Protein AF-A0A8S0UK92-F1 (afdb_monomer_lite)

Sequence (381 aa):
MSSSWDDFYDSKAQSSKLKRHNESKESNDDDVEDRKHVTGCDWGQGRPDEVDADPGSQDGGGKESSDFIPVYEQYLQDKRSIAQKSTANHKTYQNDPQKVLLDWFESCGNSEEFSPEYEKSIDANQWICNLDLIIDDTDFTLTSEPHARRNEALNEVCLDACRLLDLSGLLVRHRRSKTNEEEEDSRRRKRVSEAMKEDDLVFDRTSEQTKKRHCASPDESIGDSDTIRSSGASRSLSSQVNTYESLTARWQELNMSILKEKARLVKLDLSVAKPRQQSCDKRKREMVSDNSPETRGDEAEHNESESNANGPKEGEENSDEEEEEADPLDKFMSTLETKTKLSMDDKIEKSRIKSQIASLEREQCECARLIAIAKPSASSK

Organism: NCBI:txid158383

Structure (mmCIF, N/CA/C/O backbone):
data_AF-A0A8S0UK92-F1
#
_entry.id   AF-A0A8S0UK92-F1
#
loop_
_atom_site.group_PDB
_atom_site.id
_atom_site.type_symbol
_atom_site.label_atom_id
_atom_site.label_alt_id
_atom_site.label_comp_id
_atom_site.label_asym_id
_atom_site.label_entity_id
_atom_site.label_seq_id
_atom_site.pdbx_PDB_ins_code
_atom_site.Cartn_x
_atom_site.Cartn_y
_atom_site.Cartn_z
_atom_site.occupancy
_atom_site.B_iso_or_equiv
_atom_site.auth_seq_id
_atom_site.auth_comp_id
_atom_site.auth_asym_id
_atom_site.auth_atom_id
_atom_site.pdbx_PDB_model_num
ATOM 1 N N . MET A 1 1 ? 45.139 -1.635 -27.004 1.00 41.16 1 MET A N 1
ATOM 2 C CA . MET A 1 1 ? 44.192 -0.982 -27.929 1.00 41.16 1 MET A CA 1
ATOM 3 C C . MET A 1 1 ? 43.081 -0.438 -27.063 1.00 41.16 1 MET A C 1
ATOM 5 O O . MET A 1 1 ? 42.337 -1.235 -26.511 1.00 41.16 1 MET A O 1
ATOM 9 N N . SER A 1 2 ? 43.065 0.874 -26.854 1.00 40.69 2 SER A N 1
ATOM 10 C CA . SER A 1 2 ? 42.173 1.528 -25.897 1.00 40.69 2 SER A CA 1
ATOM 11 C C . SER A 1 2 ? 41.492 2.685 -26.612 1.00 40.69 2 SER A C 1
ATOM 13 O O . SER A 1 2 ? 42.168 3.620 -27.035 1.00 40.69 2 SER A O 1
ATOM 15 N N . SER A 1 3 ? 40.177 2.589 -26.771 1.00 52.81 3 SER A N 1
ATOM 16 C CA . SER A 1 3 ? 39.312 3.611 -27.365 1.00 52.81 3 SER A CA 1
ATOM 17 C C . SER A 1 3 ? 38.303 3.979 -26.274 1.00 52.81 3 SER A C 1
ATOM 19 O O . SER A 1 3 ? 37.595 3.100 -25.794 1.00 52.81 3 SER A O 1
ATOM 21 N N . SER A 1 4 ? 38.415 5.154 -25.650 1.00 50.19 4 SER A N 1
ATOM 22 C CA . SER A 1 4 ? 37.988 6.454 -26.197 1.00 50.19 4 SER A CA 1
ATOM 23 C C . SER A 1 4 ? 36.466 6.474 -26.371 1.00 50.19 4 SER A C 1
ATOM 25 O O . SER A 1 4 ? 35.943 5.942 -27.346 1.00 50.19 4 SER A O 1
ATOM 27 N N . TRP A 1 5 ? 35.793 7.035 -25.360 1.00 54.62 5 TRP A N 1
ATOM 28 C CA . TRP A 1 5 ? 34.333 7.157 -25.219 1.00 54.62 5 TRP A CA 1
ATOM 29 C C . TRP A 1 5 ? 33.918 8.572 -24.738 1.00 54.62 5 TRP A C 1
ATOM 31 O O . TRP A 1 5 ? 32.795 8.774 -24.287 1.00 54.62 5 TRP A O 1
ATOM 41 N N . ASP A 1 6 ? 34.816 9.558 -24.842 1.00 50.06 6 ASP A N 1
ATOM 42 C CA . ASP A 1 6 ? 34.668 10.924 -24.305 1.00 50.06 6 ASP A CA 1
ATOM 43 C C . ASP A 1 6 ? 34.266 11.949 -25.386 1.00 50.06 6 ASP A C 1
ATOM 45 O O . ASP A 1 6 ? 34.999 12.898 -25.641 1.00 50.06 6 ASP A O 1
ATOM 49 N N . ASP A 1 7 ? 33.124 11.757 -26.060 1.00 49.47 7 ASP A N 1
ATOM 50 C CA . ASP A 1 7 ? 32.697 12.661 -27.152 1.00 49.47 7 ASP A CA 1
ATOM 51 C C . ASP A 1 7 ? 31.159 12.743 -27.344 1.00 49.47 7 ASP A C 1
ATOM 53 O O . ASP A 1 7 ? 30.648 12.670 -28.462 1.00 49.47 7 ASP A O 1
ATOM 57 N N . PHE A 1 8 ? 30.367 12.872 -26.262 1.00 49.88 8 PHE A N 1
ATOM 58 C CA . PHE A 1 8 ? 28.899 13.027 -26.400 1.00 49.88 8 PHE A CA 1
ATOM 59 C C . PHE A 1 8 ? 28.179 13.939 -25.381 1.00 49.88 8 PHE A C 1
ATOM 61 O O . PHE A 1 8 ? 27.011 13.714 -25.065 1.00 49.88 8 PHE A O 1
ATOM 68 N N . TYR A 1 9 ? 28.829 15.003 -24.890 1.00 49.84 9 TYR A N 1
ATOM 69 C CA . TYR A 1 9 ? 28.173 16.012 -24.036 1.00 49.84 9 TYR A CA 1
ATOM 70 C C . TYR A 1 9 ? 28.580 17.468 -24.347 1.00 49.84 9 TYR A C 1
ATOM 72 O O . TYR A 1 9 ? 29.051 18.192 -23.476 1.00 49.84 9 TYR A O 1
ATOM 80 N N . ASP A 1 10 ? 28.311 17.944 -25.569 1.00 54.06 10 ASP A N 1
ATOM 81 C CA . ASP A 1 10 ? 28.063 19.381 -25.791 1.00 54.06 10 ASP A CA 1
ATOM 82 C C . ASP A 1 10 ? 27.122 19.642 -26.981 1.00 54.06 10 ASP A C 1
ATOM 84 O O . ASP A 1 10 ? 27.513 19.525 -28.142 1.00 54.06 10 ASP A O 1
ATOM 88 N N . SER A 1 11 ? 25.858 19.983 -26.691 1.00 49.28 11 SER A N 1
ATOM 89 C CA . SER A 1 11 ? 24.942 20.676 -27.617 1.00 49.28 11 SER A CA 1
ATOM 90 C C . SER A 1 11 ? 23.596 21.014 -26.962 1.00 49.28 11 SER A C 1
ATOM 92 O O . SER A 1 11 ? 22.628 20.265 -27.107 1.00 49.28 11 SER A O 1
ATOM 94 N N . LYS A 1 12 ? 23.522 22.178 -26.294 1.00 45.34 12 LYS A N 1
ATOM 95 C CA . LYS A 1 12 ? 22.439 23.195 -26.420 1.00 45.34 12 LYS A CA 1
ATOM 96 C C . LYS A 1 12 ? 22.469 24.231 -25.290 1.00 45.34 12 LYS A C 1
ATOM 98 O O . LYS A 1 12 ? 21.557 24.334 -24.474 1.00 45.34 12 LYS A O 1
ATOM 103 N N . ALA A 1 13 ? 23.469 25.104 -25.335 1.00 49.34 13 ALA A N 1
ATOM 104 C CA . ALA A 1 13 ? 23.287 26.479 -24.886 1.00 49.34 13 ALA A CA 1
ATOM 105 C C . ALA A 1 13 ? 22.973 27.356 -26.110 1.00 49.34 13 ALA A C 1
ATOM 107 O O . ALA A 1 13 ? 23.762 27.353 -27.049 1.00 49.34 13 ALA A O 1
ATOM 108 N N . GLN A 1 14 ? 21.844 28.084 -26.081 1.00 45.56 14 GLN A N 1
ATOM 109 C CA . GLN A 1 14 ? 21.531 29.370 -26.754 1.00 45.56 14 GLN A CA 1
ATOM 110 C C . GLN A 1 14 ? 20.047 29.481 -27.159 1.00 45.56 14 GLN A C 1
ATOM 112 O O . GLN A 1 14 ? 19.447 28.526 -27.641 1.00 45.56 14 GLN A O 1
ATOM 117 N N . SER A 1 15 ? 19.525 30.713 -27.045 1.00 43.41 15 SER A N 1
ATOM 118 C CA . SER A 1 15 ? 18.144 31.188 -27.285 1.00 43.41 15 SER A CA 1
ATOM 119 C C . SER A 1 15 ? 17.256 31.212 -26.025 1.00 43.41 15 SER A C 1
ATOM 121 O O . SER A 1 15 ? 17.054 30.186 -25.393 1.00 43.41 15 SER A O 1
ATOM 123 N N . SER A 1 16 ? 16.701 32.345 -25.578 1.00 48.81 16 SER A N 1
ATOM 124 C CA . SER A 1 16 ? 16.814 33.731 -26.071 1.00 48.81 16 SER A CA 1
ATOM 125 C C . SER A 1 16 ? 16.495 34.737 -24.958 1.00 48.81 16 SER A C 1
ATOM 127 O O . SER A 1 16 ? 15.634 34.486 -24.119 1.00 48.81 16 SER A O 1
ATOM 129 N N . LYS A 1 17 ? 17.138 35.913 -24.986 1.00 49.12 17 LYS A N 1
ATOM 130 C CA . LYS A 1 17 ? 16.822 37.047 -24.099 1.00 49.12 17 LYS A CA 1
ATOM 131 C C . LYS A 1 17 ? 15.361 37.484 -24.283 1.00 49.12 17 LYS A C 1
ATOM 133 O O . LYS A 1 17 ? 15.036 37.996 -25.352 1.00 49.12 17 LYS A O 1
ATOM 138 N N . LEU A 1 18 ? 14.530 37.405 -23.238 1.00 40.69 18 LEU A N 1
ATOM 139 C CA . LEU A 1 18 ? 13.299 38.200 -23.160 1.00 40.69 18 LEU A CA 1
ATOM 140 C C . LEU A 1 18 ? 13.472 39.376 -22.194 1.00 40.69 18 LEU A C 1
ATOM 142 O O . LEU A 1 18 ? 13.929 39.238 -21.062 1.00 40.69 18 LEU A O 1
ATOM 146 N N . LYS A 1 19 ? 13.121 40.554 -22.700 1.00 42.56 19 LYS A N 1
ATOM 147 C CA . LYS A 1 19 ? 13.309 41.868 -22.087 1.00 42.56 19 LYS A CA 1
ATOM 148 C C . LYS A 1 19 ? 12.094 42.160 -21.196 1.00 42.56 19 LYS A C 1
ATOM 150 O O . LYS A 1 19 ? 10.992 42.266 -21.722 1.00 42.56 19 LYS A O 1
ATOM 155 N N . ARG A 1 20 ? 12.266 42.284 -19.873 1.00 37.16 20 ARG A N 1
ATOM 156 C CA . ARG A 1 20 ? 11.190 42.746 -18.973 1.00 37.16 20 ARG A CA 1
ATOM 157 C C . ARG A 1 20 ? 11.179 44.279 -18.915 1.00 37.16 20 ARG A C 1
ATOM 159 O O . ARG A 1 20 ? 12.173 44.882 -18.530 1.00 37.16 20 ARG A O 1
ATOM 166 N N . HIS A 1 21 ? 10.053 44.867 -19.309 1.00 42.44 21 HIS A N 1
ATOM 167 C CA . HIS A 1 21 ? 9.633 46.259 -19.102 1.00 42.44 21 HIS A CA 1
ATOM 168 C C . HIS A 1 21 ? 8.121 46.245 -18.796 1.00 42.44 21 HIS A C 1
ATOM 170 O O . HIS A 1 21 ? 7.461 45.268 -19.154 1.00 42.44 21 HIS A O 1
ATOM 176 N N . ASN A 1 22 ? 7.613 47.330 -18.195 1.00 43.06 22 ASN A N 1
ATOM 177 C CA . ASN A 1 22 ? 6.324 47.516 -17.493 1.00 43.06 22 ASN A CA 1
ATOM 178 C C . ASN A 1 22 ? 6.473 47.217 -15.991 1.00 43.06 22 ASN A C 1
ATOM 180 O O . ASN A 1 22 ? 6.665 46.066 -15.612 1.00 43.06 22 ASN A O 1
ATOM 184 N N . GLU A 1 23 ? 6.537 48.195 -15.078 1.00 38.09 23 GLU A N 1
ATOM 185 C CA . GLU A 1 23 ? 5.794 49.473 -14.962 1.00 38.09 23 GLU A CA 1
ATOM 186 C C . GLU A 1 23 ? 4.267 49.295 -14.848 1.00 38.09 23 GLU A C 1
ATOM 188 O O . GLU A 1 23 ? 3.562 49.094 -15.830 1.00 38.09 23 GLU A O 1
ATOM 193 N N . SER A 1 24 ? 3.813 49.396 -13.594 1.00 44.47 24 SER A N 1
ATOM 194 C CA . SER A 1 24 ? 2.745 50.287 -13.118 1.00 44.47 24 SER A CA 1
ATOM 195 C C . SER A 1 24 ? 1.362 50.264 -13.790 1.00 44.47 24 SER A C 1
ATOM 197 O O . SER A 1 24 ? 1.142 50.894 -14.821 1.00 44.47 24 SER A O 1
ATOM 199 N N . LYS A 1 25 ? 0.394 49.678 -13.072 1.00 45.12 25 LYS A N 1
ATOM 200 C CA . LYS A 1 25 ? -1.005 50.139 -12.930 1.00 45.12 25 LYS A CA 1
ATOM 201 C C . LYS A 1 25 ? -1.582 49.465 -11.680 1.00 45.12 25 LYS A C 1
ATOM 203 O O . LYS A 1 25 ? -1.504 48.248 -11.568 1.00 45.12 25 LYS A O 1
ATOM 208 N N . GLU A 1 26 ? -1.805 50.200 -10.594 1.00 37.62 26 GLU A N 1
ATOM 209 C CA . GLU A 1 26 ? -2.999 51.021 -10.311 1.00 37.62 26 GLU A CA 1
ATOM 210 C C . GLU A 1 26 ? -4.299 50.208 -10.238 1.00 37.62 26 GLU A C 1
ATOM 212 O O . GLU A 1 26 ? -4.698 49.555 -11.198 1.00 37.62 26 GLU A O 1
ATOM 217 N N . SER A 1 27 ? -4.895 50.297 -9.046 1.00 48.09 27 SER A N 1
ATOM 218 C CA . SER A 1 27 ? -6.298 50.110 -8.657 1.00 48.09 27 SER A CA 1
ATOM 219 C C . SER A 1 27 ? -7.321 49.741 -9.735 1.00 48.09 27 SER A C 1
ATOM 221 O O . SER A 1 27 ? -7.484 50.461 -10.717 1.00 48.09 27 SER A O 1
ATOM 223 N N . ASN A 1 28 ? -8.163 48.764 -9.398 1.00 40.53 28 ASN A N 1
ATOM 224 C CA . ASN A 1 28 ? -9.588 49.046 -9.211 1.00 40.53 28 ASN A CA 1
ATOM 225 C C . ASN A 1 28 ? -10.110 48.217 -8.033 1.00 40.53 28 ASN A C 1
ATOM 227 O O . ASN A 1 28 ? -10.013 46.989 -8.045 1.00 40.53 28 ASN A O 1
ATOM 231 N N . ASP A 1 29 ? -10.648 48.909 -7.034 1.00 43.56 29 ASP A N 1
ATOM 232 C CA . ASP A 1 29 ? -11.709 48.369 -6.194 1.00 43.56 29 ASP A CA 1
ATOM 233 C C . ASP A 1 29 ? -12.961 48.222 -7.069 1.00 43.56 29 ASP A C 1
ATOM 235 O O . ASP A 1 29 ? -13.307 49.154 -7.791 1.00 43.56 29 ASP A O 1
ATOM 239 N N . ASP A 1 30 ? -13.640 47.080 -7.000 1.00 49.91 30 ASP A N 1
ATOM 240 C CA . ASP A 1 30 ? -15.024 46.946 -7.463 1.00 49.91 30 ASP A CA 1
ATOM 241 C C . ASP A 1 30 ? -15.725 45.899 -6.588 1.00 49.91 30 ASP A C 1
ATOM 243 O O . ASP A 1 30 ? -15.571 44.685 -6.759 1.00 49.91 30 ASP A O 1
ATOM 247 N N . ASP A 1 31 ? -16.484 46.399 -5.613 1.00 48.66 31 ASP A N 1
ATOM 248 C CA . ASP A 1 31 ? -17.441 45.623 -4.834 1.00 48.66 31 ASP A CA 1
ATOM 249 C C . ASP A 1 31 ? -18.505 45.015 -5.757 1.00 48.66 31 ASP A C 1
ATOM 251 O O . ASP A 1 31 ? -19.311 45.727 -6.360 1.00 48.66 31 ASP A O 1
ATOM 255 N N . VAL A 1 32 ? -18.590 43.684 -5.794 1.00 53.28 32 VAL A N 1
ATOM 256 C CA . VAL A 1 32 ? -19.795 42.988 -6.258 1.00 53.28 32 VAL A CA 1
ATOM 257 C C . VAL A 1 32 ? -20.199 41.958 -5.213 1.00 53.28 32 VAL A C 1
ATOM 259 O O . VAL A 1 32 ? -19.637 40.865 -5.131 1.00 53.28 32 VAL A O 1
ATOM 262 N N . GLU A 1 33 ? -21.217 42.305 -4.423 1.00 50.16 33 GLU A N 1
ATOM 263 C CA . GLU A 1 33 ? -21.992 41.306 -3.695 1.00 50.16 33 GLU A CA 1
ATOM 264 C C . GLU A 1 33 ? -22.607 40.313 -4.695 1.00 50.16 33 GLU A C 1
ATOM 266 O O . GLU A 1 33 ? -23.384 40.710 -5.562 1.00 50.16 33 GLU A O 1
ATOM 271 N N . ASP A 1 34 ? -22.369 39.012 -4.519 1.00 49.66 34 ASP A N 1
ATOM 272 C CA . ASP A 1 34 ? -23.326 38.004 -4.986 1.00 49.66 34 ASP A CA 1
ATOM 273 C C . ASP A 1 34 ? -23.563 36.957 -3.893 1.00 49.66 34 ASP A C 1
ATOM 275 O O . ASP A 1 34 ? -22.872 35.942 -3.757 1.00 49.66 34 ASP A O 1
ATOM 279 N N . ARG A 1 35 ? -24.567 37.248 -3.060 1.00 50.03 35 ARG A N 1
ATOM 280 C CA . ARG A 1 35 ? -25.105 36.328 -2.057 1.00 50.03 35 ARG A CA 1
ATOM 281 C C . ARG A 1 35 ? -25.677 35.092 -2.743 1.00 50.03 35 ARG A C 1
ATOM 283 O O . ARG A 1 35 ? -26.827 35.099 -3.182 1.00 50.03 35 ARG A O 1
ATOM 290 N N . LYS A 1 36 ? -24.952 33.976 -2.696 1.00 46.84 36 LYS A N 1
ATOM 291 C CA . LYS A 1 36 ? -25.542 32.655 -2.942 1.00 46.84 36 LYS A CA 1
ATOM 292 C C . LYS A 1 36 ? -25.524 31.819 -1.674 1.00 46.84 36 LYS A C 1
ATOM 294 O O . LYS A 1 36 ? -24.498 31.291 -1.258 1.00 46.84 36 LYS A O 1
ATOM 299 N N . HIS A 1 37 ? -26.712 31.724 -1.074 1.00 48.09 37 HIS A N 1
ATOM 300 C CA . HIS A 1 37 ? -27.066 30.708 -0.091 1.00 48.09 37 HIS A CA 1
ATOM 301 C C . HIS A 1 37 ? -26.606 29.333 -0.595 1.00 48.09 37 HIS A C 1
ATOM 303 O O . HIS A 1 37 ? -27.220 28.779 -1.505 1.00 48.09 37 HIS A O 1
ATOM 309 N N . VAL A 1 38 ? -25.582 28.756 0.033 1.00 41.50 38 VAL A N 1
ATOM 310 C CA . VAL A 1 38 ? -25.398 27.304 0.007 1.00 41.50 38 VAL A CA 1
ATOM 311 C C . VAL A 1 38 ? -26.146 26.760 1.210 1.00 41.50 38 VAL A C 1
ATOM 313 O O . VAL A 1 38 ? -25.688 26.793 2.350 1.00 41.50 38 VAL A O 1
ATOM 316 N N . THR A 1 39 ? -27.371 26.338 0.930 1.00 44.72 39 THR A N 1
ATOM 317 C CA . THR A 1 39 ? -28.217 25.581 1.839 1.00 44.72 39 THR A CA 1
ATOM 318 C C . THR A 1 39 ? -27.508 24.327 2.335 1.00 44.72 39 THR A C 1
ATOM 320 O O . THR A 1 39 ? -27.004 23.551 1.530 1.00 44.72 39 THR A O 1
ATOM 323 N N . GLY A 1 40 ? -27.596 24.112 3.647 1.00 38.69 40 GLY A N 1
ATOM 324 C CA . GLY A 1 40 ? -28.084 22.853 4.209 1.00 38.69 40 GLY A CA 1
ATOM 325 C C . GLY A 1 40 ? -27.184 21.632 4.052 1.00 38.69 40 GLY A C 1
ATOM 326 O O . GLY A 1 40 ? -27.138 21.006 2.999 1.00 38.69 40 GLY A O 1
ATOM 327 N N . CYS A 1 41 ? -26.572 21.215 5.161 1.00 48.56 41 CYS A N 1
ATOM 328 C CA . CYS A 1 41 ? -26.005 19.877 5.294 1.00 48.56 41 CYS A CA 1
ATOM 329 C C . CYS A 1 41 ? -27.116 18.819 5.195 1.00 48.56 41 CYS A C 1
ATOM 331 O O . CYS A 1 41 ? -27.748 18.503 6.201 1.00 48.56 41 CYS A O 1
ATOM 333 N N . ASP A 1 42 ? -27.329 18.255 4.007 1.00 45.59 42 ASP A N 1
ATOM 334 C CA . ASP A 1 42 ? -28.213 17.107 3.814 1.00 45.59 42 ASP A CA 1
ATOM 335 C C . ASP A 1 42 ? -27.410 15.797 3.796 1.00 45.59 42 ASP A C 1
ATOM 337 O O . ASP A 1 42 ? -26.987 15.295 2.757 1.00 45.59 42 ASP A O 1
ATOM 341 N N . TRP A 1 43 ? -27.185 15.263 4.996 1.00 52.62 43 TRP A N 1
ATOM 342 C CA . TRP A 1 43 ? -26.764 13.876 5.227 1.00 52.62 43 TRP A CA 1
ATOM 343 C C . TRP A 1 43 ? -27.910 13.081 5.880 1.00 52.62 43 TRP A C 1
ATOM 345 O O . TRP A 1 43 ? -27.672 12.216 6.721 1.00 52.62 43 TRP A O 1
ATOM 355 N N . GLY A 1 44 ? -29.162 13.435 5.553 1.00 50.66 44 GLY A N 1
ATOM 356 C CA . GLY A 1 44 ? -30.349 13.064 6.327 1.00 50.66 44 GLY A CA 1
ATOM 357 C C . GLY A 1 44 ? -31.531 12.531 5.518 1.00 50.66 44 GLY A C 1
ATOM 358 O O . GLY A 1 44 ? -32.627 12.441 6.067 1.00 50.66 44 GLY A O 1
ATOM 359 N N . GLN A 1 45 ? -31.348 12.154 4.249 1.00 40.72 45 GLN A N 1
ATOM 360 C CA . GLN A 1 45 ? -32.404 11.482 3.486 1.00 40.72 45 GLN A CA 1
ATOM 361 C C . GLN A 1 45 ? -32.477 9.994 3.839 1.00 40.72 45 GLN A C 1
ATOM 363 O O . GLN A 1 45 ? -31.803 9.145 3.250 1.00 40.72 45 GLN A O 1
ATOM 368 N N . GLY A 1 46 ? -33.342 9.684 4.807 1.00 43.66 46 GLY A N 1
ATOM 369 C CA . GLY A 1 46 ? -33.902 8.344 4.940 1.00 43.66 46 GLY A CA 1
ATOM 370 C C . GLY A 1 46 ? -34.612 7.947 3.644 1.00 43.66 46 GLY A C 1
ATOM 371 O O . GLY A 1 46 ? -35.252 8.778 2.996 1.00 43.66 46 GLY A O 1
ATOM 372 N N . ARG A 1 47 ? -34.489 6.677 3.253 1.00 42.94 47 ARG A N 1
ATOM 373 C CA . ARG A 1 47 ? -35.293 6.139 2.152 1.00 42.94 47 ARG A CA 1
ATOM 374 C C . ARG A 1 47 ? -36.762 6.125 2.590 1.00 42.94 47 ARG A C 1
ATOM 376 O O . ARG A 1 47 ? -37.012 5.676 3.708 1.00 42.94 47 ARG A O 1
ATOM 383 N N . PRO A 1 48 ? -37.713 6.583 1.761 1.00 49.72 48 PRO A N 1
ATOM 384 C CA . PRO A 1 48 ? -39.118 6.316 2.021 1.00 49.72 48 PRO A CA 1
ATOM 385 C C . PRO A 1 48 ? -39.372 4.808 1.925 1.00 49.72 48 PRO A C 1
ATOM 387 O O . PRO A 1 48 ? -38.831 4.143 1.038 1.00 49.72 48 PRO A O 1
ATOM 390 N N . ASP A 1 49 ? -40.196 4.291 2.833 1.00 54.00 49 ASP A N 1
ATOM 391 C CA . ASP A 1 49 ? -40.784 2.962 2.705 1.00 54.00 49 ASP A CA 1
ATOM 392 C C . ASP A 1 49 ? -41.626 2.913 1.426 1.00 54.00 49 ASP A C 1
ATOM 394 O O . ASP A 1 49 ? -42.594 3.664 1.286 1.00 54.00 49 ASP A O 1
ATOM 398 N N . GLU A 1 50 ? -41.276 2.024 0.497 1.00 47.19 50 GLU A N 1
ATOM 399 C CA . GLU A 1 50 ? -42.118 1.719 -0.656 1.00 47.19 50 GLU A CA 1
ATOM 400 C C . GLU A 1 50 ? -42.367 0.212 -0.787 1.00 47.19 50 GLU A C 1
ATOM 402 O O . GLU A 1 50 ? -41.493 -0.566 -1.163 1.00 47.19 50 GLU A O 1
ATOM 407 N N . VAL A 1 51 ? -43.639 -0.104 -0.530 1.00 51.09 51 VAL A N 1
ATOM 408 C CA . VAL A 1 51 ? -44.484 -1.194 -1.035 1.00 51.09 51 VAL A CA 1
ATOM 409 C C . VAL A 1 51 ? -44.176 -2.651 -0.671 1.00 51.09 51 VAL A C 1
ATOM 411 O O . VAL A 1 51 ? -43.225 -3.281 -1.128 1.00 51.09 51 VAL A O 1
ATOM 414 N N . ASP A 1 52 ? -45.150 -3.223 0.041 1.00 51.78 52 ASP A N 1
ATOM 415 C CA . ASP A 1 52 ? -45.414 -4.652 0.159 1.00 51.78 52 ASP A CA 1
ATOM 416 C C . ASP A 1 52 ? -45.458 -5.344 -1.215 1.00 51.78 52 ASP A C 1
ATOM 418 O O . ASP A 1 52 ? -46.351 -5.099 -2.032 1.00 51.78 52 ASP A O 1
ATOM 422 N N . ALA A 1 53 ? -44.521 -6.263 -1.447 1.00 50.09 53 ALA A N 1
ATOM 423 C CA . ALA A 1 53 ? -44.504 -7.147 -2.607 1.00 50.09 53 ALA A CA 1
ATOM 424 C C . ALA A 1 53 ? -44.568 -8.616 -2.158 1.00 50.09 53 ALA A C 1
ATOM 426 O O . ALA A 1 53 ? -43.552 -9.238 -1.863 1.00 50.09 53 ALA A O 1
ATOM 427 N N . ASP A 1 54 ? -45.805 -9.113 -2.088 1.00 53.94 54 ASP A N 1
ATOM 428 C CA . ASP A 1 54 ? -46.257 -10.498 -2.302 1.00 53.94 54 ASP A CA 1
ATOM 429 C C . ASP A 1 54 ? -45.197 -11.630 -2.173 1.00 53.94 54 ASP A C 1
ATOM 431 O O . ASP A 1 54 ? -44.376 -11.808 -3.080 1.00 53.94 54 ASP A O 1
ATOM 435 N N . PRO A 1 55 ? -45.220 -12.460 -1.104 1.00 54.06 55 PRO A N 1
ATOM 436 C CA . PRO A 1 55 ? -44.305 -13.594 -0.920 1.00 54.06 55 PRO A CA 1
ATOM 437 C C . PRO A 1 55 ? -44.680 -14.807 -1.803 1.00 54.06 55 PRO A C 1
ATOM 439 O O . PRO A 1 55 ? -44.894 -15.928 -1.333 1.00 54.06 55 PRO A O 1
ATOM 442 N N . GLY A 1 56 ? -44.741 -14.582 -3.116 1.00 54.03 56 GLY A N 1
ATOM 443 C CA . GLY A 1 56 ? -45.101 -15.553 -4.144 1.00 54.03 56 GLY A CA 1
ATOM 444 C C . GLY A 1 56 ? -43.937 -16.431 -4.609 1.00 54.03 56 GLY A C 1
ATOM 445 O O . GLY A 1 56 ? -43.391 -16.211 -5.681 1.00 54.03 56 GLY A O 1
ATOM 446 N N . SER A 1 57 ? -43.609 -17.456 -3.817 1.00 53.91 57 SER A N 1
ATOM 447 C CA . SER A 1 57 ? -43.059 -18.756 -4.254 1.00 53.91 57 SER A CA 1
ATOM 448 C C . SER A 1 57 ? -42.148 -18.786 -5.504 1.00 53.91 57 SER A C 1
ATOM 450 O O . SER A 1 57 ? -42.621 -18.963 -6.628 1.00 53.91 57 SER A O 1
ATOM 452 N N . GLN A 1 58 ? -40.824 -18.819 -5.302 1.00 45.41 58 GLN A N 1
ATOM 453 C CA . GLN A 1 58 ? -39.963 -19.566 -6.226 1.00 45.41 58 GLN A CA 1
ATOM 454 C C . GLN A 1 58 ? -38.798 -20.261 -5.512 1.00 45.41 58 GLN A C 1
ATOM 456 O O . GLN A 1 58 ? -37.777 -19.670 -5.168 1.00 45.41 58 GLN A O 1
ATOM 461 N N . ASP A 1 59 ? -39.008 -21.553 -5.284 1.00 48.72 59 ASP A N 1
ATOM 462 C CA . ASP A 1 59 ? -38.027 -22.506 -4.777 1.00 48.72 59 ASP A CA 1
ATOM 463 C C . ASP A 1 59 ? -37.007 -22.877 -5.878 1.00 48.72 59 ASP A C 1
ATOM 465 O O . ASP A 1 59 ? -37.320 -22.808 -7.069 1.00 48.72 59 ASP A O 1
ATOM 469 N N . GLY A 1 60 ? -35.809 -23.331 -5.497 1.00 47.12 60 GLY A N 1
ATOM 470 C CA . GLY A 1 60 ? -34.894 -24.009 -6.433 1.00 47.12 60 GLY A CA 1
ATOM 471 C C . GLY A 1 60 ? -33.971 -23.141 -7.308 1.00 47.12 60 GLY A C 1
ATOM 472 O O . GLY A 1 60 ? -33.862 -23.376 -8.509 1.00 47.12 60 GLY A O 1
ATOM 473 N N . GLY A 1 61 ? -33.229 -22.204 -6.711 1.00 39.09 61 GLY A N 1
ATOM 474 C CA . GLY A 1 61 ? -32.068 -21.558 -7.340 1.00 39.09 61 GLY A CA 1
ATOM 475 C C . GLY A 1 61 ? -30.811 -21.777 -6.502 1.00 39.09 61 GLY A C 1
ATOM 476 O O . GLY A 1 61 ? -30.593 -21.058 -5.527 1.00 39.09 61 GLY A O 1
ATOM 477 N N . GLY A 1 62 ? -30.001 -22.781 -6.848 1.00 45.44 62 GLY A N 1
ATOM 478 C CA . GLY A 1 62 ? -28.763 -23.077 -6.129 1.00 45.44 62 GLY A CA 1
ATOM 479 C C . GLY A 1 62 ? -27.832 -21.868 -6.138 1.00 45.44 62 GLY A C 1
ATOM 480 O O . GLY A 1 62 ? -27.320 -21.493 -7.189 1.00 45.44 62 GLY A O 1
ATOM 481 N N . LYS A 1 63 ? -27.599 -21.270 -4.964 1.00 47.28 63 LYS A N 1
ATOM 482 C CA . LYS A 1 63 ? -26.491 -20.333 -4.761 1.00 47.28 63 LYS A CA 1
ATOM 483 C C . LYS A 1 63 ? -25.204 -21.145 -4.792 1.00 47.28 63 LYS A C 1
ATOM 485 O O . LYS A 1 63 ? -24.682 -21.517 -3.743 1.00 47.28 63 LYS A O 1
ATOM 490 N N . GLU A 1 64 ? -24.745 -21.451 -6.003 1.00 48.34 64 GLU A N 1
ATOM 491 C CA . GLU A 1 64 ? -23.356 -21.816 -6.241 1.00 48.34 64 GLU A CA 1
ATOM 492 C C . GLU A 1 64 ? -22.509 -20.794 -5.487 1.00 48.34 64 GLU A C 1
ATOM 494 O O . GLU A 1 64 ? -22.738 -19.583 -5.593 1.00 48.34 64 GLU A O 1
ATOM 499 N N . SER A 1 65 ? -21.604 -21.283 -4.641 1.00 52.53 65 SER A N 1
ATOM 500 C CA . SER A 1 65 ? -20.612 -20.425 -4.019 1.00 52.53 65 SER A CA 1
ATOM 501 C C . SER A 1 65 ? -19.893 -19.730 -5.159 1.00 52.53 65 SER A C 1
ATOM 503 O O . SER A 1 65 ? -19.194 -20.386 -5.925 1.00 52.53 65 SER A O 1
ATOM 505 N N . SER A 1 66 ? -20.109 -18.420 -5.310 1.00 56.97 66 SER A N 1
ATOM 506 C CA . SER A 1 66 ? -19.289 -17.623 -6.206 1.00 56.97 66 SER A CA 1
ATOM 507 C C . SER A 1 66 ? -17.898 -17.665 -5.603 1.00 56.97 66 SER A C 1
ATOM 509 O O . SER A 1 66 ? -17.609 -16.913 -4.664 1.00 56.97 66 SER A O 1
ATOM 511 N N . ASP A 1 67 ? -17.097 -18.622 -6.069 1.00 65.00 67 ASP A N 1
ATOM 512 C CA . ASP A 1 67 ? -15.724 -18.782 -5.639 1.00 65.00 67 ASP A CA 1
ATOM 513 C C . ASP A 1 67 ? -15.078 -17.408 -5.747 1.00 65.00 67 ASP A C 1
ATOM 515 O O . ASP A 1 67 ? -15.297 -16.676 -6.718 1.00 65.00 67 ASP A O 1
ATOM 519 N N . PHE A 1 68 ? -14.387 -17.003 -4.685 1.00 62.75 68 PHE A N 1
ATOM 520 C CA . PHE A 1 68 ? -13.772 -15.688 -4.617 1.00 62.75 68 PHE A CA 1
ATOM 521 C C . PHE A 1 68 ? -12.595 -15.681 -5.595 1.00 62.75 68 PHE A C 1
ATOM 523 O O . PHE A 1 68 ? -11.458 -15.932 -5.206 1.00 62.75 68 PHE A O 1
ATOM 530 N N . ILE A 1 69 ? -12.896 -15.456 -6.879 1.00 71.56 69 ILE A N 1
ATOM 531 C CA . ILE A 1 69 ? -11.911 -15.298 -7.943 1.00 71.56 69 ILE A CA 1
ATOM 532 C C . ILE A 1 69 ? -11.060 -14.098 -7.525 1.00 71.56 69 ILE A C 1
ATOM 534 O O . ILE A 1 69 ? -11.601 -12.990 -7.417 1.00 71.56 69 ILE A O 1
ATOM 538 N N . PRO A 1 70 ? -9.756 -14.283 -7.250 1.00 73.94 70 PRO A N 1
ATOM 539 C CA . PRO A 1 70 ? -8.893 -13.175 -6.883 1.00 73.94 70 PRO A CA 1
ATOM 540 C C . PRO A 1 70 ? -8.948 -12.110 -7.980 1.00 73.94 70 PRO A C 1
ATOM 542 O O . PRO A 1 70 ? -8.941 -12.439 -9.166 1.00 73.94 70 PRO A O 1
ATOM 545 N N . VAL A 1 71 ? -8.976 -10.829 -7.599 1.00 71.31 71 VAL A N 1
ATOM 546 C CA . VAL A 1 71 ? -9.131 -9.694 -8.539 1.00 71.31 71 VAL A CA 1
ATOM 547 C C . VAL A 1 71 ? -8.117 -9.758 -9.698 1.00 71.31 71 VAL A C 1
ATOM 549 O O . VAL A 1 71 ? -8.425 -9.378 -10.826 1.00 71.31 71 VAL A O 1
ATOM 552 N N . TYR A 1 72 ? -6.933 -10.319 -9.437 1.00 73.94 72 TYR A N 1
ATOM 553 C CA . TYR A 1 72 ? -5.903 -10.647 -10.423 1.00 73.94 72 TYR A CA 1
ATOM 554 C C . TYR A 1 72 ? -6.335 -11.646 -11.515 1.00 73.94 72 TYR A C 1
ATOM 556 O O . TYR A 1 72 ? -6.073 -11.419 -12.695 1.00 73.94 72 TYR A O 1
ATOM 564 N N . GLU A 1 73 ? -6.984 -12.753 -11.162 1.00 78.75 73 GLU A N 1
ATOM 565 C CA . GLU A 1 73 ? -7.345 -13.790 -12.134 1.00 78.75 73 GLU A CA 1
ATOM 566 C C . GLU A 1 73 ? -8.441 -13.276 -13.081 1.00 78.75 73 GLU A C 1
ATOM 568 O O . GLU A 1 73 ? -8.391 -13.501 -14.293 1.00 78.75 73 GLU A O 1
ATOM 573 N N . GLN A 1 74 ? -9.342 -12.442 -12.550 1.00 79.31 74 GLN A N 1
ATOM 574 C CA . GLN A 1 74 ? -10.262 -11.648 -13.358 1.00 79.31 74 GLN A CA 1
ATOM 575 C C . GLN A 1 74 ? -9.530 -10.606 -14.229 1.00 79.31 74 GLN A C 1
ATOM 577 O O . GLN A 1 74 ? -9.978 -10.334 -15.340 1.00 79.31 74 GLN A O 1
ATOM 582 N N . TYR A 1 75 ? -8.388 -10.055 -13.797 1.00 79.94 75 TYR A N 1
ATOM 583 C CA . TYR A 1 75 ? -7.575 -9.160 -14.631 1.00 79.94 75 TYR A CA 1
ATOM 584 C C . TYR A 1 75 ? -6.900 -9.876 -15.808 1.00 79.94 75 TYR A C 1
ATOM 586 O O . TYR A 1 75 ? -6.940 -9.364 -16.928 1.00 79.94 75 TYR A O 1
ATOM 594 N N . LEU A 1 76 ? -6.341 -11.074 -15.604 1.00 79.06 76 LEU A N 1
ATOM 595 C CA . LEU A 1 76 ? -5.742 -11.857 -16.692 1.00 79.06 76 LEU A CA 1
ATOM 596 C C . LEU A 1 76 ? -6.753 -12.236 -17.776 1.00 79.06 76 LEU A C 1
ATOM 598 O O . LEU A 1 76 ? -6.457 -12.108 -18.965 1.00 79.06 76 LEU A O 1
ATOM 602 N N . GLN A 1 77 ? -7.939 -12.695 -17.372 1.00 82.38 77 GLN A N 1
ATOM 603 C CA . GLN A 1 77 ? -8.994 -13.102 -18.303 1.00 82.38 77 GLN A CA 1
ATOM 604 C C . GLN A 1 77 ? -9.571 -11.910 -19.086 1.00 82.38 77 GLN A C 1
ATOM 606 O O . GLN A 1 77 ? -10.034 -12.075 -20.213 1.00 82.38 77 GLN A O 1
ATOM 611 N N . ASP A 1 78 ? -9.530 -10.710 -18.497 1.00 81.31 78 ASP A N 1
ATOM 612 C CA . ASP A 1 78 ? -10.398 -9.592 -18.870 1.00 81.31 78 ASP A CA 1
ATOM 613 C C . ASP A 1 78 ? -9.619 -8.270 -19.088 1.00 81.31 78 ASP A C 1
ATOM 615 O O . ASP A 1 78 ? -10.204 -7.187 -18.994 1.00 81.31 78 ASP A O 1
ATOM 619 N N . LYS A 1 79 ? -8.310 -8.329 -19.422 1.00 80.19 79 LYS A N 1
ATOM 620 C CA . LYS A 1 79 ? -7.430 -7.153 -19.670 1.00 80.19 79 LYS A CA 1
ATOM 621 C C . LYS A 1 79 ? -8.112 -6.056 -20.504 1.00 80.19 79 LYS A C 1
ATOM 623 O O . LYS A 1 79 ? -8.134 -4.889 -20.114 1.00 80.19 79 LYS A O 1
ATOM 628 N N . ARG A 1 80 ? -8.737 -6.434 -21.628 1.00 78.62 80 ARG A N 1
ATOM 629 C CA . ARG A 1 80 ? -9.458 -5.504 -22.524 1.00 78.62 80 ARG A CA 1
ATOM 630 C C . ARG A 1 80 ? -10.674 -4.853 -21.866 1.00 78.62 80 ARG A C 1
ATOM 632 O O . ARG A 1 80 ? -10.930 -3.671 -22.082 1.00 78.62 80 ARG A O 1
ATOM 639 N N . SER A 1 81 ? -11.416 -5.603 -21.061 1.00 81.19 81 SER A N 1
ATOM 640 C CA . SER A 1 81 ? -12.597 -5.105 -20.357 1.00 81.19 81 SER A CA 1
ATOM 641 C C . SER A 1 81 ? -12.212 -4.187 -19.198 1.00 81.19 81 SER A C 1
ATOM 643 O O . SER A 1 81 ? -12.931 -3.235 -18.906 1.00 81.19 81 SER A O 1
ATOM 645 N N . ILE A 1 82 ? -11.064 -4.415 -18.553 1.00 78.38 82 ILE A N 1
ATOM 646 C CA . ILE A 1 82 ? -10.540 -3.529 -17.503 1.00 78.38 82 ILE A CA 1
ATOM 647 C C . ILE A 1 82 ? -10.010 -2.218 -18.081 1.00 78.38 82 ILE A C 1
ATOM 649 O O . ILE A 1 82 ? -10.303 -1.162 -17.521 1.00 78.38 82 ILE A O 1
ATOM 653 N N . ALA A 1 83 ? -9.366 -2.242 -19.251 1.00 78.75 83 ALA A N 1
ATOM 654 C CA . ALA A 1 83 ? -9.007 -1.019 -19.971 1.00 78.75 83 ALA A CA 1
ATOM 655 C C . ALA A 1 83 ? -10.232 -0.126 -20.296 1.00 78.75 83 ALA A C 1
ATOM 657 O O . ALA A 1 83 ? -10.099 1.095 -20.400 1.00 78.75 83 ALA A O 1
ATOM 658 N N . GLN A 1 84 ? -11.433 -0.711 -20.409 1.00 81.06 84 GLN A N 1
ATOM 659 C CA . GLN A 1 84 ? -12.693 0.006 -20.657 1.00 81.06 84 GLN A CA 1
ATOM 660 C C . GLN A 1 84 ? -13.472 0.401 -19.386 1.00 81.06 84 GLN A C 1
ATOM 662 O O . GLN A 1 84 ? -14.299 1.316 -19.440 1.00 81.06 84 GLN A O 1
ATOM 667 N N . LYS A 1 85 ? -13.230 -0.241 -18.234 1.00 82.50 85 LYS A N 1
ATOM 668 C CA . LYS A 1 85 ? -13.930 0.056 -16.971 1.00 82.50 85 LYS A CA 1
ATOM 669 C C . LYS A 1 85 ? -13.429 1.382 -16.378 1.00 82.50 85 LYS A C 1
ATOM 671 O O . LYS A 1 85 ? -12.441 1.432 -15.651 1.00 82.50 85 LYS A O 1
ATOM 676 N N . SER A 1 86 ? -14.144 2.475 -16.660 1.00 83.38 86 SER A N 1
ATOM 677 C CA . SER A 1 86 ? -13.922 3.769 -16.000 1.00 83.38 86 SER A CA 1
ATOM 678 C C . SER A 1 86 ? -14.267 3.676 -14.512 1.00 83.38 86 SER A C 1
ATOM 680 O O . SER A 1 86 ? -15.441 3.638 -14.144 1.00 83.38 86 SER A O 1
ATOM 682 N N . THR A 1 87 ? -13.257 3.703 -13.647 1.00 86.12 87 THR A N 1
ATOM 683 C CA . THR A 1 87 ? -13.453 3.781 -12.195 1.00 86.12 87 THR A CA 1
ATOM 684 C C . THR A 1 87 ? -13.786 5.209 -11.745 1.00 86.12 87 THR A C 1
ATOM 686 O O . THR A 1 87 ? -13.535 6.184 -12.461 1.00 86.12 87 THR A O 1
ATOM 689 N N . ALA A 1 88 ? -14.325 5.368 -10.531 1.00 86.94 88 ALA A N 1
ATOM 690 C CA . ALA A 1 88 ? -14.632 6.688 -9.968 1.00 86.94 88 ALA A CA 1
ATOM 691 C C . ALA A 1 88 ? -13.388 7.595 -9.861 1.00 86.94 88 ALA A C 1
ATOM 693 O O . ALA A 1 88 ? -13.488 8.811 -10.032 1.00 86.94 88 ALA A O 1
ATOM 694 N N . ASN A 1 89 ? -12.208 7.005 -9.634 1.00 87.56 89 ASN A N 1
ATOM 695 C CA . ASN A 1 89 ? -10.951 7.736 -9.504 1.00 87.56 89 ASN A CA 1
ATOM 696 C C . ASN A 1 89 ? -10.230 7.964 -10.838 1.00 87.56 89 ASN A C 1
ATOM 698 O O . ASN A 1 89 ? -9.233 8.684 -10.840 1.00 87.56 89 ASN A O 1
ATOM 702 N N . HIS A 1 90 ? -10.730 7.435 -11.964 1.00 91.62 90 HIS A N 1
ATOM 703 C CA . HIS A 1 90 ? -10.050 7.482 -13.265 1.00 91.62 90 HIS A CA 1
ATOM 704 C C . HIS A 1 90 ? -9.558 8.886 -13.650 1.00 91.62 90 HIS A C 1
ATOM 706 O O . HIS A 1 90 ? -8.390 9.072 -13.984 1.00 91.62 90 HIS A O 1
ATOM 712 N N . LYS A 1 91 ? -10.402 9.907 -13.458 1.00 91.12 91 LYS A N 1
ATOM 713 C CA . LYS A 1 91 ? -10.079 11.325 -13.719 1.00 91.12 91 LYS A CA 1
ATOM 714 C C . LYS A 1 91 ? -8.872 11.865 -12.934 1.00 91.12 91 LYS A C 1
ATOM 716 O O . LYS A 1 91 ? -8.316 12.887 -13.314 1.00 91.12 91 LYS A O 1
ATOM 721 N N . THR A 1 92 ? -8.491 11.226 -11.825 1.00 88.38 92 THR A N 1
ATOM 722 C CA . THR A 1 92 ? -7.328 11.622 -11.012 1.00 88.38 92 THR A CA 1
ATOM 723 C C . THR A 1 92 ? -6.023 11.237 -11.694 1.00 88.38 92 THR A C 1
ATOM 725 O O . THR A 1 92 ? -5.134 12.073 -11.818 1.00 88.38 92 THR A O 1
ATOM 728 N N . TYR A 1 93 ? -5.906 9.975 -12.111 1.00 93.69 93 TYR A N 1
ATOM 729 C CA . TYR A 1 93 ? -4.671 9.420 -12.664 1.00 93.69 93 TYR A CA 1
ATOM 730 C C . TYR A 1 93 ? -4.617 9.487 -14.199 1.00 93.69 93 TYR A C 1
ATOM 732 O O . TYR A 1 93 ? -3.570 9.240 -14.778 1.00 93.69 93 TYR A O 1
ATOM 740 N N . GLN A 1 94 ? -5.705 9.893 -14.864 1.00 94.19 94 GLN A N 1
ATOM 741 C CA . GLN A 1 94 ? -5.746 10.123 -16.313 1.00 94.19 94 GLN A CA 1
ATOM 742 C C . GLN A 1 94 ? -4.766 11.209 -16.800 1.00 94.19 94 GLN A C 1
ATOM 744 O O . GLN A 1 94 ? -4.294 11.121 -17.930 1.00 94.19 94 GLN A O 1
ATOM 749 N N . ASN A 1 95 ? -4.471 12.225 -15.978 1.00 93.69 95 ASN A N 1
ATOM 750 C CA . ASN A 1 95 ? -3.585 13.330 -16.368 1.00 93.69 95 ASN A CA 1
ATOM 751 C C . ASN A 1 95 ? -2.097 12.965 -16.226 1.00 93.69 95 ASN A C 1
ATOM 753 O O . ASN A 1 95 ? -1.339 13.135 -17.173 1.00 93.69 95 ASN A O 1
ATOM 757 N N . ASP A 1 96 ? -1.703 12.443 -15.058 1.00 95.12 96 ASP A N 1
ATOM 758 C CA . ASP A 1 96 ? -0.315 12.107 -14.706 1.00 95.12 96 ASP A CA 1
ATOM 759 C C . ASP A 1 96 ? -0.247 10.716 -14.031 1.00 95.12 96 ASP A C 1
ATOM 761 O O . ASP A 1 96 ? -0.020 10.622 -12.817 1.00 95.12 96 ASP A O 1
ATOM 765 N N . PRO A 1 97 ? -0.450 9.611 -14.776 1.00 95.81 97 PRO A N 1
ATOM 766 C CA . PRO A 1 97 ? -0.510 8.263 -14.202 1.00 95.81 97 PRO A CA 1
ATOM 767 C C . PRO A 1 97 ? 0.811 7.876 -13.528 1.00 95.81 97 PRO A C 1
ATOM 769 O O . PRO A 1 97 ? 0.816 7.361 -12.413 1.00 95.81 97 PRO A O 1
ATOM 772 N N . GLN A 1 98 ? 1.941 8.225 -14.154 1.00 95.44 98 GLN A N 1
ATOM 773 C CA . GLN A 1 98 ? 3.282 7.983 -13.621 1.00 95.44 98 GLN A CA 1
ATOM 774 C C . GLN A 1 98 ? 3.489 8.629 -12.241 1.00 95.44 98 GLN A C 1
ATOM 776 O O . GLN A 1 98 ? 4.094 8.018 -11.365 1.00 95.44 98 GLN A O 1
ATOM 781 N N . LYS A 1 99 ? 2.971 9.847 -12.021 1.00 94.12 99 LYS A N 1
ATOM 782 C CA . LYS A 1 99 ? 3.110 10.541 -10.733 1.00 94.12 99 LYS A CA 1
ATOM 783 C C . LYS A 1 99 ? 2.288 9.860 -9.642 1.00 94.12 99 LYS A C 1
ATOM 785 O O . LYS A 1 99 ? 2.787 9.687 -8.538 1.00 94.12 99 LYS A O 1
ATOM 790 N N . VAL A 1 100 ? 1.045 9.481 -9.946 1.00 93.50 100 VAL A N 1
ATOM 791 C CA . VAL A 1 100 ? 0.166 8.788 -8.988 1.00 93.50 100 VAL A CA 1
ATOM 792 C C . VAL A 1 100 ? 0.738 7.421 -8.609 1.00 93.50 100 VAL A C 1
ATOM 794 O O . VAL A 1 100 ? 0.658 7.022 -7.451 1.00 93.50 100 VAL A O 1
ATOM 797 N N . LEU A 1 101 ? 1.347 6.725 -9.569 1.00 93.56 101 LEU A N 1
ATOM 798 C CA . LEU A 1 101 ? 1.979 5.435 -9.339 1.00 93.56 101 LEU A CA 1
ATOM 799 C C . LEU A 1 101 ? 3.271 5.553 -8.513 1.00 93.56 101 LEU A C 1
ATOM 801 O O . LEU A 1 101 ? 3.449 4.794 -7.567 1.00 93.56 101 LEU A O 1
ATOM 805 N N . LEU A 1 102 ? 4.131 6.536 -8.805 1.00 92.44 102 LEU A N 1
ATOM 806 C CA . LEU A 1 102 ? 5.334 6.811 -8.007 1.00 92.44 102 LEU A CA 1
ATOM 807 C C . LEU A 1 102 ? 4.981 7.156 -6.548 1.00 92.44 102 LEU A C 1
ATOM 809 O O . LEU A 1 102 ? 5.581 6.614 -5.625 1.00 92.44 102 LEU A O 1
ATOM 813 N N . ASP A 1 103 ? 3.954 7.987 -6.347 1.00 90.75 103 ASP A N 1
ATOM 814 C CA . ASP A 1 103 ? 3.429 8.367 -5.027 1.00 90.75 103 ASP A CA 1
ATOM 815 C C . ASP A 1 103 ? 2.946 7.143 -4.218 1.00 90.75 103 ASP A C 1
ATOM 817 O O . ASP A 1 103 ? 3.119 7.084 -2.999 1.00 90.75 103 ASP A O 1
ATOM 821 N N . TRP A 1 104 ? 2.393 6.135 -4.908 1.00 91.75 104 TRP A N 1
ATOM 822 C CA . TRP A 1 104 ? 2.018 4.845 -4.327 1.00 91.75 104 TRP A CA 1
ATOM 823 C C . TRP A 1 104 ? 3.245 3.982 -3.976 1.00 91.75 104 TRP A C 1
ATOM 825 O O . TRP A 1 104 ? 3.321 3.502 -2.845 1.00 91.75 104 TRP A O 1
ATOM 835 N N . PHE A 1 105 ? 4.240 3.854 -4.863 1.00 91.81 105 PHE A N 1
ATOM 836 C CA . PHE A 1 105 ? 5.489 3.122 -4.580 1.00 91.81 105 PHE A CA 1
ATOM 837 C C . PHE A 1 105 ? 6.255 3.703 -3.379 1.00 91.81 105 PHE A C 1
ATOM 839 O O . PHE A 1 105 ? 6.698 2.956 -2.503 1.00 91.81 105 PHE A O 1
ATOM 846 N N . GLU A 1 106 ? 6.355 5.034 -3.291 1.00 88.69 106 GLU A N 1
ATOM 847 C CA . GLU A 1 106 ? 6.907 5.733 -2.123 1.00 88.69 106 GLU A CA 1
ATOM 848 C C . GLU A 1 106 ? 6.145 5.381 -0.836 1.00 88.69 106 GLU A C 1
ATOM 850 O O . GLU A 1 106 ? 6.759 5.190 0.215 1.00 88.69 106 GLU A O 1
ATOM 855 N N . SER A 1 107 ? 4.816 5.243 -0.912 1.00 85.12 107 SER A N 1
ATOM 856 C CA . SER A 1 107 ? 3.974 4.903 0.240 1.00 85.12 107 SER A CA 1
ATOM 857 C C . SER A 1 107 ? 4.103 3.457 0.718 1.00 85.12 107 SER A C 1
ATOM 859 O O . SER A 1 107 ? 3.984 3.199 1.916 1.00 85.12 107 SER A O 1
ATOM 861 N N . CYS A 1 108 ? 4.370 2.527 -0.201 1.00 84.19 108 CYS A N 1
ATOM 862 C CA . CYS A 1 108 ? 4.613 1.120 0.109 1.00 84.19 108 CYS A CA 1
ATOM 863 C C . CYS A 1 108 ? 5.993 0.888 0.744 1.00 84.19 108 CYS A C 1
ATOM 865 O O . CYS A 1 108 ? 6.209 -0.152 1.355 1.00 84.19 108 CYS A O 1
ATOM 867 N N . GLY A 1 109 ? 6.913 1.856 0.635 1.00 80.88 109 GLY A N 1
ATOM 868 C CA . GLY A 1 109 ? 8.310 1.710 1.055 1.00 80.88 109 GLY A CA 1
ATOM 869 C C . GLY A 1 109 ? 9.221 1.100 -0.018 1.00 80.88 109 GLY A C 1
ATOM 870 O O . GLY A 1 109 ? 10.425 0.986 0.208 1.00 80.88 109 GLY A O 1
ATOM 871 N N . ASN A 1 110 ? 8.676 0.789 -1.199 1.00 74.88 110 ASN A N 1
ATOM 872 C CA . ASN A 1 110 ? 9.371 0.160 -2.327 1.00 74.88 110 ASN A CA 1
ATOM 873 C C . ASN A 1 110 ? 9.835 1.211 -3.358 1.00 74.88 110 ASN A C 1
ATOM 875 O O . ASN A 1 110 ? 9.769 1.001 -4.568 1.00 74.88 110 ASN A O 1
ATOM 879 N N . SER A 1 111 ? 10.298 2.377 -2.897 1.00 67.06 111 SER A N 1
ATOM 880 C CA . SER A 1 111 ? 10.690 3.493 -3.777 1.00 67.06 111 SER A CA 1
ATOM 881 C C . SER A 1 111 ? 11.906 3.201 -4.669 1.00 67.06 111 SER A C 1
ATOM 883 O O . SER A 1 111 ? 12.090 3.874 -5.680 1.00 67.06 111 SER A O 1
ATOM 885 N N . GLU A 1 112 ? 12.719 2.196 -4.330 1.00 67.44 112 GLU A N 1
ATOM 886 C CA . GLU A 1 112 ? 13.857 1.736 -5.143 1.00 67.44 112 GLU A CA 1
ATOM 887 C C . GLU A 1 112 ? 13.449 0.803 -6.303 1.00 67.44 112 GLU A C 1
ATOM 889 O O . GLU A 1 112 ? 14.262 0.571 -7.193 1.00 67.44 112 GLU A O 1
ATOM 894 N N . GLU A 1 113 ? 12.209 0.295 -6.334 1.00 73.88 113 GLU A N 1
ATOM 895 C CA . GLU A 1 113 ? 11.774 -0.748 -7.284 1.00 73.88 113 GLU A CA 1
ATOM 896 C C . GLU A 1 113 ? 11.023 -0.217 -8.517 1.00 73.88 113 GLU A C 1
ATOM 898 O O . GLU A 1 113 ? 10.719 -0.992 -9.422 1.00 73.88 113 GLU A O 1
ATOM 903 N N . PHE A 1 114 ? 10.763 1.094 -8.628 1.00 86.31 114 PHE A N 1
ATOM 904 C CA . PHE A 1 114 ? 10.139 1.664 -9.833 1.00 86.31 114 PHE A CA 1
ATOM 905 C C . PHE A 1 114 ? 11.128 1.749 -11.013 1.00 86.31 114 PHE A C 1
ATOM 907 O O . PHE A 1 114 ? 11.592 2.822 -11.409 1.00 86.31 114 PHE A O 1
ATOM 914 N N . SER A 1 115 ? 11.443 0.590 -11.589 1.00 89.81 115 SER A N 1
ATOM 915 C CA . SER A 1 115 ? 12.328 0.414 -12.739 1.00 89.81 115 SER A CA 1
ATOM 916 C C . SER A 1 115 ? 11.566 -0.224 -13.907 1.00 89.81 115 SER A C 1
ATOM 918 O O . SER A 1 115 ? 11.703 -1.425 -14.134 1.00 89.81 115 SER A O 1
ATOM 920 N N . PRO A 1 116 ? 10.767 0.546 -14.674 1.00 92.00 116 PRO A N 1
ATOM 921 C CA . PRO A 1 116 ? 10.117 0.024 -15.872 1.00 92.00 116 PRO A CA 1
ATOM 922 C C . PRO A 1 116 ? 11.161 -0.497 -16.867 1.00 92.00 116 PRO A C 1
ATOM 924 O O . PRO A 1 116 ? 12.068 0.238 -17.277 1.00 92.00 116 PRO A O 1
ATOM 927 N N . GLU A 1 117 ? 11.015 -1.751 -17.279 1.00 95.19 117 GLU A N 1
ATOM 928 C CA . GLU A 1 117 ? 11.835 -2.360 -18.317 1.00 95.19 117 GLU A CA 1
ATOM 929 C C . GLU A 1 117 ? 11.284 -2.001 -19.703 1.00 95.19 117 GLU A C 1
ATOM 931 O O . GLU A 1 117 ? 10.081 -1.809 -19.902 1.00 95.19 117 GLU A O 1
ATOM 936 N N . TYR A 1 118 ? 12.179 -1.876 -20.684 1.00 93.19 118 TYR A N 1
ATOM 937 C CA . TYR A 1 118 ? 11.822 -1.454 -22.037 1.00 93.19 118 TYR A CA 1
ATOM 938 C C . TYR A 1 118 ? 12.366 -2.441 -23.055 1.00 93.19 118 TYR A C 1
ATOM 940 O O . TYR A 1 118 ? 13.574 -2.500 -23.289 1.00 93.19 118 TYR A O 1
ATOM 948 N N . GLU A 1 119 ? 11.459 -3.147 -23.717 1.00 94.62 119 GLU A N 1
ATOM 949 C CA . GLU A 1 119 ? 11.786 -4.012 -24.836 1.00 94.62 119 GLU A CA 1
ATOM 950 C C . GLU A 1 119 ? 11.475 -3.284 -26.147 1.00 94.62 119 GLU A C 1
ATOM 952 O O . GLU A 1 119 ? 10.401 -2.706 -26.343 1.00 94.62 119 GLU A O 1
ATOM 957 N N . LYS A 1 120 ? 12.440 -3.278 -27.067 1.00 92.56 120 LYS A N 1
ATOM 958 C CA . LYS A 1 120 ? 12.245 -2.708 -28.398 1.00 92.56 120 LYS A CA 1
ATOM 959 C C . LYS A 1 120 ? 11.937 -3.833 -29.376 1.00 92.56 120 LYS A C 1
ATOM 961 O O . LYS A 1 120 ? 12.834 -4.593 -29.733 1.00 92.56 120 LYS A O 1
ATOM 966 N N . SER A 1 121 ? 10.695 -3.890 -29.853 1.00 91.81 121 SER A N 1
ATOM 967 C CA . SER A 1 121 ? 10.281 -4.857 -30.869 1.00 91.81 121 SER A CA 1
ATOM 968 C C . SER A 1 121 ? 11.098 -4.661 -32.150 1.00 91.81 121 SER A C 1
ATOM 970 O O . SER A 1 121 ? 11.118 -3.572 -32.740 1.00 91.81 121 SER A O 1
ATOM 972 N N . ILE A 1 122 ? 11.791 -5.727 -32.560 1.00 85.56 122 ILE A N 1
ATOM 973 C CA . ILE A 1 122 ? 12.703 -5.737 -33.710 1.00 85.56 122 ILE A CA 1
ATOM 974 C C . ILE A 1 122 ? 11.925 -5.517 -35.015 1.00 85.56 122 ILE A C 1
ATOM 976 O O . ILE A 1 122 ? 12.373 -4.757 -35.873 1.00 85.56 122 ILE A O 1
ATOM 980 N N . ASP A 1 123 ? 10.745 -6.128 -35.134 1.00 84.94 123 ASP A N 1
ATOM 981 C CA . ASP A 1 123 ? 9.998 -6.214 -36.394 1.00 84.94 123 ASP A CA 1
ATOM 982 C C . ASP A 1 123 ? 9.276 -4.912 -36.768 1.00 84.94 123 ASP A C 1
ATOM 984 O O . ASP A 1 123 ? 9.145 -4.584 -37.947 1.00 84.94 123 ASP A O 1
ATOM 988 N N . ALA A 1 124 ? 8.816 -4.154 -35.767 1.00 88.94 124 ALA A N 1
ATOM 989 C CA . ALA A 1 124 ? 7.972 -2.973 -35.968 1.00 88.94 124 ALA A CA 1
ATOM 990 C C . ALA A 1 124 ? 8.626 -1.643 -35.548 1.00 88.94 124 ALA A C 1
ATOM 992 O O . ALA A 1 124 ? 8.029 -0.582 -35.731 1.00 88.94 124 ALA A O 1
ATOM 993 N N . ASN A 1 125 ? 9.836 -1.672 -34.967 1.00 92.69 125 ASN A N 1
ATOM 994 C CA . ASN A 1 125 ? 10.485 -0.503 -34.349 1.00 92.69 125 ASN A CA 1
ATOM 995 C C . ASN A 1 125 ? 9.597 0.171 -33.270 1.00 92.69 125 ASN A C 1
ATOM 997 O O . ASN A 1 125 ? 9.708 1.372 -33.015 1.00 92.69 125 ASN A O 1
ATOM 1001 N N . GLN A 1 126 ? 8.723 -0.618 -32.639 1.00 96.69 126 GLN A N 1
ATOM 1002 C CA . GLN A 1 126 ? 7.820 -0.211 -31.564 1.00 96.69 126 GLN A CA 1
ATOM 1003 C C . GLN A 1 126 ? 8.444 -0.480 -30.188 1.00 96.69 126 GLN A C 1
ATOM 1005 O O . GLN A 1 126 ? 9.333 -1.322 -30.036 1.00 96.69 126 GLN A O 1
ATOM 1010 N N . TRP A 1 127 ? 7.966 0.249 -29.187 1.00 97.19 127 TRP A N 1
ATOM 1011 C CA . TRP A 1 127 ? 8.368 0.133 -27.791 1.00 97.19 127 TRP A CA 1
ATOM 1012 C C . TRP A 1 127 ? 7.302 -0.622 -27.010 1.00 97.19 127 TRP A C 1
ATOM 1014 O O . TRP A 1 127 ? 6.128 -0.257 -27.059 1.00 97.19 127 TRP A O 1
ATOM 1024 N N . ILE A 1 128 ? 7.740 -1.633 -26.272 1.00 96.56 128 ILE A N 1
ATOM 1025 C CA . ILE A 1 128 ? 6.957 -2.335 -25.264 1.00 96.56 128 ILE A CA 1
ATOM 1026 C C . ILE A 1 128 ? 7.562 -1.958 -23.911 1.00 96.56 128 ILE A C 1
ATOM 1028 O O . ILE A 1 128 ? 8.786 -1.908 -23.758 1.00 96.56 128 ILE A O 1
ATOM 1032 N N . CYS A 1 129 ? 6.712 -1.634 -22.945 1.00 97.31 129 CYS A N 1
ATOM 1033 C CA . CYS A 1 129 ? 7.123 -1.394 -21.569 1.00 97.31 129 CYS A CA 1
ATOM 1034 C C . CYS A 1 129 ? 6.602 -2.539 -20.700 1.00 97.31 129 CYS A C 1
ATOM 1036 O O . CYS A 1 129 ? 5.436 -2.914 -20.822 1.00 97.31 129 CYS A O 1
ATOM 1038 N N . ASN A 1 130 ? 7.472 -3.079 -19.850 1.00 96.56 130 ASN A N 1
ATOM 1039 C CA . ASN A 1 130 ? 7.118 -4.011 -18.788 1.00 96.56 130 ASN A CA 1
ATOM 1040 C C . ASN A 1 130 ? 7.296 -3.292 -17.445 1.00 96.56 130 ASN A C 1
ATOM 1042 O O . ASN A 1 130 ? 8.270 -2.560 -17.251 1.00 96.56 130 ASN A O 1
ATOM 1046 N N . LEU A 1 131 ? 6.354 -3.479 -16.528 1.00 95.75 131 LEU A N 1
ATOM 1047 C CA . LEU A 1 131 ? 6.435 -2.976 -15.161 1.00 95.75 131 LEU A CA 1
ATOM 1048 C C . LEU A 1 131 ? 6.023 -4.071 -14.193 1.00 95.75 131 LEU A C 1
ATOM 1050 O O . LEU A 1 131 ? 4.916 -4.599 -14.301 1.00 95.75 131 LEU A O 1
ATOM 1054 N N . ASP A 1 132 ? 6.869 -4.313 -13.205 1.00 94.12 132 ASP A N 1
ATOM 1055 C CA . ASP A 1 132 ? 6.597 -5.296 -12.171 1.00 94.12 132 ASP A CA 1
ATOM 1056 C C . ASP A 1 132 ? 5.948 -4.613 -10.957 1.00 94.12 132 ASP A C 1
ATOM 1058 O O . ASP A 1 132 ? 6.330 -3.515 -10.540 1.00 94.12 132 ASP A O 1
ATOM 1062 N N . LEU A 1 133 ? 4.902 -5.243 -10.428 1.00 92.81 133 LEU A N 1
ATOM 1063 C CA . LEU A 1 133 ? 4.082 -4.771 -9.317 1.00 92.81 133 LEU A CA 1
ATOM 1064 C C . LEU A 1 133 ? 3.902 -5.902 -8.313 1.00 92.81 133 LEU A C 1
ATOM 1066 O O . LEU A 1 133 ? 3.342 -6.940 -8.654 1.00 92.81 133 LEU A O 1
ATOM 1070 N N . ILE A 1 134 ? 4.292 -5.673 -7.064 1.00 90.12 134 ILE A N 1
ATOM 1071 C CA . ILE A 1 134 ? 4.002 -6.601 -5.971 1.00 90.12 134 ILE A CA 1
ATOM 1072 C C . ILE A 1 134 ? 2.670 -6.181 -5.343 1.00 90.12 134 ILE A C 1
ATOM 1074 O O . ILE A 1 134 ? 2.548 -5.082 -4.797 1.00 90.12 134 ILE A O 1
ATOM 1078 N N . ILE A 1 135 ? 1.652 -7.035 -5.447 1.00 89.88 135 ILE A N 1
ATOM 1079 C CA . ILE A 1 135 ? 0.331 -6.830 -4.835 1.00 89.88 135 ILE A CA 1
ATOM 1080 C C . ILE A 1 135 ? 0.009 -8.086 -4.022 1.00 89.88 135 ILE A C 1
ATOM 1082 O O . ILE A 1 135 ? 0.105 -9.191 -4.548 1.00 89.88 135 ILE A O 1
ATOM 1086 N N . ASP A 1 136 ? -0.355 -7.919 -2.748 1.00 86.00 136 ASP A N 1
ATOM 1087 C CA . ASP A 1 136 ? -0.728 -9.004 -1.823 1.00 86.00 136 ASP A CA 1
ATOM 1088 C C . ASP A 1 136 ? 0.259 -10.200 -1.826 1.00 86.00 136 ASP A C 1
ATOM 1090 O O . ASP A 1 136 ? -0.138 -11.355 -1.956 1.00 86.00 136 ASP A O 1
ATOM 1094 N N . ASP A 1 137 ? 1.561 -9.902 -1.703 1.00 83.62 137 ASP A N 1
ATOM 1095 C CA . ASP A 1 137 ? 2.688 -10.857 -1.739 1.00 83.62 137 ASP A CA 1
ATOM 1096 C C . ASP A 1 137 ? 2.827 -11.667 -3.050 1.00 83.62 137 ASP A C 1
ATOM 1098 O O . ASP A 1 137 ? 3.498 -12.702 -3.085 1.00 83.62 137 ASP A O 1
ATOM 1102 N N . THR A 1 138 ? 2.222 -11.193 -4.144 1.00 85.50 138 THR A N 1
ATOM 1103 C CA . THR A 1 138 ? 2.338 -11.790 -5.483 1.00 85.50 138 THR A CA 1
ATOM 1104 C C . THR A 1 138 ? 2.925 -10.821 -6.509 1.00 85.50 138 THR A C 1
ATOM 1106 O O . THR A 1 138 ? 2.501 -9.668 -6.608 1.00 85.50 138 THR A O 1
ATOM 1109 N N . ASP A 1 139 ? 3.905 -11.312 -7.275 1.00 89.00 139 ASP A N 1
ATOM 1110 C CA . ASP A 1 139 ? 4.618 -10.559 -8.310 1.00 89.00 139 ASP A CA 1
ATOM 1111 C C . ASP A 1 139 ? 3.809 -10.536 -9.619 1.00 89.00 139 ASP A C 1
ATOM 1113 O O . ASP A 1 139 ? 3.495 -11.585 -10.192 1.00 89.00 139 ASP A O 1
ATOM 1117 N N . PHE A 1 140 ? 3.493 -9.342 -10.124 1.00 89.38 140 PHE A N 1
ATOM 1118 C CA . PHE A 1 140 ? 2.708 -9.143 -11.344 1.00 89.38 140 PHE A CA 1
ATOM 1119 C C . PHE A 1 140 ? 3.454 -8.319 -12.382 1.00 89.38 140 PHE A C 1
ATOM 1121 O O . PHE A 1 140 ? 3.762 -7.155 -12.149 1.00 89.38 140 PHE A O 1
ATOM 1128 N N . THR A 1 141 ? 3.653 -8.890 -13.569 1.00 93.19 141 THR A N 1
ATOM 1129 C CA . THR A 1 141 ? 4.302 -8.201 -14.687 1.00 93.19 141 THR A CA 1
ATOM 1130 C C . THR A 1 141 ? 3.249 -7.609 -15.638 1.00 93.19 141 THR A C 1
ATOM 1132 O O . THR A 1 141 ? 2.405 -8.304 -16.218 1.00 93.19 141 THR A O 1
ATOM 1135 N N . LEU A 1 142 ? 3.244 -6.282 -15.779 1.00 94.25 142 LEU A N 1
ATOM 1136 C CA . LEU A 1 142 ? 2.355 -5.543 -16.675 1.00 94.25 142 LEU A CA 1
ATOM 1137 C C . LEU A 1 142 ? 3.085 -5.123 -17.950 1.00 94.25 142 LEU A C 1
ATOM 1139 O O . LEU A 1 142 ? 3.891 -4.198 -17.945 1.00 94.25 142 LEU A O 1
ATOM 1143 N N . THR A 1 143 ? 2.740 -5.781 -19.054 1.00 95.12 143 THR A N 1
ATOM 1144 C CA . THR A 1 143 ? 3.217 -5.477 -20.412 1.00 95.12 143 THR A CA 1
ATOM 1145 C C . THR A 1 143 ? 2.235 -4.580 -21.171 1.00 95.12 143 THR A C 1
ATOM 1147 O O . THR A 1 143 ? 1.040 -4.896 -21.209 1.00 95.12 143 THR A O 1
ATOM 1150 N N . SER A 1 144 ? 2.739 -3.513 -21.805 1.00 95.25 144 SER A N 1
ATOM 1151 C CA . SER A 1 144 ? 1.982 -2.627 -22.711 1.00 95.25 144 SER A CA 1
ATOM 1152 C C . SER A 1 144 ? 1.634 -3.278 -24.051 1.00 95.25 144 SER A C 1
ATOM 1154 O O . SER A 1 144 ? 2.274 -4.237 -24.485 1.00 95.25 144 SER A O 1
ATOM 1156 N N . GLU A 1 145 ? 0.701 -2.678 -24.790 1.00 94.56 145 GLU A N 1
ATOM 1157 C CA . GLU A 1 145 ? 0.651 -2.862 -26.242 1.00 94.56 145 GLU A CA 1
ATOM 1158 C C . GLU A 1 145 ? 1.878 -2.174 -26.905 1.00 94.56 145 GLU A C 1
ATOM 1160 O O . GLU A 1 145 ? 2.571 -1.369 -26.270 1.00 94.56 145 GLU A O 1
ATOM 1165 N N . PRO A 1 146 ? 2.258 -2.518 -28.151 1.00 96.38 146 PRO A N 1
ATOM 1166 C CA . PRO A 1 146 ? 3.460 -1.962 -28.775 1.00 96.38 146 PRO A CA 1
ATOM 1167 C C . PRO A 1 146 ? 3.221 -0.551 -29.352 1.00 96.38 146 PRO A C 1
ATOM 1169 O O . PRO A 1 146 ? 2.524 -0.379 -30.355 1.00 96.38 146 PRO A O 1
ATOM 1172 N N . HIS A 1 147 ? 3.863 0.472 -28.775 1.00 97.19 147 HIS A N 1
ATOM 1173 C CA . HIS A 1 147 ? 3.672 1.885 -29.158 1.00 97.19 147 HIS A CA 1
ATOM 1174 C C . HIS A 1 147 ? 4.785 2.452 -30.038 1.00 97.19 147 HIS A C 1
ATOM 1176 O O . HIS A 1 147 ? 5.928 1.999 -30.028 1.00 97.19 147 HIS A O 1
ATOM 1182 N N . ALA A 1 148 ? 4.478 3.523 -30.776 1.00 96.75 148 ALA A N 1
ATOM 1183 C CA . ALA A 1 148 ? 5.465 4.232 -31.593 1.00 96.75 148 ALA A CA 1
ATOM 1184 C C . ALA A 1 148 ? 6.504 5.001 -30.750 1.00 96.75 148 ALA A C 1
ATOM 1186 O O . ALA A 1 148 ? 7.641 5.190 -31.192 1.00 96.75 148 ALA A O 1
ATOM 1187 N N . ARG A 1 149 ? 6.143 5.445 -29.536 1.00 96.94 149 ARG A N 1
ATOM 1188 C CA . ARG A 1 149 ? 7.040 6.173 -28.625 1.00 96.94 149 ARG A CA 1
ATOM 1189 C C . ARG A 1 149 ? 7.140 5.505 -27.256 1.00 96.94 149 ARG A C 1
ATOM 1191 O O . ARG A 1 149 ? 6.142 5.098 -26.674 1.00 96.94 149 ARG A O 1
ATOM 1198 N N . ARG A 1 150 ? 8.348 5.531 -26.683 1.00 96.38 150 ARG A N 1
ATOM 1199 C CA . ARG A 1 150 ? 8.652 5.025 -25.333 1.00 96.38 150 ARG A CA 1
ATOM 1200 C C . ARG A 1 150 ? 7.722 5.585 -24.245 1.00 96.38 150 ARG A C 1
ATOM 1202 O O . ARG A 1 150 ? 7.263 4.834 -23.395 1.00 96.38 150 ARG A O 1
ATOM 1209 N N . ASN A 1 151 ? 7.427 6.886 -24.289 1.00 96.31 151 ASN A N 1
ATOM 1210 C CA . ASN A 1 151 ? 6.578 7.542 -23.287 1.00 96.31 151 ASN A CA 1
ATOM 1211 C C . ASN A 1 151 ? 5.090 7.179 -23.433 1.00 96.31 151 ASN A C 1
ATOM 1213 O O . ASN A 1 151 ? 4.353 7.278 -22.460 1.00 96.31 151 ASN A O 1
ATOM 1217 N N . GLU A 1 152 ? 4.643 6.779 -24.628 1.00 96.56 152 GLU A N 1
ATOM 1218 C CA . GLU A 1 152 ? 3.263 6.331 -24.861 1.00 96.56 152 GLU A CA 1
ATOM 1219 C C . GLU A 1 152 ? 3.070 4.931 -24.256 1.00 96.56 152 GLU A C 1
ATOM 1221 O O . GLU A 1 152 ? 2.154 4.753 -23.458 1.00 96.56 152 GLU A O 1
ATOM 1226 N N . ALA A 1 153 ? 4.018 4.010 -24.491 1.00 97.06 153 ALA A N 1
ATOM 1227 C CA . ALA A 1 153 ? 4.059 2.709 -23.813 1.00 97.06 153 ALA A CA 1
ATOM 1228 C C . ALA A 1 153 ? 4.115 2.849 -22.282 1.00 97.06 153 ALA A C 1
ATOM 1230 O O . ALA A 1 153 ? 3.310 2.238 -21.588 1.00 97.06 153 ALA A O 1
ATOM 1231 N N . LEU A 1 154 ? 5.010 3.692 -21.747 1.00 96.38 154 LEU A N 1
ATOM 1232 C CA . LEU A 1 154 ? 5.098 3.922 -20.298 1.00 96.38 154 LEU A CA 1
ATOM 1233 C C . LEU A 1 154 ? 3.777 4.447 -19.715 1.00 96.38 154 LEU A C 1
ATOM 1235 O O . LEU A 1 154 ? 3.317 3.946 -18.693 1.00 96.38 154 LEU A O 1
ATOM 1239 N N . ASN A 1 155 ? 3.156 5.443 -20.356 1.00 96.50 155 ASN A N 1
ATOM 1240 C CA . ASN A 1 155 ? 1.897 6.008 -19.871 1.00 96.50 155 ASN A CA 1
ATOM 1241 C C . ASN A 1 155 ? 0.752 4.988 -19.897 1.00 96.50 155 ASN A C 1
ATOM 1243 O O . ASN A 1 155 ? -0.074 5.007 -18.988 1.00 96.50 155 ASN A O 1
ATOM 1247 N N . GLU A 1 156 ? 0.704 4.095 -20.890 1.00 95.81 156 GLU A N 1
ATOM 1248 C CA . GLU A 1 156 ? -0.276 3.005 -20.929 1.00 95.81 156 GLU A CA 1
ATOM 1249 C C . GLU A 1 156 ? -0.078 2.018 -19.770 1.00 95.81 156 GLU A C 1
ATOM 1251 O O . GLU A 1 156 ? -1.030 1.778 -19.026 1.00 95.81 156 GLU A O 1
ATOM 1256 N N . VAL A 1 157 ? 1.148 1.525 -19.538 1.00 96.44 157 VAL A N 1
ATOM 1257 C CA . VAL A 1 157 ? 1.421 0.626 -18.398 1.00 96.44 157 VAL A CA 1
ATOM 1258 C C . VAL A 1 157 ? 1.085 1.299 -17.076 1.00 96.44 157 VAL A C 1
ATOM 1260 O O . VAL A 1 157 ? 0.440 0.691 -16.227 1.00 96.44 157 VAL A O 1
ATOM 1263 N N . CYS A 1 158 ? 1.468 2.566 -16.892 1.00 96.25 158 CYS A N 1
ATOM 1264 C CA . CYS A 1 158 ? 1.134 3.296 -15.674 1.00 96.25 158 CYS A CA 1
ATOM 1265 C C . CYS A 1 158 ? -0.385 3.489 -15.505 1.00 96.25 158 CYS A C 1
ATOM 1267 O O . CYS A 1 158 ? -0.873 3.428 -14.378 1.00 96.25 158 CYS A O 1
ATOM 1269 N N . LEU A 1 159 ? -1.150 3.688 -16.587 1.00 95.62 159 LEU A N 1
ATOM 1270 C CA . LEU A 1 159 ? -2.616 3.756 -16.525 1.00 95.62 159 LEU A CA 1
ATOM 1271 C C . LEU A 1 159 ? -3.236 2.416 -16.119 1.00 95.62 159 LEU A C 1
ATOM 1273 O O . LEU A 1 159 ? -4.136 2.402 -15.279 1.00 95.62 159 LEU A O 1
ATOM 1277 N N . ASP A 1 160 ? -2.758 1.306 -16.678 1.00 94.44 160 ASP A N 1
ATOM 1278 C CA . ASP A 1 160 ? -3.260 -0.031 -16.350 1.00 94.44 160 ASP A CA 1
ATOM 1279 C C . ASP A 1 160 ? -2.844 -0.484 -14.945 1.00 94.44 160 ASP A C 1
ATOM 1281 O O . ASP A 1 160 ? -3.666 -1.056 -14.228 1.00 94.44 160 ASP A O 1
ATOM 1285 N N . ALA A 1 161 ? -1.643 -0.115 -14.494 1.00 95.12 161 ALA A N 1
ATOM 1286 C CA . ALA A 1 161 ? -1.214 -0.239 -13.103 1.00 95.12 161 ALA A CA 1
ATOM 1287 C C . ALA A 1 161 ? -2.148 0.535 -12.157 1.00 95.12 161 ALA A C 1
ATOM 1289 O O . ALA A 1 161 ? -2.673 -0.032 -11.199 1.00 95.12 161 ALA A O 1
ATOM 1290 N N . CYS A 1 162 ? -2.432 1.812 -12.446 1.00 94.94 162 CYS A N 1
ATOM 1291 C CA . CYS A 1 162 ? -3.368 2.603 -11.645 1.00 94.94 162 CYS A CA 1
ATOM 1292 C C . CYS A 1 162 ? -4.791 2.020 -11.647 1.00 94.94 162 CYS A C 1
ATOM 1294 O O . CYS A 1 162 ? -5.441 2.037 -10.604 1.00 94.94 162 CYS A O 1
ATOM 1296 N N . ARG A 1 163 ? -5.277 1.474 -12.772 1.00 93.25 163 ARG A N 1
ATOM 1297 C CA . ARG A 1 163 ? -6.576 0.775 -12.842 1.00 93.25 163 ARG A CA 1
ATOM 1298 C C . ARG A 1 163 ? -6.591 -0.475 -11.962 1.00 93.25 163 ARG A C 1
ATOM 1300 O O . ARG A 1 163 ? -7.535 -0.652 -11.197 1.00 93.25 163 ARG A O 1
ATOM 1307 N N . LEU A 1 164 ? -5.554 -1.312 -12.039 1.00 92.44 164 LEU A N 1
ATOM 1308 C CA . LEU A 1 164 ? -5.423 -2.531 -11.235 1.00 92.44 164 LEU A CA 1
ATOM 1309 C C . LEU A 1 164 ? -5.392 -2.211 -9.729 1.00 92.44 164 LEU A C 1
ATOM 1311 O O . LEU A 1 164 ? -6.139 -2.812 -8.959 1.00 92.44 164 LEU A O 1
ATOM 1315 N N . LEU A 1 165 ? -4.609 -1.205 -9.327 1.00 93.00 165 LEU A N 1
ATOM 1316 C CA . LEU A 1 165 ? -4.507 -0.732 -7.939 1.00 93.00 165 LEU A CA 1
ATOM 1317 C C . LEU A 1 165 ? -5.785 -0.052 -7.413 1.00 93.00 165 LEU A C 1
ATOM 1319 O O . LEU A 1 165 ? -6.015 -0.014 -6.203 1.00 93.00 165 LEU A O 1
ATOM 1323 N N . ASP A 1 166 ? -6.611 0.521 -8.291 1.00 93.06 166 ASP A N 1
ATOM 1324 C CA . ASP A 1 166 ? -7.912 1.092 -7.923 1.00 93.06 166 ASP A CA 1
ATOM 1325 C C . ASP A 1 166 ? -8.982 -0.007 -7.784 1.00 93.06 166 ASP A C 1
ATOM 1327 O O . ASP A 1 166 ? -9.802 0.049 -6.868 1.00 93.06 166 ASP A O 1
ATOM 1331 N N . LEU A 1 167 ? -8.926 -1.052 -8.623 1.00 90.12 167 LEU A N 1
ATOM 1332 C CA . LEU A 1 167 ? -9.780 -2.244 -8.519 1.00 90.12 167 LEU A CA 1
ATOM 1333 C C . LEU A 1 167 ? -9.484 -3.084 -7.266 1.00 90.12 167 LEU A C 1
ATOM 1335 O O . LEU A 1 167 ? -10.421 -3.584 -6.648 1.00 90.12 167 LEU A O 1
ATOM 1339 N N . SER A 1 168 ? -8.219 -3.194 -6.846 1.00 89.62 168 SER A N 1
ATOM 1340 C CA . SER A 1 168 ? -7.852 -3.797 -5.551 1.00 89.62 168 SER A CA 1
ATOM 1341 C C . SER A 1 168 ? -8.105 -2.870 -4.349 1.00 89.62 168 SER A C 1
ATOM 1343 O O . SER A 1 168 ? -7.961 -3.279 -3.198 1.00 89.62 168 SER A O 1
ATOM 1345 N N . GLY A 1 169 ? -8.497 -1.610 -4.581 1.00 89.88 169 GLY A N 1
ATOM 1346 C CA . GLY A 1 169 ? -8.782 -0.625 -3.533 1.00 89.88 169 GLY A CA 1
ATOM 1347 C C . GLY A 1 169 ? -7.546 -0.062 -2.816 1.00 89.88 169 GLY A C 1
ATOM 1348 O O . GLY A 1 169 ? -7.690 0.706 -1.858 1.00 89.88 169 GLY A O 1
ATOM 1349 N N . LEU A 1 170 ? -6.337 -0.395 -3.276 1.00 90.31 170 LEU A N 1
ATOM 1350 C CA . LEU A 1 170 ? -5.073 0.061 -2.692 1.00 90.31 170 LEU A CA 1
ATOM 1351 C C . LEU A 1 170 ? -4.811 1.549 -2.978 1.00 90.31 170 LEU A C 1
ATOM 1353 O O . LEU A 1 170 ? -4.403 2.288 -2.079 1.00 90.31 170 LEU A O 1
ATOM 1357 N N . LEU A 1 171 ? -5.133 2.019 -4.189 1.00 87.56 171 LEU A N 1
ATOM 1358 C CA . LEU A 1 171 ? -4.869 3.395 -4.634 1.00 87.56 171 LEU A CA 1
ATOM 1359 C C . LEU A 1 171 ? -5.597 4.455 -3.779 1.00 87.56 171 LEU A C 1
ATOM 1361 O O . LEU A 1 171 ? -5.040 5.492 -3.413 1.00 87.56 171 LEU A O 1
ATOM 1365 N N . VAL A 1 172 ? -6.857 4.188 -3.419 1.00 71.44 172 VAL A N 1
ATOM 1366 C CA . VAL A 1 172 ? -7.723 5.136 -2.687 1.00 71.44 172 VAL A CA 1
ATOM 1367 C C . VAL A 1 172 ? -7.311 5.279 -1.226 1.00 71.44 172 VAL A C 1
ATOM 1369 O O . VAL A 1 172 ? -7.422 6.363 -0.644 1.00 71.44 172 VAL A O 1
ATOM 1372 N N . ARG A 1 173 ? -6.847 4.179 -0.623 1.00 62.38 173 ARG A N 1
ATOM 1373 C CA . ARG A 1 173 ? -6.507 4.119 0.800 1.00 62.38 173 ARG A CA 1
ATOM 1374 C C . ARG A 1 173 ? -5.348 5.058 1.127 1.00 62.38 173 ARG A C 1
ATOM 1376 O O . ARG A 1 173 ? -5.421 5.757 2.135 1.00 62.38 173 ARG A O 1
ATOM 1383 N N . HIS A 1 174 ? -4.356 5.140 0.236 1.00 57.34 174 HIS A N 1
ATOM 1384 C CA . HIS A 1 174 ? -3.226 6.053 0.389 1.00 57.34 174 HIS A CA 1
ATOM 1385 C C . HIS A 1 174 ? -3.604 7.527 0.172 1.00 57.34 174 HIS A C 1
ATOM 1387 O O . HIS A 1 174 ? -3.219 8.400 0.952 1.00 57.34 174 HIS A O 1
ATOM 1393 N N . ARG A 1 175 ? -4.424 7.836 -0.843 1.00 62.25 175 ARG A N 1
ATOM 1394 C CA . ARG A 1 175 ? -4.771 9.239 -1.117 1.00 62.25 175 ARG A CA 1
ATOM 1395 C C . ARG A 1 175 ? -5.524 9.892 0.046 1.00 62.25 175 ARG A C 1
ATOM 1397 O O . ARG A 1 175 ? -5.272 11.053 0.351 1.00 62.25 175 ARG A O 1
ATOM 1404 N N . ARG A 1 176 ? -6.392 9.134 0.732 1.00 61.06 176 ARG A N 1
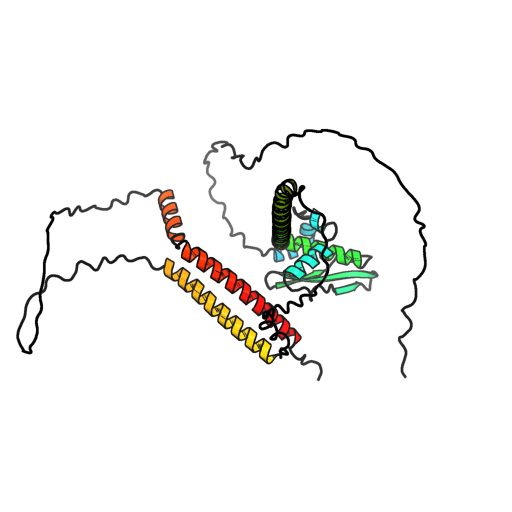ATOM 1405 C CA . ARG A 1 176 ? -7.109 9.607 1.931 1.00 61.06 176 ARG A CA 1
ATOM 1406 C C . ARG A 1 176 ? -6.190 9.875 3.125 1.00 61.06 176 ARG A C 1
ATOM 1408 O O . ARG A 1 176 ? -6.499 10.779 3.894 1.00 61.06 176 ARG A O 1
ATOM 1415 N N . SER A 1 177 ? -5.088 9.135 3.299 1.00 60.41 177 SER A N 1
ATOM 1416 C CA . SER A 1 177 ? -4.142 9.438 4.383 1.00 60.41 177 SER A CA 1
ATOM 1417 C C . SER A 1 177 ? -3.400 10.744 4.115 1.00 60.41 177 SER A C 1
ATOM 1419 O O . SER A 1 177 ? -3.411 11.606 4.987 1.00 60.41 177 SER A O 1
ATOM 1421 N N . LYS A 1 178 ? -2.873 10.953 2.896 1.00 63.81 178 LYS A N 1
ATOM 1422 C CA . LYS A 1 178 ? -2.191 12.213 2.544 1.00 63.81 178 LYS A CA 1
ATOM 1423 C C . LYS A 1 178 ? -3.110 13.431 2.647 1.00 63.81 178 LYS A C 1
ATOM 1425 O O . LYS A 1 178 ? -2.717 14.413 3.262 1.00 63.81 178 LYS A O 1
ATOM 1430 N N . THR A 1 179 ? -4.343 13.373 2.127 1.00 68.12 179 THR A N 1
ATOM 1431 C CA . THR A 1 179 ? -5.258 14.527 2.231 1.00 68.12 179 THR A CA 1
ATOM 1432 C C . THR A 1 179 ? -5.662 14.826 3.669 1.00 68.12 179 THR A C 1
ATOM 1434 O O . THR A 1 179 ? -5.745 15.993 4.030 1.00 68.12 179 THR A O 1
ATOM 1437 N N . ASN A 1 180 ? -5.896 13.804 4.500 1.00 69.38 180 ASN A N 1
ATOM 1438 C CA . ASN A 1 180 ? -6.252 14.023 5.902 1.00 69.38 180 ASN A CA 1
ATOM 1439 C C . ASN A 1 180 ? -5.069 14.573 6.707 1.00 69.38 180 ASN A C 1
ATOM 1441 O O . ASN A 1 180 ? -5.273 15.459 7.528 1.00 69.38 180 ASN A O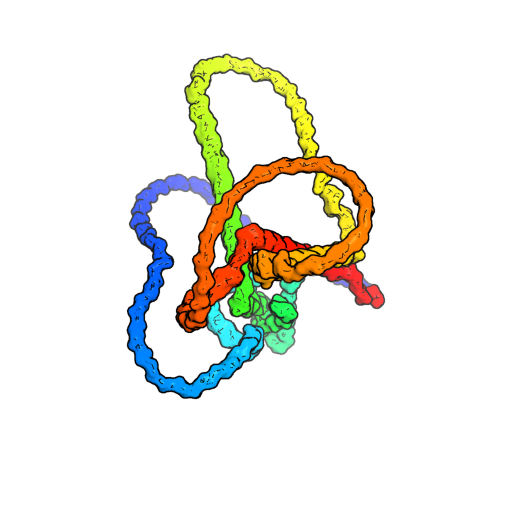 1
ATOM 1445 N N . GLU A 1 181 ? -3.853 14.077 6.469 1.00 76.19 181 GLU A N 1
ATOM 1446 C CA . GLU A 1 181 ? -2.641 14.546 7.144 1.00 76.19 181 GLU A CA 1
ATOM 1447 C C . GLU A 1 181 ? -2.283 15.976 6.715 1.00 76.19 181 GLU A C 1
ATOM 1449 O O . GLU A 1 181 ? -2.066 16.828 7.568 1.00 76.19 181 GLU A O 1
ATOM 1454 N N . GLU A 1 182 ? -2.320 16.291 5.416 1.00 81.38 182 GLU A N 1
ATOM 1455 C CA . GLU A 1 182 ? -2.068 17.646 4.906 1.00 81.38 182 GLU A CA 1
ATOM 1456 C C . GLU A 1 182 ? -3.169 18.642 5.321 1.00 81.38 182 GLU A C 1
ATOM 1458 O O . GLU A 1 182 ? -2.872 19.798 5.639 1.00 81.38 182 GLU A O 1
ATOM 1463 N N . GLU A 1 183 ? -4.434 18.212 5.397 1.00 84.88 183 GLU A N 1
ATOM 1464 C CA . GLU A 1 183 ? -5.516 19.035 5.943 1.00 84.88 183 GLU A CA 1
ATOM 1465 C C . GLU A 1 183 ? -5.382 19.218 7.463 1.00 84.88 183 GLU A C 1
ATOM 1467 O O . GLU A 1 183 ? -5.575 20.328 7.962 1.00 84.88 183 GLU A O 1
ATOM 1472 N N . GLU A 1 184 ? -5.024 18.178 8.221 1.00 85.69 184 GLU A N 1
ATOM 1473 C CA . GLU A 1 184 ? -4.781 18.282 9.662 1.00 85.69 184 GLU A CA 1
ATOM 1474 C C . GLU A 1 184 ? -3.581 19.186 9.958 1.00 85.69 184 GLU A C 1
ATOM 1476 O O . GLU A 1 184 ? -3.681 20.056 10.826 1.00 85.69 184 GLU A O 1
ATOM 1481 N N . ASP A 1 185 ? -2.493 19.073 9.197 1.00 84.19 185 ASP A N 1
ATOM 1482 C CA . ASP A 1 185 ? -1.313 19.923 9.339 1.00 84.19 185 ASP A CA 1
ATOM 1483 C C . ASP A 1 185 ? -1.620 21.372 8.915 1.00 84.19 185 ASP A C 1
ATOM 1485 O O . ASP A 1 185 ? -1.204 22.322 9.581 1.00 84.19 185 ASP A O 1
ATOM 1489 N N . SER A 1 186 ? -2.463 21.573 7.896 1.00 86.88 186 SER A N 1
ATOM 1490 C CA . SER A 1 186 ? -2.990 22.896 7.522 1.00 86.88 186 SER A CA 1
ATOM 1491 C C . SER A 1 186 ? -3.879 23.499 8.617 1.00 86.88 186 SER A C 1
ATOM 1493 O O . SER A 1 186 ? -3.716 24.667 8.982 1.00 86.88 186 SER A O 1
ATOM 1495 N N . ARG A 1 187 ? -4.778 22.704 9.215 1.00 90.50 187 ARG A N 1
ATOM 1496 C CA . ARG A 1 187 ? -5.603 23.093 10.375 1.00 90.50 187 ARG A CA 1
ATOM 1497 C C . ARG A 1 187 ? -4.722 23.396 11.596 1.00 90.50 187 ARG A C 1
ATOM 1499 O O . ARG A 1 187 ? -4.996 24.355 12.317 1.00 90.50 187 ARG A O 1
ATOM 1506 N N . ARG A 1 188 ? -3.642 22.639 11.813 1.00 91.06 188 ARG A N 1
ATOM 1507 C CA . ARG A 1 188 ? -2.661 22.834 12.892 1.00 91.06 188 ARG A CA 1
ATOM 1508 C C . ARG A 1 188 ? -1.869 24.126 12.710 1.00 91.06 188 ARG A C 1
ATOM 1510 O O . ARG A 1 188 ? -1.811 24.923 13.644 1.00 91.06 188 ARG A O 1
ATOM 1517 N N . ARG A 1 189 ? -1.333 24.381 11.512 1.00 88.88 189 ARG A N 1
ATOM 1518 C CA . ARG A 1 189 ? -0.661 25.646 11.157 1.00 88.88 189 ARG A CA 1
ATOM 1519 C C . ARG A 1 189 ? -1.600 26.838 11.308 1.00 88.88 189 ARG A C 1
ATOM 1521 O O . ARG A 1 189 ? -1.184 27.854 11.857 1.00 88.88 189 ARG A O 1
ATOM 1528 N N . LYS A 1 190 ? -2.870 26.699 10.905 1.00 93.81 190 LYS A N 1
ATOM 1529 C CA . LYS A 1 190 ? -3.884 27.744 11.093 1.00 93.81 190 LYS A CA 1
ATOM 1530 C C . LYS A 1 190 ? -4.097 28.064 12.576 1.00 93.81 190 LYS A C 1
ATOM 1532 O O . LYS A 1 190 ? -3.949 29.220 12.941 1.00 93.81 190 LYS A O 1
ATOM 1537 N N . ARG A 1 191 ? -4.312 27.057 13.436 1.00 91.69 191 ARG A N 1
ATOM 1538 C CA . ARG A 1 191 ? -4.433 27.247 14.900 1.00 91.69 191 ARG A CA 1
ATOM 1539 C C . ARG A 1 191 ? -3.203 27.919 15.520 1.00 91.69 191 ARG A C 1
ATOM 1541 O O . ARG A 1 191 ? -3.357 28.788 16.366 1.00 91.69 191 ARG A O 1
ATOM 1548 N N . VAL A 1 192 ? -1.990 27.542 15.102 1.00 90.12 192 VAL A N 1
ATOM 1549 C CA . VAL A 1 192 ? -0.744 28.172 15.588 1.00 90.12 192 VAL A CA 1
ATOM 1550 C C . VAL A 1 192 ? -0.658 29.637 15.148 1.00 90.12 192 VAL A C 1
ATOM 1552 O O . VAL A 1 192 ? -0.348 30.501 15.964 1.00 90.12 192 VAL A O 1
ATOM 1555 N N . SER A 1 193 ? -0.979 29.932 13.885 1.00 90.50 193 SER A N 1
ATOM 1556 C CA . SER A 1 193 ? -1.011 31.307 13.372 1.00 90.50 193 SER A CA 1
ATOM 1557 C C . SER A 1 193 ? -2.111 32.161 14.007 1.00 90.50 193 SER A C 1
ATOM 1559 O O . SER A 1 193 ? -1.959 33.376 14.056 1.00 90.50 193 SER A O 1
ATOM 1561 N N . GLU A 1 194 ? -3.217 31.555 14.431 1.00 89.19 194 GLU A N 1
ATOM 1562 C CA . GLU A 1 194 ? -4.351 32.225 15.071 1.00 89.19 194 GLU A CA 1
ATOM 1563 C C . GLU A 1 194 ? -4.013 32.556 16.532 1.00 89.19 194 GLU A C 1
ATOM 1565 O O . GLU A 1 194 ? -4.104 33.717 16.917 1.00 89.19 194 GLU A O 1
ATOM 1570 N N . ALA A 1 195 ? -3.452 31.600 17.284 1.00 86.19 195 ALA A N 1
ATOM 1571 C CA . ALA A 1 195 ? -2.945 31.823 18.642 1.00 86.19 195 ALA A CA 1
ATOM 1572 C C . ALA A 1 195 ? -1.859 32.917 18.704 1.00 86.19 195 ALA A C 1
ATOM 1574 O O . ALA A 1 195 ? -1.930 33.812 19.540 1.00 86.19 195 ALA A O 1
ATOM 1575 N N . MET A 1 196 ? -0.900 32.917 17.766 1.00 84.69 196 MET A N 1
ATOM 1576 C CA . MET A 1 196 ? 0.109 33.987 17.678 1.00 84.69 196 MET A CA 1
ATOM 1577 C C . MET A 1 196 ? -0.488 35.368 17.368 1.00 84.69 196 MET A C 1
ATOM 1579 O O . MET A 1 196 ? 0.129 36.381 17.682 1.00 84.69 196 MET A O 1
ATOM 1583 N N . LYS A 1 197 ? -1.675 35.425 16.753 1.00 84.62 197 LYS A N 1
ATOM 1584 C CA . LYS A 1 197 ? -2.363 36.679 16.419 1.00 84.62 197 LYS A CA 1
ATOM 1585 C C . LYS A 1 197 ? -3.190 37.224 17.586 1.00 84.62 197 LYS A C 1
ATOM 1587 O O . LYS A 1 197 ? -3.431 38.426 17.642 1.00 84.62 197 LYS A O 1
ATOM 1592 N N . GLU A 1 198 ? -3.626 36.356 18.498 1.00 75.31 198 GLU A N 1
ATOM 1593 C CA . GLU A 1 198 ? -4.309 36.754 19.731 1.00 75.31 198 GLU A CA 1
ATOM 1594 C C . GLU A 1 198 ? -3.328 37.359 20.746 1.00 75.31 198 GLU A C 1
ATOM 1596 O O . GLU A 1 198 ? -3.629 38.415 21.302 1.00 75.31 198 GLU A O 1
ATOM 1601 N N . ASP A 1 199 ? -2.135 36.776 20.921 1.00 67.56 199 ASP A N 1
ATOM 1602 C CA . ASP A 1 199 ? -1.107 37.306 21.837 1.00 67.56 199 ASP A CA 1
ATOM 1603 C C . ASP A 1 199 ? -0.622 38.720 21.440 1.00 67.56 199 ASP A C 1
ATOM 1605 O O . ASP A 1 199 ? -0.427 39.580 22.304 1.00 67.56 199 ASP A O 1
ATOM 1609 N N . ASP A 1 200 ? -0.493 39.002 20.138 1.00 63.66 200 ASP A N 1
ATOM 1610 C CA . ASP A 1 200 ? -0.039 40.307 19.620 1.00 63.66 200 ASP A CA 1
ATOM 1611 C C . ASP A 1 200 ? -1.070 41.432 19.892 1.00 63.66 200 ASP A C 1
ATOM 1613 O O . ASP A 1 200 ? -0.719 42.582 20.158 1.00 63.66 200 ASP A O 1
ATOM 1617 N N . LEU A 1 201 ? -2.367 41.092 19.943 1.00 60.34 201 LEU A N 1
ATOM 1618 C CA . LEU A 1 201 ? -3.453 42.029 20.278 1.00 60.34 201 LEU A CA 1
ATOM 1619 C C . LEU A 1 201 ? -3.533 42.377 21.776 1.00 60.34 201 LEU A C 1
ATOM 1621 O O . LEU A 1 201 ? -4.189 43.359 22.145 1.00 60.34 201 LEU A O 1
ATOM 1625 N N . VAL A 1 202 ? -2.894 41.597 22.654 1.00 60.59 202 VAL A N 1
ATOM 1626 C CA . VAL A 1 202 ? -2.896 41.851 24.105 1.00 60.59 202 VAL A CA 1
ATOM 1627 C C . VAL A 1 202 ? -1.891 42.943 24.481 1.00 60.59 202 VAL A C 1
ATOM 1629 O O . VAL A 1 202 ? -2.179 43.755 25.366 1.00 60.59 202 VAL A O 1
ATOM 1632 N N . PHE A 1 203 ? -0.750 43.030 23.789 1.00 55.81 203 PHE A N 1
ATOM 1633 C CA . PHE A 1 203 ? 0.286 44.018 24.108 1.00 55.81 203 PHE A CA 1
ATOM 1634 C C . PHE A 1 203 ? -0.123 45.460 23.776 1.00 55.81 203 PHE A C 1
ATOM 1636 O O . PHE A 1 203 ? 0.143 46.369 24.571 1.00 55.81 203 PHE A O 1
ATOM 1643 N N . ASP A 1 204 ? -0.857 45.687 22.684 1.00 56.06 204 ASP A N 1
ATOM 1644 C CA . ASP A 1 204 ? -1.210 47.048 22.257 1.00 56.06 204 ASP A CA 1
ATOM 1645 C C . ASP A 1 204 ? -2.197 47.762 23.201 1.00 56.06 204 ASP A C 1
ATOM 1647 O O . ASP A 1 204 ? -2.169 48.985 23.333 1.00 56.06 204 ASP A O 1
ATOM 1651 N N . ARG A 1 205 ? -3.003 47.022 23.977 1.00 54.75 205 ARG A N 1
ATOM 1652 C CA . ARG A 1 205 ? -3.883 47.619 25.005 1.00 54.75 205 ARG A CA 1
ATOM 1653 C C . ARG A 1 205 ? -3.145 48.153 26.236 1.00 54.75 205 ARG A C 1
ATOM 1655 O O . ARG A 1 205 ? -3.754 48.859 27.038 1.00 54.75 205 ARG A O 1
ATOM 1662 N N . THR A 1 206 ? -1.853 47.861 26.390 1.00 55.22 206 THR A N 1
ATOM 1663 C CA . THR A 1 206 ? -1.030 48.411 27.484 1.00 55.22 206 THR A CA 1
ATOM 1664 C C . THR A 1 206 ? -0.200 49.637 27.087 1.00 55.22 206 THR A C 1
ATOM 1666 O O . THR A 1 206 ? 0.305 50.335 27.968 1.00 55.22 206 THR A O 1
ATOM 1669 N N . SER A 1 207 ? -0.111 49.975 25.793 1.00 52.06 207 SER A N 1
ATOM 1670 C CA . SER A 1 207 ? 0.723 51.086 25.305 1.00 52.06 207 SER A CA 1
ATOM 1671 C C . SER A 1 207 ? 0.083 52.479 25.472 1.00 52.06 207 SER A C 1
ATOM 1673 O O . SER A 1 207 ? 0.790 53.489 25.530 1.00 52.06 207 SER A O 1
ATOM 1675 N N . GLU A 1 208 ? -1.244 52.573 25.630 1.00 53.06 208 GLU A N 1
ATOM 1676 C CA . GLU A 1 208 ? -1.931 53.870 25.766 1.00 53.06 208 GLU A CA 1
ATOM 1677 C C . GLU A 1 208 ? -1.767 54.542 27.143 1.00 53.06 208 GLU A C 1
ATOM 1679 O O . GLU A 1 208 ? -1.915 55.762 27.247 1.00 53.06 208 GLU A O 1
ATOM 1684 N N . GLN A 1 209 ? -1.403 53.805 28.202 1.00 51.75 209 GLN A N 1
ATOM 1685 C CA . GLN A 1 209 ? -1.283 54.379 29.555 1.00 51.75 209 GLN A CA 1
ATOM 1686 C C . GLN A 1 209 ? 0.093 54.991 29.882 1.00 51.75 209 GLN A C 1
ATOM 1688 O O . GLN A 1 209 ? 0.221 55.696 30.883 1.00 51.75 209 GLN A O 1
ATOM 1693 N N . THR A 1 210 ? 1.120 54.801 29.045 1.00 47.75 210 THR A N 1
ATOM 1694 C CA . THR A 1 210 ? 2.498 55.264 29.327 1.00 47.75 210 THR A CA 1
ATOM 1695 C C . THR A 1 210 ? 2.945 56.497 28.530 1.00 47.75 210 THR A C 1
ATOM 1697 O O . THR A 1 210 ? 4.057 56.985 28.726 1.00 47.75 210 THR A O 1
ATOM 1700 N N . LYS A 1 211 ? 2.065 57.129 27.735 1.00 51.50 211 LYS A N 1
ATOM 1701 C CA . LYS A 1 211 ? 2.355 58.366 26.962 1.00 51.50 211 LYS A CA 1
ATOM 1702 C C . LYS A 1 211 ? 2.581 59.656 27.785 1.00 51.50 211 LYS A C 1
ATOM 1704 O O . LYS A 1 211 ? 2.577 60.756 27.233 1.00 51.50 211 LYS A O 1
ATOM 1709 N N . LYS A 1 212 ? 2.830 59.553 29.097 1.00 53.53 212 LYS A N 1
ATOM 1710 C CA . LYS A 1 212 ? 3.331 60.652 29.945 1.00 53.53 212 LYS A CA 1
ATOM 1711 C C . LYS A 1 212 ? 4.342 60.165 30.990 1.00 53.53 212 LYS A C 1
ATOM 1713 O O . LYS A 1 212 ? 4.018 60.135 32.176 1.00 53.53 212 LYS A O 1
ATOM 1718 N N . ARG A 1 213 ? 5.589 59.913 30.570 1.00 43.75 213 ARG A N 1
ATOM 1719 C CA . ARG A 1 213 ? 6.811 60.364 31.277 1.00 43.75 213 ARG A CA 1
ATOM 1720 C C . ARG A 1 213 ? 8.086 60.100 30.464 1.00 43.75 213 ARG A C 1
ATOM 1722 O O . ARG A 1 213 ? 8.305 58.999 29.995 1.00 43.75 213 ARG A O 1
ATOM 1729 N N . HIS A 1 214 ? 8.916 61.140 30.410 1.00 39.22 214 HIS A N 1
ATOM 1730 C CA . HIS A 1 214 ? 10.355 61.151 30.129 1.00 39.22 214 HIS A CA 1
ATOM 1731 C C . HIS A 1 214 ? 10.905 60.521 28.843 1.00 39.22 214 HIS A C 1
ATOM 1733 O O . HIS A 1 214 ? 11.192 59.334 28.757 1.00 39.22 214 HIS A O 1
ATOM 1739 N N . CYS A 1 215 ? 11.311 61.421 27.945 1.00 44.72 215 CYS A N 1
ATOM 1740 C CA . CYS A 1 215 ? 12.597 61.288 27.273 1.00 44.72 215 CYS A CA 1
ATOM 1741 C C . CYS A 1 215 ? 13.721 61.212 28.327 1.00 44.72 215 CYS A C 1
ATOM 1743 O O . CYS A 1 215 ? 13.887 62.162 29.097 1.00 44.72 215 CYS A O 1
ATOM 1745 N N . ALA A 1 216 ? 14.492 60.125 28.333 1.00 42.06 216 ALA A N 1
ATOM 1746 C CA . ALA A 1 216 ? 15.858 60.057 28.856 1.00 42.06 216 ALA A CA 1
ATOM 1747 C C . ALA A 1 216 ? 16.540 58.786 28.319 1.00 42.06 216 ALA A C 1
ATOM 1749 O O . ALA A 1 216 ? 16.030 57.687 28.514 1.00 42.06 216 ALA A O 1
ATOM 1750 N N . SER A 1 217 ? 17.683 58.942 27.650 1.00 51.81 217 SER A N 1
ATOM 1751 C CA . SER A 1 217 ? 18.639 57.855 27.391 1.00 51.81 217 SER A CA 1
ATOM 1752 C C . SER A 1 217 ? 19.241 57.353 28.710 1.00 51.81 217 SER A C 1
ATOM 1754 O O . SER A 1 217 ? 19.444 58.158 29.624 1.00 51.81 217 SER A O 1
ATOM 1756 N N . PRO A 1 218 ? 19.527 56.050 28.818 1.00 53.81 218 PRO A N 1
ATOM 1757 C CA . PRO A 1 218 ? 20.910 55.575 28.633 1.00 53.81 218 PRO A CA 1
ATOM 1758 C C . PRO A 1 218 ? 20.934 54.315 27.734 1.00 53.81 218 PRO A C 1
ATOM 1760 O O . PRO A 1 218 ? 19.931 53.618 27.630 1.00 53.81 218 PRO A O 1
ATOM 1763 N N . ASP A 1 219 ? 21.935 54.019 26.909 1.00 45.19 219 ASP A N 1
ATOM 1764 C CA . ASP A 1 219 ? 23.399 54.041 27.066 1.00 45.19 219 ASP A CA 1
ATOM 1765 C C . ASP A 1 219 ? 23.968 52.956 28.009 1.00 45.19 219 ASP A C 1
ATOM 1767 O O . ASP A 1 219 ? 23.500 52.777 29.130 1.00 45.19 219 ASP A O 1
ATOM 1771 N N . GLU A 1 220 ? 25.007 52.281 27.507 1.00 48.41 220 GLU A N 1
ATOM 1772 C CA . GLU A 1 220 ? 25.917 51.302 28.138 1.00 48.41 220 GLU A CA 1
ATOM 1773 C C . GLU A 1 220 ? 25.457 49.879 28.570 1.00 48.41 220 GLU A C 1
ATOM 1775 O O . GLU A 1 220 ? 24.378 49.626 29.099 1.00 48.41 220 GLU A O 1
ATOM 1780 N N . SER A 1 221 ? 26.423 48.951 28.425 1.00 42.19 221 SER A N 1
ATOM 1781 C CA . SER A 1 221 ? 26.472 47.518 28.803 1.00 42.19 221 SER A CA 1
ATOM 1782 C C . SER A 1 221 ? 25.528 46.570 28.032 1.00 42.19 221 SER A C 1
ATOM 1784 O O . SER A 1 221 ? 24.312 46.678 28.095 1.00 42.19 221 SER A O 1
ATOM 1786 N N . ILE A 1 222 ? 26.000 45.629 27.200 1.00 52.09 222 ILE A N 1
ATOM 1787 C CA . ILE A 1 222 ? 27.067 44.620 27.400 1.00 52.09 222 ILE A CA 1
ATOM 1788 C C . ILE A 1 222 ? 26.792 43.781 28.652 1.00 52.09 222 ILE A C 1
ATOM 1790 O O . ILE A 1 222 ? 27.353 44.010 29.719 1.00 52.09 222 ILE A O 1
ATOM 1794 N N . GLY A 1 223 ? 25.904 42.800 28.484 1.00 43.91 223 GLY A N 1
ATOM 1795 C CA . GLY A 1 223 ? 25.603 41.759 29.459 1.00 43.91 223 GLY A CA 1
ATOM 1796 C C . GLY A 1 223 ? 25.665 40.389 28.795 1.00 43.91 223 GLY A C 1
ATOM 1797 O O . GLY A 1 223 ? 24.624 39.819 28.460 1.00 43.91 223 GLY A O 1
ATOM 1798 N N . ASP A 1 224 ? 26.883 39.876 28.597 1.00 48.03 224 ASP A N 1
ATOM 1799 C CA . ASP A 1 224 ? 27.109 38.486 28.195 1.00 48.03 224 ASP A CA 1
ATOM 1800 C C . ASP A 1 224 ? 26.415 37.559 29.197 1.00 48.03 224 ASP A C 1
ATOM 1802 O O . ASP A 1 224 ? 26.792 37.454 30.365 1.00 48.03 224 ASP A O 1
ATOM 1806 N N . SER A 1 225 ? 25.348 36.913 28.738 1.00 50.91 225 SER A N 1
ATOM 1807 C CA . SER A 1 225 ? 24.540 35.992 29.529 1.00 50.91 225 SER A CA 1
ATOM 1808 C C . SER A 1 225 ? 24.655 34.597 28.931 1.00 50.91 225 SER A C 1
ATOM 1810 O O . SER A 1 225 ? 23.728 34.092 28.295 1.00 50.91 225 SER A O 1
ATOM 1812 N N . ASP A 1 226 ? 25.819 33.982 29.183 1.00 45.62 226 ASP A N 1
ATOM 1813 C CA . ASP A 1 226 ? 26.141 32.564 28.971 1.00 45.62 226 ASP A CA 1
ATOM 1814 C C . ASP A 1 226 ? 25.144 31.654 29.710 1.00 45.62 226 ASP A C 1
ATOM 1816 O O . ASP A 1 226 ? 25.419 31.028 30.737 1.00 45.62 226 ASP A O 1
ATOM 1820 N N . THR A 1 227 ? 23.928 31.573 29.177 1.00 49.53 227 THR A N 1
ATOM 1821 C CA . THR A 1 227 ? 22.863 30.734 29.713 1.00 49.53 227 THR A CA 1
ATOM 1822 C C . THR A 1 227 ? 23.040 29.340 29.137 1.00 49.53 227 THR A C 1
ATOM 1824 O O . THR A 1 227 ? 22.428 28.960 28.139 1.00 49.53 227 THR A O 1
ATOM 1827 N N . ILE A 1 228 ? 23.933 28.597 29.792 1.00 53.66 228 ILE A N 1
ATOM 1828 C CA . ILE A 1 228 ? 24.258 27.185 29.580 1.00 53.66 228 ILE A CA 1
ATOM 1829 C C . ILE A 1 228 ? 22.983 26.373 29.295 1.00 53.66 228 ILE A C 1
ATOM 1831 O O . ILE A 1 228 ? 22.247 25.977 30.201 1.00 53.66 228 ILE A O 1
ATOM 1835 N N . ARG A 1 229 ? 22.717 26.087 28.014 1.00 47.91 229 ARG A N 1
ATOM 1836 C CA . ARG A 1 229 ? 21.552 25.301 27.587 1.00 47.91 229 ARG A CA 1
ATOM 1837 C C . ARG A 1 229 ? 21.935 23.834 27.401 1.00 47.91 229 ARG A C 1
ATOM 1839 O O . ARG A 1 229 ? 21.938 23.316 26.284 1.00 47.91 229 ARG A O 1
ATOM 1846 N N . SER A 1 230 ? 22.245 23.168 28.517 1.00 48.12 230 SER A N 1
ATOM 1847 C CA . SER A 1 230 ? 22.616 21.744 28.623 1.00 48.12 230 SER A CA 1
ATOM 1848 C C . SER A 1 230 ? 21.519 20.793 28.118 1.00 48.12 230 SER A C 1
ATOM 1850 O O . SER A 1 230 ? 20.819 20.143 28.887 1.00 48.12 230 SER A O 1
ATOM 1852 N N . SER A 1 231 ? 21.371 20.717 26.797 1.00 48.00 231 SER A N 1
ATOM 1853 C CA . SER A 1 231 ? 20.334 19.960 26.081 1.00 48.00 231 SER A CA 1
ATOM 1854 C C . SER A 1 231 ? 20.905 19.178 24.883 1.00 48.00 231 SER A C 1
ATOM 1856 O O . SER A 1 231 ? 20.194 18.840 23.942 1.00 48.00 231 SER A O 1
ATOM 1858 N N . GLY A 1 232 ? 22.211 18.876 24.922 1.00 43.84 232 GLY A N 1
ATOM 1859 C CA . GLY A 1 232 ? 22.965 18.221 23.840 1.00 43.84 232 GLY A CA 1
ATOM 1860 C C . GLY A 1 232 ? 23.303 16.737 24.048 1.00 43.84 232 GLY A C 1
ATOM 1861 O O . GLY A 1 232 ? 24.040 16.174 23.246 1.00 43.84 232 GLY A O 1
ATOM 1862 N N . ALA A 1 233 ? 22.806 16.087 25.105 1.00 45.91 233 ALA A N 1
ATOM 1863 C CA . ALA A 1 233 ? 23.317 14.786 25.564 1.00 45.91 233 ALA A CA 1
ATOM 1864 C C . ALA A 1 233 ? 22.691 13.528 24.910 1.00 45.91 233 ALA A C 1
ATOM 1866 O O . ALA A 1 233 ? 23.024 12.419 25.315 1.00 45.91 233 ALA A O 1
ATOM 1867 N N . SER A 1 234 ? 21.807 13.667 23.909 1.00 51.31 234 SER A N 1
ATOM 1868 C CA . SER A 1 234 ? 20.968 12.543 23.430 1.00 51.31 234 SER A CA 1
ATOM 1869 C C . SER A 1 234 ? 21.003 12.268 21.917 1.00 51.31 234 SER A C 1
ATOM 1871 O O . SER A 1 234 ? 20.152 11.534 21.424 1.00 51.31 234 SER A O 1
ATOM 1873 N N . ARG A 1 235 ? 21.942 12.849 21.149 1.00 50.78 235 ARG A N 1
ATOM 1874 C CA . ARG A 1 235 ? 22.005 12.678 19.673 1.00 50.78 235 ARG A CA 1
ATOM 1875 C C . ARG A 1 235 ? 23.250 11.971 19.116 1.00 50.78 235 ARG A C 1
ATOM 1877 O O . ARG A 1 235 ? 23.347 11.806 17.908 1.00 50.78 235 ARG A O 1
ATOM 1884 N N . SER A 1 236 ? 24.162 11.484 19.960 1.00 46.66 236 SER A N 1
ATOM 1885 C CA . SER A 1 236 ? 25.407 10.816 19.526 1.00 46.66 236 SER A CA 1
ATOM 1886 C C . SER A 1 236 ? 25.322 9.278 19.486 1.00 46.66 236 SER A C 1
ATOM 1888 O O . SER A 1 236 ? 26.236 8.597 19.944 1.00 46.66 236 SER A O 1
ATOM 1890 N N . LEU A 1 237 ? 24.231 8.726 18.938 1.00 55.53 237 LEU A N 1
ATOM 1891 C CA . LEU A 1 237 ? 24.095 7.287 18.627 1.00 55.53 237 LEU A CA 1
ATOM 1892 C C . LEU A 1 237 ? 24.053 6.994 17.112 1.00 55.53 237 LEU A C 1
ATOM 1894 O O . LEU A 1 237 ? 24.078 5.838 16.708 1.00 55.53 237 LEU A O 1
ATOM 1898 N N . SER A 1 238 ? 24.012 8.019 16.253 1.00 51.28 238 SER A N 1
ATOM 1899 C CA . SER A 1 238 ? 23.735 7.878 14.813 1.00 51.28 238 SER A CA 1
ATOM 1900 C C . SER A 1 238 ? 24.958 7.647 13.910 1.00 51.28 238 SER A C 1
ATOM 1902 O O . SER A 1 238 ? 24.851 7.820 12.699 1.00 51.28 238 SER A O 1
ATOM 1904 N N . SER A 1 239 ? 26.119 7.280 14.462 1.00 57.59 239 SER A N 1
ATOM 1905 C CA . SER A 1 239 ? 27.337 6.964 13.689 1.00 57.59 239 SER A CA 1
ATOM 1906 C C . SER A 1 239 ? 27.887 5.555 13.933 1.00 57.59 239 SER A C 1
ATOM 1908 O O . SER A 1 239 ? 28.989 5.237 13.483 1.00 57.59 239 SER A O 1
ATOM 1910 N N . GLN A 1 240 ? 27.132 4.686 14.613 1.00 75.06 240 GLN A N 1
ATOM 1911 C CA . GLN A 1 240 ? 27.491 3.274 14.688 1.00 75.06 240 GLN A CA 1
ATOM 1912 C C . GLN A 1 240 ? 27.314 2.654 13.295 1.00 75.06 240 GLN A C 1
ATOM 1914 O O . GLN A 1 240 ? 26.207 2.601 12.762 1.00 75.06 240 GLN A O 1
ATOM 1919 N N . VAL A 1 241 ? 28.425 2.239 12.680 1.00 74.06 241 VAL A N 1
ATOM 1920 C CA . VAL A 1 241 ? 28.421 1.611 11.353 1.00 74.06 241 VAL A CA 1
ATOM 1921 C C . VAL A 1 241 ? 27.639 0.305 11.445 1.00 74.06 241 VAL A C 1
ATOM 1923 O O . VAL A 1 241 ? 28.084 -0.645 12.088 1.00 74.06 241 VAL A O 1
ATOM 1926 N N . ASN A 1 242 ? 26.471 0.272 10.809 1.00 84.94 242 ASN A N 1
ATOM 1927 C CA . ASN A 1 242 ? 25.618 -0.907 10.763 1.00 84.94 242 ASN A CA 1
ATOM 1928 C C . ASN A 1 242 ? 26.291 -1.989 9.910 1.00 84.94 242 ASN A C 1
ATOM 1930 O O . ASN A 1 242 ? 26.349 -1.878 8.686 1.00 84.94 242 ASN A O 1
ATOM 1934 N N . THR A 1 243 ? 26.807 -3.033 10.555 1.00 93.69 243 THR A N 1
ATOM 1935 C CA . THR A 1 243 ? 27.305 -4.224 9.865 1.00 93.69 243 THR A CA 1
ATOM 1936 C C . THR A 1 243 ? 26.137 -5.153 9.535 1.00 93.69 243 THR A C 1
ATOM 1938 O O . THR A 1 243 ? 25.076 -5.096 10.159 1.00 93.69 243 THR A O 1
ATOM 1941 N N . TYR A 1 244 ? 26.329 -6.057 8.572 1.00 94.06 244 TYR A N 1
ATOM 1942 C CA . TYR A 1 244 ? 25.338 -7.092 8.254 1.00 94.06 244 TYR A CA 1
ATOM 1943 C C . TYR A 1 244 ? 24.916 -7.897 9.502 1.00 94.06 2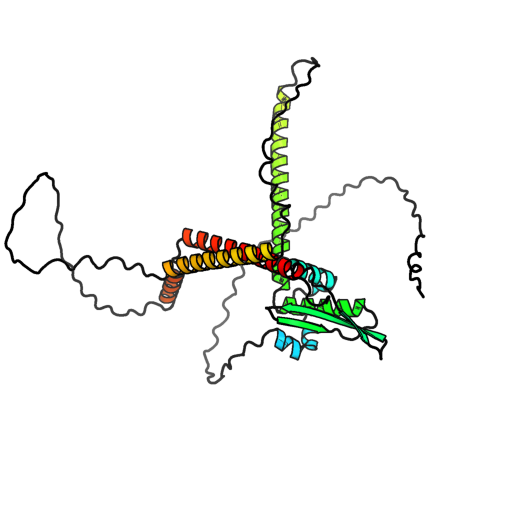44 TYR A C 1
ATOM 1945 O O . TYR A 1 244 ? 23.734 -8.179 9.707 1.00 94.06 244 TYR A O 1
ATOM 1953 N N . GLU A 1 245 ? 25.875 -8.205 10.380 1.00 94.88 245 GLU A N 1
ATOM 1954 C CA . GLU A 1 245 ? 25.631 -8.900 11.648 1.00 94.88 245 GLU A CA 1
ATOM 1955 C C . GLU A 1 245 ? 24.803 -8.054 12.628 1.00 94.88 245 GLU A C 1
ATOM 1957 O O . GLU A 1 245 ? 23.849 -8.572 13.209 1.00 94.88 245 GLU A O 1
ATOM 1962 N N . SER A 1 246 ? 25.093 -6.752 12.779 1.00 94.75 246 SER A N 1
ATOM 1963 C CA . SER A 1 246 ? 24.331 -5.887 13.694 1.00 94.75 246 SER A CA 1
ATOM 1964 C C . SER A 1 246 ? 22.900 -5.643 13.208 1.00 94.75 246 SER A C 1
ATOM 1966 O O . SER A 1 246 ? 21.974 -5.616 14.019 1.00 94.75 246 SER A O 1
ATOM 1968 N N . LEU A 1 247 ? 22.695 -5.525 11.892 1.00 95.00 247 LEU A N 1
ATOM 1969 C CA . LEU A 1 247 ? 21.361 -5.444 11.288 1.00 95.00 247 LEU A CA 1
ATOM 1970 C C . LEU A 1 247 ? 20.567 -6.738 11.503 1.00 95.00 247 LEU A C 1
ATOM 1972 O O . LEU A 1 247 ? 19.404 -6.685 11.900 1.00 95.00 247 LEU A O 1
ATOM 1976 N N . THR A 1 248 ? 21.202 -7.897 11.307 1.00 95.69 248 THR A N 1
ATOM 1977 C CA . THR A 1 248 ? 20.571 -9.210 11.523 1.00 95.69 248 THR A CA 1
ATOM 1978 C C . THR A 1 248 ? 20.185 -9.411 12.991 1.00 95.69 248 THR A C 1
ATOM 1980 O O . THR A 1 248 ? 19.076 -9.862 13.277 1.00 95.69 248 THR A O 1
ATOM 1983 N N . ALA A 1 249 ? 21.051 -9.017 13.932 1.00 96.38 249 ALA A N 1
ATOM 1984 C CA . ALA A 1 249 ? 20.751 -9.055 15.362 1.00 96.38 249 ALA A CA 1
ATOM 1985 C C . ALA A 1 249 ? 19.570 -8.134 15.732 1.00 96.38 249 ALA A C 1
ATOM 1987 O O . ALA A 1 249 ? 18.636 -8.579 16.402 1.00 96.38 249 ALA A O 1
ATOM 1988 N N . ARG A 1 250 ? 19.549 -6.888 15.229 1.00 95.94 250 ARG A N 1
ATOM 1989 C CA . ARG A 1 250 ? 18.427 -5.955 15.444 1.00 95.94 250 ARG A CA 1
ATOM 1990 C C . ARG A 1 250 ? 17.115 -6.487 14.860 1.00 95.94 250 ARG A C 1
ATOM 1992 O O . ARG A 1 250 ? 16.075 -6.381 15.503 1.00 95.94 250 ARG A O 1
ATOM 1999 N N . TRP A 1 251 ? 17.147 -7.101 13.676 1.00 96.81 251 TRP A N 1
ATOM 2000 C CA . TRP A 1 251 ? 15.963 -7.723 13.074 1.00 96.81 251 TRP A CA 1
ATOM 2001 C C . TRP A 1 251 ? 15.403 -8.862 13.944 1.00 96.81 251 TRP A C 1
ATOM 2003 O O . TRP A 1 251 ? 14.188 -8.960 14.124 1.00 96.81 251 TRP A O 1
ATOM 2013 N N . GLN A 1 252 ? 16.269 -9.686 14.548 1.00 97.75 252 GLN A N 1
ATOM 2014 C CA . GLN A 1 252 ? 15.852 -10.738 15.484 1.00 97.75 252 GLN A CA 1
ATOM 2015 C C . GLN A 1 252 ? 15.243 -10.163 16.775 1.00 97.75 252 GLN A C 1
ATOM 2017 O O . GLN A 1 252 ? 14.221 -10.666 17.245 1.00 97.75 252 GLN A O 1
ATOM 2022 N N . GLU A 1 253 ? 15.818 -9.090 17.326 1.00 97.25 253 GLU A N 1
ATOM 2023 C CA . GLU A 1 253 ? 15.288 -8.387 18.504 1.00 97.25 253 GLU A CA 1
ATOM 2024 C C . GLU A 1 253 ? 13.907 -7.760 18.239 1.00 97.25 253 GLU A C 1
ATOM 2026 O O . GLU A 1 253 ? 12.983 -7.907 19.050 1.00 97.25 253 GLU A O 1
ATOM 2031 N N . LEU A 1 254 ? 13.727 -7.128 17.073 1.00 96.31 254 LEU A N 1
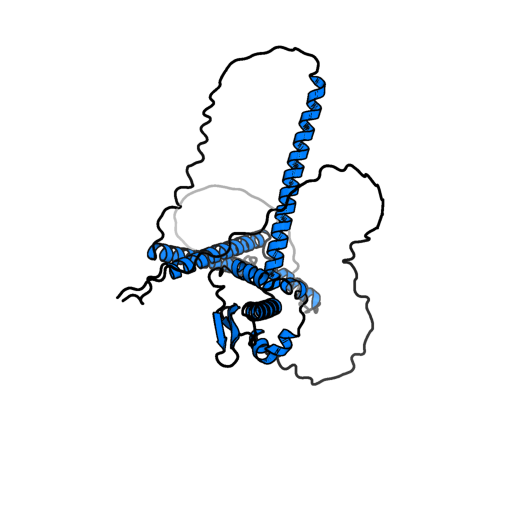ATOM 2032 C CA . LEU A 1 254 ? 12.434 -6.610 16.618 1.00 96.31 254 LEU A CA 1
ATOM 2033 C C . LEU A 1 254 ? 11.405 -7.739 16.471 1.00 96.31 254 LEU A C 1
ATOM 2035 O O . LEU A 1 254 ? 10.299 -7.625 16.996 1.00 96.31 254 LEU A O 1
ATOM 2039 N N . ASN A 1 255 ? 11.779 -8.864 15.853 1.00 97.44 255 ASN A N 1
ATOM 2040 C CA . ASN A 1 255 ? 10.897 -10.022 15.696 1.00 97.44 255 ASN A CA 1
ATOM 2041 C C . ASN A 1 255 ? 10.440 -10.596 17.055 1.00 97.44 255 ASN A C 1
ATOM 2043 O O . ASN A 1 255 ? 9.255 -10.860 17.264 1.00 97.44 255 ASN A O 1
ATOM 2047 N N . MET A 1 256 ? 11.357 -10.718 18.022 1.00 98.06 256 MET A N 1
ATOM 2048 C CA . MET A 1 256 ? 11.028 -11.134 19.393 1.00 98.06 256 MET A CA 1
ATOM 2049 C C . MET A 1 256 ? 10.117 -10.127 20.111 1.00 98.06 256 MET A C 1
ATOM 2051 O O . MET A 1 256 ? 9.213 -10.526 20.850 1.00 98.06 256 MET A O 1
ATOM 2055 N N . SER A 1 257 ? 10.310 -8.829 19.871 1.00 97.69 257 SER A N 1
ATOM 2056 C CA . SER A 1 257 ? 9.466 -7.763 20.424 1.00 97.69 257 SER A CA 1
ATOM 2057 C C . SER A 1 257 ? 8.047 -7.795 19.844 1.00 97.69 257 SER A C 1
ATOM 2059 O O . SER A 1 257 ? 7.074 -7.699 20.593 1.00 97.69 257 SER A O 1
ATOM 2061 N N . ILE A 1 258 ? 7.912 -8.035 18.536 1.00 97.31 258 ILE A N 1
ATOM 2062 C CA . ILE A 1 258 ? 6.625 -8.226 17.852 1.00 97.31 258 ILE A CA 1
ATOM 2063 C C . ILE A 1 258 ? 5.891 -9.449 18.411 1.00 97.31 258 ILE A C 1
ATOM 2065 O O . ILE A 1 258 ? 4.709 -9.354 18.742 1.00 97.31 258 ILE A O 1
ATOM 2069 N N . LEU A 1 259 ? 6.576 -10.587 18.578 1.00 97.38 259 LEU A N 1
ATOM 2070 C CA . LEU A 1 259 ? 5.987 -11.794 19.171 1.00 97.38 259 LEU A CA 1
ATOM 2071 C C . LEU A 1 259 ? 5.518 -11.563 20.616 1.00 97.38 259 LEU A C 1
ATOM 2073 O O . LEU A 1 259 ? 4.433 -12.011 20.989 1.00 97.38 259 LEU A O 1
ATOM 2077 N N . LYS A 1 260 ? 6.291 -10.821 21.417 1.00 98.12 260 LYS A N 1
ATOM 2078 C CA . LYS A 1 260 ? 5.931 -10.454 22.794 1.00 98.12 260 LYS A CA 1
ATOM 2079 C C . LYS A 1 260 ? 4.664 -9.594 22.852 1.00 98.12 260 LYS A C 1
ATOM 2081 O O . LYS A 1 260 ? 3.773 -9.890 23.650 1.00 98.12 260 LYS A O 1
ATOM 2086 N N . GLU A 1 261 ? 4.543 -8.574 22.003 1.00 98.00 261 GLU A N 1
ATOM 2087 C CA . GLU A 1 261 ? 3.339 -7.732 21.950 1.00 98.00 261 GLU A CA 1
ATOM 2088 C C . GLU A 1 261 ? 2.134 -8.466 21.337 1.00 98.00 261 GLU A C 1
ATOM 2090 O O . GLU A 1 261 ? 1.019 -8.331 21.841 1.00 98.00 261 GLU A O 1
ATOM 2095 N N . LYS A 1 262 ? 2.333 -9.342 20.340 1.00 97.00 262 LYS A N 1
ATOM 2096 C CA . LYS A 1 262 ? 1.272 -10.231 19.824 1.00 97.00 262 LYS A CA 1
ATOM 2097 C C . LYS A 1 262 ? 0.769 -11.200 20.905 1.00 97.00 262 LYS A C 1
ATOM 2099 O O . LYS A 1 262 ? -0.440 -11.366 21.057 1.00 97.00 262 LYS A O 1
ATOM 2104 N N . ALA A 1 263 ? 1.652 -11.760 21.733 1.00 97.25 263 ALA A N 1
ATOM 2105 C CA . ALA A 1 263 ? 1.254 -12.560 22.894 1.00 97.25 263 ALA A CA 1
ATOM 2106 C C . ALA A 1 263 ? 0.509 -11.726 23.959 1.00 97.25 263 ALA A C 1
ATOM 2108 O O . ALA A 1 263 ? -0.454 -12.209 24.560 1.00 97.25 263 ALA A O 1
ATOM 2109 N N . ARG A 1 264 ? 0.901 -10.459 24.168 1.00 96.69 264 ARG A N 1
ATOM 2110 C CA . ARG A 1 264 ? 0.204 -9.516 25.063 1.00 96.69 264 ARG A CA 1
ATOM 2111 C C . ARG A 1 264 ? -1.210 -9.196 24.565 1.00 96.69 264 ARG A C 1
ATOM 2113 O O . ARG A 1 264 ? -2.143 -9.198 25.366 1.00 96.69 264 ARG A O 1
ATOM 2120 N N . LEU A 1 265 ? -1.375 -9.019 23.254 1.00 95.81 265 LEU A N 1
ATOM 2121 C CA . LEU A 1 265 ? -2.664 -8.826 22.585 1.00 95.81 265 LEU A CA 1
ATOM 2122 C C . LEU A 1 265 ? -3.588 -10.042 22.761 1.00 95.81 265 LEU A C 1
ATOM 2124 O O . LEU A 1 265 ? -4.725 -9.890 23.201 1.00 95.81 265 LEU A O 1
ATOM 2128 N N . VAL A 1 266 ? -3.081 -11.254 22.501 1.00 95.06 266 VAL A N 1
ATOM 2129 C CA . VAL A 1 266 ? -3.837 -12.505 22.703 1.00 95.06 266 VAL A CA 1
ATOM 2130 C C . VAL A 1 266 ? -4.219 -12.693 24.173 1.00 95.06 266 VAL A C 1
ATOM 2132 O O . VAL A 1 266 ? -5.327 -13.137 24.465 1.00 95.06 266 VAL A O 1
ATOM 2135 N N . LYS A 1 267 ? -3.354 -12.312 25.123 1.00 94.06 267 LYS A N 1
ATOM 2136 C CA . LYS A 1 267 ? -3.674 -12.382 26.557 1.00 94.06 267 LYS A CA 1
ATOM 2137 C C . LYS A 1 267 ? -4.843 -11.468 26.944 1.00 94.06 267 LYS A C 1
ATOM 2139 O O . LYS A 1 267 ? -5.669 -11.895 27.748 1.00 94.06 267 LYS A O 1
ATOM 2144 N N . LEU A 1 268 ? -4.934 -10.261 26.373 1.00 91.94 268 LEU A N 1
ATOM 2145 C CA . LEU A 1 268 ? -6.093 -9.378 26.568 1.00 91.94 268 LEU A CA 1
ATOM 2146 C C . LEU A 1 268 ? -7.370 -10.006 25.996 1.00 91.94 268 LEU A C 1
ATOM 2148 O O . LEU A 1 268 ? -8.387 -10.063 26.686 1.00 91.94 268 LEU A O 1
ATOM 2152 N N . ASP A 1 269 ? -7.302 -10.570 24.790 1.00 88.75 269 ASP A N 1
ATOM 2153 C CA . ASP A 1 269 ? -8.461 -11.203 24.149 1.00 88.75 269 ASP A CA 1
ATOM 2154 C C . ASP A 1 269 ? -8.940 -12.456 24.906 1.00 88.75 269 ASP A C 1
ATOM 2156 O O . ASP A 1 269 ? -10.143 -12.662 25.079 1.00 88.75 269 ASP A O 1
ATOM 2160 N N . LEU A 1 270 ? -8.019 -13.236 25.480 1.00 89.12 270 LEU A N 1
ATOM 2161 C CA . LEU A 1 270 ? -8.352 -14.359 26.362 1.00 89.12 270 LEU A CA 1
ATOM 2162 C C . LEU A 1 270 ? -8.893 -13.921 27.733 1.00 89.12 270 LEU A C 1
ATOM 2164 O O . LEU A 1 270 ? -9.705 -14.643 28.313 1.00 89.12 270 LEU A O 1
ATOM 2168 N N . SER A 1 271 ? -8.493 -12.758 28.266 1.00 85.00 271 SER A N 1
ATOM 2169 C CA . SER A 1 271 ? -9.069 -12.253 29.523 1.00 85.00 271 SER A CA 1
ATOM 2170 C C . SER A 1 271 ? -10.533 -11.823 29.393 1.00 85.00 271 SER A C 1
ATOM 2172 O O . SER A 1 271 ? -11.267 -11.934 30.369 1.00 85.00 271 SER A O 1
ATOM 2174 N N . VAL A 1 272 ? -10.981 -11.439 28.191 1.00 80.62 272 VAL A N 1
ATOM 2175 C CA . VAL A 1 272 ? -12.406 -11.205 27.881 1.00 80.62 272 VAL A CA 1
ATOM 2176 C C . VAL A 1 272 ? -13.178 -12.522 27.813 1.00 80.62 272 VAL A C 1
ATOM 2178 O O . VAL A 1 272 ? -14.301 -12.617 28.300 1.00 80.62 272 VAL A O 1
ATOM 2181 N N . ALA A 1 273 ? -12.570 -13.549 27.212 1.00 72.88 273 ALA A N 1
ATOM 2182 C CA . ALA A 1 273 ? -13.208 -14.842 26.977 1.00 72.88 273 ALA A CA 1
ATOM 2183 C C . ALA A 1 273 ? -13.388 -15.693 28.243 1.00 72.88 273 ALA A C 1
ATOM 2185 O O . ALA A 1 273 ? -14.112 -16.686 28.205 1.00 72.88 273 ALA A O 1
ATOM 2186 N N . LYS A 1 274 ? -12.742 -15.344 29.364 1.00 73.44 274 LYS A N 1
ATOM 2187 C CA . LYS A 1 274 ? -12.933 -16.055 30.630 1.00 73.44 274 LYS A CA 1
ATOM 2188 C C . LYS A 1 274 ? -14.235 -15.560 31.273 1.00 73.44 274 LYS A C 1
ATOM 2190 O O . LYS A 1 274 ? -14.234 -14.448 31.808 1.00 73.44 274 LYS A O 1
ATOM 2195 N N . PRO A 1 275 ? -15.341 -16.337 31.251 1.00 62.62 275 PRO A N 1
ATOM 2196 C CA . PRO A 1 275 ? -16.571 -15.903 31.890 1.00 62.62 275 PRO A CA 1
ATOM 2197 C C . PRO A 1 275 ? -16.262 -15.632 33.356 1.00 62.62 275 PRO A C 1
ATOM 2199 O O . PRO A 1 275 ? -15.587 -16.422 34.024 1.00 62.62 275 PRO A O 1
ATOM 2202 N N . ARG A 1 276 ? -16.735 -14.486 33.847 1.00 56.28 276 ARG A N 1
ATOM 2203 C CA . ARG A 1 276 ? -16.615 -14.098 35.248 1.00 56.28 276 ARG A CA 1
ATOM 2204 C C . ARG A 1 276 ? -17.509 -15.036 36.055 1.00 56.28 276 ARG A C 1
ATOM 2206 O O . ARG A 1 276 ? -18.635 -14.672 36.373 1.00 56.28 276 ARG A O 1
ATOM 2213 N N . GLN A 1 277 ? -17.009 -16.241 36.345 1.00 57.06 277 GLN A N 1
ATOM 2214 C CA . GLN A 1 277 ? -17.597 -17.183 37.291 1.00 57.06 277 GLN A CA 1
ATOM 2215 C C . GLN A 1 277 ? -17.599 -16.496 38.655 1.00 57.06 277 GLN A C 1
ATOM 2217 O O . GLN A 1 277 ? -16.652 -16.588 39.437 1.00 57.06 277 GLN A O 1
ATOM 2222 N N . GLN A 1 278 ? -18.652 -15.714 38.889 1.00 55.81 278 GLN A N 1
ATOM 2223 C CA . GLN A 1 278 ? -18.992 -15.205 40.200 1.00 55.81 278 GLN A CA 1
ATOM 2224 C C . GLN A 1 278 ? -19.147 -16.421 41.102 1.00 55.81 278 GLN A C 1
ATOM 2226 O O . GLN A 1 278 ? -19.792 -17.402 40.742 1.00 55.81 278 GLN A O 1
ATOM 2231 N N . SER A 1 279 ? -18.477 -16.366 42.245 1.00 49.28 279 SER A N 1
ATOM 2232 C CA . SER A 1 279 ? -18.328 -17.484 43.164 1.00 49.28 279 SER A CA 1
ATOM 2233 C C . SER A 1 279 ? -19.684 -17.998 43.655 1.00 49.28 279 SER A C 1
ATOM 2235 O O . SER A 1 279 ? -20.244 -17.455 44.609 1.00 49.28 279 SER A O 1
ATOM 2237 N N . CYS A 1 280 ? -20.173 -19.081 43.056 1.00 50.19 280 CYS A N 1
ATOM 2238 C CA . CYS A 1 280 ? -21.222 -19.924 43.626 1.00 50.19 280 CYS A CA 1
ATOM 2239 C C . CYS A 1 280 ? -20.681 -20.882 44.716 1.00 50.19 280 CYS A C 1
ATOM 2241 O O . CYS A 1 280 ? -21.464 -21.426 45.493 1.00 50.19 280 CYS A O 1
ATOM 2243 N N . ASP A 1 281 ? -19.354 -20.987 44.885 1.00 53.78 281 ASP A N 1
ATOM 2244 C CA . ASP A 1 281 ? -18.659 -21.732 45.955 1.00 53.78 281 ASP A CA 1
ATOM 2245 C C . ASP A 1 281 ? -18.773 -21.098 47.363 1.00 53.78 281 ASP A C 1
ATOM 2247 O O . ASP A 1 281 ? -17.798 -20.994 48.109 1.00 53.78 281 ASP A O 1
ATOM 2251 N N . LYS A 1 282 ? -19.976 -20.669 47.769 1.00 57.53 282 LYS A N 1
ATOM 2252 C CA . LYS A 1 282 ? -20.243 -20.164 49.131 1.00 57.53 282 LYS A CA 1
ATOM 2253 C C . LYS A 1 282 ? -21.282 -20.963 49.926 1.00 57.53 282 LYS A C 1
ATOM 2255 O O . LYS A 1 282 ? -21.669 -20.533 51.007 1.00 57.53 282 LYS A O 1
ATOM 2260 N N . ARG A 1 283 ? -21.714 -22.136 49.435 1.00 53.47 283 ARG A N 1
ATOM 2261 C CA . ARG A 1 283 ? -22.652 -23.040 50.140 1.00 53.47 283 ARG A CA 1
ATOM 2262 C C . ARG A 1 283 ? -22.307 -24.533 49.994 1.00 53.47 283 ARG A C 1
ATOM 2264 O O . ARG A 1 283 ? -23.108 -25.304 49.475 1.00 53.47 283 ARG A O 1
ATOM 2271 N N . LYS A 1 284 ? -21.129 -24.969 50.472 1.00 52.72 284 LYS A N 1
ATOM 2272 C CA . LYS A 1 284 ? -20.874 -26.410 50.724 1.00 52.72 284 LYS A CA 1
ATOM 2273 C C . LYS A 1 284 ? -19.778 -26.728 51.758 1.00 52.72 284 LYS A C 1
ATOM 2275 O O . LYS A 1 284 ? -18.903 -27.554 51.516 1.00 52.72 284 LYS A O 1
ATOM 2280 N N . ARG A 1 285 ? -19.830 -26.078 52.928 1.00 50.41 285 ARG A N 1
ATOM 2281 C CA . ARG A 1 285 ? -19.057 -26.466 54.129 1.00 50.41 285 ARG A CA 1
ATOM 2282 C C . ARG A 1 285 ? -19.836 -26.245 55.430 1.00 50.41 285 ARG A C 1
ATOM 2284 O O . ARG A 1 285 ? -19.355 -25.588 56.340 1.00 50.41 285 ARG A O 1
ATOM 2291 N N . GLU A 1 286 ? -21.008 -26.859 55.522 1.00 55.75 286 GLU A N 1
ATOM 2292 C CA . GLU A 1 286 ? -21.572 -27.276 56.809 1.00 55.75 286 GLU A CA 1
ATOM 2293 C C . GLU A 1 286 ? -22.096 -28.714 56.671 1.00 55.75 286 GLU A C 1
ATOM 2295 O O . GLU A 1 286 ? -22.459 -29.134 55.573 1.00 55.75 286 GLU A O 1
ATOM 2300 N N . MET A 1 287 ? -22.107 -29.439 57.795 1.00 55.56 287 MET A N 1
ATOM 2301 C CA . MET A 1 287 ? -22.463 -30.861 57.967 1.00 55.56 287 MET A CA 1
ATOM 2302 C C . MET A 1 287 ? -21.440 -31.914 57.494 1.00 55.56 287 MET A C 1
ATOM 2304 O O . MET A 1 287 ? -21.354 -32.244 56.317 1.00 55.56 287 MET A O 1
ATOM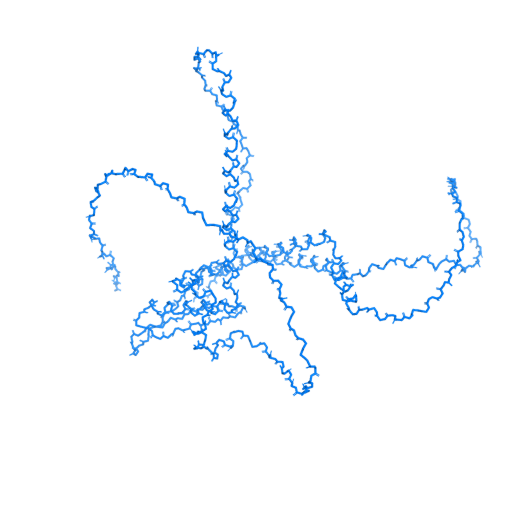 2308 N N . VAL A 1 288 ? -20.708 -32.443 58.487 1.00 52.78 288 VAL A N 1
ATOM 2309 C CA . VAL A 1 288 ? -20.195 -33.817 58.751 1.00 52.78 288 VAL A CA 1
ATOM 2310 C C . VAL A 1 288 ? -19.095 -33.597 59.809 1.00 52.78 288 VAL A C 1
ATOM 2312 O O . VAL A 1 288 ? -17.958 -33.286 59.474 1.00 52.78 288 VAL A O 1
ATOM 2315 N N . SER A 1 289 ? -19.477 -33.327 61.060 1.00 51.62 289 SER A N 1
ATOM 2316 C CA . SER A 1 289 ? -19.831 -34.291 62.123 1.00 51.62 289 SER A CA 1
ATOM 2317 C C . SER A 1 289 ? -18.607 -34.881 62.831 1.00 51.62 289 SER A C 1
ATOM 2319 O O . SER A 1 289 ? -17.740 -35.481 62.203 1.00 51.62 289 SER A O 1
ATOM 2321 N N . ASP A 1 290 ? -18.610 -34.716 64.148 1.00 52.44 290 ASP A N 1
ATOM 2322 C CA . ASP A 1 290 ? -17.587 -35.048 65.136 1.00 52.44 290 ASP A CA 1
ATOM 2323 C C . ASP A 1 290 ? -16.829 -36.373 64.951 1.00 52.44 290 ASP A C 1
ATOM 2325 O O . ASP A 1 290 ? -17.424 -37.435 64.773 1.00 52.44 290 ASP A O 1
ATOM 2329 N N . ASN A 1 291 ? -15.509 -36.317 65.173 1.00 46.00 291 ASN A N 1
ATOM 2330 C CA . ASN A 1 291 ? -14.848 -37.218 66.124 1.00 46.00 291 ASN A CA 1
ATOM 2331 C C . ASN A 1 291 ? -13.488 -36.659 66.592 1.00 46.00 291 ASN A C 1
ATOM 2333 O O . ASN A 1 291 ? -12.550 -36.501 65.815 1.00 46.00 291 ASN A O 1
ATOM 2337 N N . SER A 1 292 ? -13.411 -36.390 67.897 1.00 50.88 292 SER A N 1
ATOM 2338 C CA . SER A 1 292 ? -12.184 -36.202 68.697 1.00 50.88 292 SER A CA 1
ATOM 2339 C C . SER A 1 292 ? -11.557 -37.588 69.031 1.00 50.88 292 SER A C 1
ATOM 2341 O O . SER A 1 292 ? -12.217 -38.582 68.713 1.00 50.88 292 SER A O 1
ATOM 2343 N N . PRO A 1 293 ? -10.371 -37.738 69.686 1.00 64.06 293 PRO A N 1
ATOM 2344 C CA . PRO A 1 293 ? -9.703 -36.759 70.566 1.00 64.06 293 PRO A CA 1
ATOM 2345 C C . PRO A 1 293 ? -8.150 -36.639 70.499 1.00 64.06 293 PRO A C 1
ATOM 2347 O O . PRO A 1 293 ? -7.474 -37.462 69.895 1.00 64.06 293 PRO A O 1
ATOM 2350 N N . GLU A 1 294 ? -7.632 -35.646 71.252 1.00 54.31 294 GLU A N 1
ATOM 2351 C CA . GLU A 1 294 ? -6.268 -35.513 71.845 1.00 54.31 294 GLU A CA 1
ATOM 2352 C C . GLU A 1 294 ? -5.044 -35.397 70.887 1.00 54.31 294 GLU A C 1
ATOM 2354 O O . GLU A 1 294 ? -4.878 -36.174 69.962 1.00 54.31 294 GLU A O 1
ATOM 2359 N N . THR A 1 295 ? -4.100 -34.447 71.032 1.00 45.62 295 THR A N 1
ATOM 2360 C CA . THR A 1 295 ? -3.390 -34.002 72.258 1.00 45.62 295 THR A CA 1
ATOM 2361 C C . THR A 1 295 ? -2.789 -32.570 72.201 1.00 45.62 295 THR A C 1
ATOM 2363 O O . THR A 1 295 ? -2.134 -32.239 71.221 1.00 45.62 295 THR A O 1
ATOM 2366 N N . ARG A 1 296 ? -2.890 -31.832 73.328 1.00 46.84 296 ARG A N 1
ATOM 2367 C CA . ARG A 1 296 ? -1.932 -30.884 73.991 1.00 46.84 296 ARG A CA 1
ATOM 2368 C C . ARG A 1 296 ? -1.027 -29.885 73.220 1.00 46.84 296 ARG A C 1
ATOM 2370 O O . ARG A 1 296 ? -0.279 -30.273 72.332 1.00 46.84 296 ARG A O 1
ATOM 2377 N N . GLY A 1 297 ? -0.921 -28.669 73.789 1.00 41.59 297 GLY A N 1
ATOM 2378 C CA . GLY A 1 297 ? 0.146 -27.668 73.569 1.00 41.59 297 GLY A CA 1
ATOM 2379 C C . GLY A 1 297 ? -0.408 -26.303 73.128 1.00 41.59 297 GLY A C 1
ATOM 2380 O O . GLY A 1 297 ? -0.535 -26.072 71.934 1.00 41.59 297 GLY A O 1
ATOM 2381 N N . ASP A 1 298 ? -1.010 -25.510 74.017 1.00 43.81 298 ASP A N 1
ATOM 2382 C CA . ASP A 1 298 ? -0.370 -24.488 74.878 1.00 43.81 298 ASP A CA 1
ATOM 2383 C C . ASP A 1 298 ? -0.141 -23.123 74.172 1.00 43.81 298 ASP A C 1
ATOM 2385 O O . ASP A 1 298 ? 0.745 -22.985 73.335 1.00 43.81 298 ASP A O 1
ATOM 2389 N N . GLU A 1 299 ? -0.939 -22.133 74.622 1.00 50.78 299 GLU A N 1
ATOM 2390 C CA . 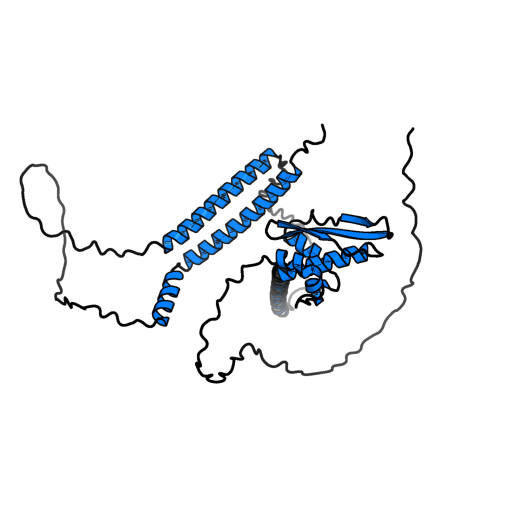GLU A 1 299 ? -0.661 -20.677 74.732 1.00 50.78 299 GLU A CA 1
ATOM 2391 C C . GLU A 1 299 ? -0.674 -19.789 73.449 1.00 50.78 299 GLU A C 1
ATOM 2393 O O . GLU A 1 299 ? -0.148 -20.164 72.409 1.00 50.78 299 GLU A O 1
ATOM 2398 N N . ALA A 1 300 ? -1.238 -18.564 73.420 1.00 49.12 300 ALA A N 1
ATOM 2399 C CA . ALA A 1 300 ? -2.085 -17.831 74.380 1.00 49.12 300 ALA A CA 1
ATOM 2400 C C . ALA A 1 300 ? -2.953 -16.725 73.702 1.00 49.12 300 ALA A C 1
ATOM 2402 O O . ALA A 1 300 ? -2.568 -16.138 72.696 1.00 49.12 300 ALA A O 1
ATOM 2403 N N . GLU A 1 301 ? -4.126 -16.478 74.298 1.00 46.91 301 GLU A N 1
ATOM 2404 C CA . GLU A 1 301 ? -4.868 -15.208 74.505 1.00 46.91 301 GLU A CA 1
ATOM 2405 C C . GLU A 1 301 ? -4.636 -13.974 73.587 1.00 46.91 301 GLU A C 1
ATOM 2407 O O . GLU A 1 301 ? -3.595 -13.325 73.653 1.00 46.91 301 GLU A O 1
ATOM 2412 N N . HIS A 1 302 ? -5.676 -13.518 72.859 1.00 42.09 302 HIS A N 1
ATOM 2413 C CA . HIS A 1 302 ? -6.586 -12.452 73.348 1.00 42.09 302 HIS A CA 1
ATOM 2414 C C . HIS A 1 302 ? -7.740 -12.090 72.370 1.00 42.09 302 HIS A C 1
ATOM 2416 O O . HIS A 1 302 ? -7.508 -11.744 71.215 1.00 42.09 302 HIS A O 1
ATOM 2422 N N . ASN A 1 303 ? -8.967 -12.151 72.910 1.00 41.72 303 ASN A N 1
ATOM 2423 C CA . ASN A 1 303 ? -10.059 -11.150 72.927 1.00 41.72 303 ASN A CA 1
ATOM 2424 C C . ASN A 1 303 ? -10.490 -10.433 71.624 1.00 41.72 303 ASN A C 1
ATOM 2426 O O . ASN A 1 303 ? -9.712 -9.730 70.995 1.00 41.72 303 ASN A O 1
ATOM 2430 N N . GLU A 1 304 ? -11.729 -10.666 71.157 1.00 42.97 304 GLU A N 1
ATOM 2431 C CA . GLU A 1 304 ? -12.976 -9.904 71.473 1.00 42.97 304 GLU A CA 1
ATOM 2432 C C . GLU A 1 304 ? -13.092 -8.593 70.654 1.00 42.97 304 GLU A C 1
ATOM 2434 O O . GLU A 1 304 ? -12.104 -7.910 70.426 1.00 42.97 304 GLU A O 1
ATOM 2439 N N . SER A 1 305 ? -14.250 -8.165 70.137 1.00 46.06 305 SER A N 1
ATOM 2440 C CA . SER A 1 305 ? -15.649 -8.557 70.391 1.00 46.06 305 SER A CA 1
ATOM 2441 C C . SER A 1 305 ? -16.555 -8.242 69.178 1.00 46.06 305 SER A C 1
ATOM 2443 O O . SER A 1 305 ? -16.279 -7.307 68.434 1.00 46.06 305 SER A O 1
ATOM 2445 N N . GLU A 1 306 ? -17.617 -9.046 69.004 1.00 43.66 306 GLU A N 1
ATOM 2446 C CA . GLU A 1 306 ? -19.052 -8.670 68.859 1.00 43.66 306 GLU A CA 1
ATOM 2447 C C . GLU A 1 306 ? -19.428 -7.346 68.130 1.00 43.66 306 GLU A C 1
ATOM 2449 O O . GLU A 1 306 ? -18.861 -6.295 68.390 1.00 43.66 306 GLU A O 1
ATOM 2454 N N . SER A 1 307 ? -20.468 -7.213 67.292 1.00 41.28 307 SER A N 1
ATOM 2455 C CA . SER A 1 307 ? -21.704 -7.984 67.009 1.00 41.28 307 SER A CA 1
ATOM 2456 C C . SER A 1 307 ? -22.241 -7.561 65.597 1.00 41.28 307 SER A C 1
ATOM 2458 O O . SER A 1 307 ? -21.472 -6.975 64.843 1.00 41.28 307 SER A O 1
ATOM 2460 N N . ASN A 1 308 ? -23.472 -7.778 65.089 1.00 39.16 308 ASN A N 1
ATOM 2461 C CA . ASN A 1 308 ? -24.757 -8.276 65.617 1.00 39.16 308 ASN A CA 1
ATOM 2462 C C . ASN A 1 308 ? -25.718 -8.710 64.465 1.00 39.16 308 ASN A C 1
ATOM 2464 O O . ASN A 1 308 ? -25.394 -8.555 63.293 1.00 39.16 308 ASN A O 1
ATOM 2468 N N . ALA A 1 309 ? -26.943 -9.103 64.840 1.00 39.97 309 ALA A N 1
ATOM 2469 C CA . ALA A 1 309 ? -28.211 -8.991 64.097 1.00 39.97 309 ALA A CA 1
ATOM 2470 C C . ALA A 1 309 ? -28.505 -9.953 62.920 1.00 39.97 309 ALA A C 1
ATOM 2472 O O . ALA A 1 309 ? -28.208 -9.702 61.755 1.00 39.97 309 ALA A O 1
ATOM 2473 N N . ASN A 1 310 ? -29.266 -11.001 63.258 1.00 43.19 310 ASN A N 1
ATOM 2474 C CA . ASN A 1 310 ? -30.056 -11.831 62.342 1.00 43.19 310 ASN A CA 1
ATOM 2475 C C . ASN A 1 310 ? -31.160 -11.043 61.601 1.00 43.19 310 ASN A C 1
ATOM 2477 O O . ASN A 1 310 ? -31.751 -10.120 62.161 1.00 43.19 310 ASN A O 1
ATOM 2481 N N . GLY A 1 311 ? -31.545 -11.524 60.413 1.00 40.34 311 GLY A N 1
ATOM 2482 C CA . GLY A 1 311 ? -32.774 -11.161 59.689 1.00 40.34 311 GLY A CA 1
ATOM 2483 C C . GLY A 1 311 ? -33.234 -12.338 58.798 1.00 40.34 311 GLY A C 1
ATOM 2484 O O . GLY A 1 311 ? -32.366 -12.913 58.144 1.00 40.34 311 GLY A O 1
ATOM 2485 N N . PRO A 1 312 ? -34.517 -12.767 58.796 1.00 55.88 312 PRO A N 1
ATOM 2486 C CA . PRO A 1 312 ? -34.894 -14.117 58.339 1.00 55.88 312 PRO A CA 1
ATOM 2487 C C . PRO A 1 312 ? -35.705 -14.173 57.022 1.00 55.88 312 PRO A C 1
ATOM 2489 O O . PRO A 1 312 ? -36.087 -13.137 56.484 1.00 55.88 312 PRO A O 1
ATOM 2492 N N . LYS A 1 313 ? -36.090 -15.414 56.658 1.00 42.28 313 LYS A N 1
ATOM 2493 C CA . LYS A 1 313 ? -37.040 -15.876 55.613 1.00 42.28 313 LYS A CA 1
ATOM 2494 C C . LYS A 1 313 ? -36.425 -16.079 54.224 1.00 42.28 313 LYS A C 1
ATOM 2496 O O . LYS A 1 313 ? -35.758 -15.197 53.703 1.00 42.28 313 LYS A O 1
ATOM 2501 N N . GLU A 1 314 ? -36.417 -17.306 53.694 1.00 47.81 314 GLU A N 1
ATOM 2502 C CA . GLU A 1 314 ? -37.556 -18.162 53.269 1.00 47.81 314 GLU A CA 1
ATOM 2503 C C . GLU A 1 314 ? -38.229 -17.611 52.007 1.00 47.81 314 GLU A C 1
ATOM 2505 O O . GLU A 1 314 ? -38.835 -16.543 52.033 1.00 47.81 314 GLU A O 1
ATOM 2510 N N . GLY A 1 315 ? -38.077 -18.361 50.913 1.00 41.75 315 GLY A N 1
ATOM 2511 C CA . GLY A 1 315 ? -38.439 -17.968 49.552 1.00 41.75 315 GLY A CA 1
ATOM 2512 C C . GLY A 1 315 ? -37.742 -18.854 48.515 1.00 41.75 315 GLY A C 1
ATOM 2513 O O . GLY A 1 315 ? -37.085 -18.344 47.615 1.00 41.75 315 GLY A O 1
ATOM 2514 N N . GLU A 1 316 ? -37.807 -20.181 48.684 1.00 48.28 316 GLU A N 1
ATOM 2515 C CA . GLU A 1 316 ? -37.467 -21.121 47.605 1.00 48.28 316 GLU A CA 1
ATOM 2516 C C . GLU A 1 316 ? -38.654 -21.188 46.637 1.00 48.28 316 GLU A C 1
ATOM 2518 O O . GLU A 1 316 ? -39.532 -22.040 46.755 1.00 48.28 316 GLU A O 1
ATOM 2523 N N . GLU A 1 317 ? -38.699 -20.246 45.697 1.00 42.03 317 GLU A N 1
ATOM 2524 C CA . GLU A 1 317 ? -39.580 -20.342 44.537 1.00 42.03 317 GLU A CA 1
ATOM 2525 C C . GLU A 1 317 ? -38.887 -21.190 43.466 1.00 42.03 317 GLU A C 1
ATOM 2527 O O . GLU A 1 317 ? -37.948 -20.741 42.808 1.00 42.03 317 GLU A O 1
ATOM 2532 N N . ASN A 1 318 ? -39.367 -22.426 43.293 1.00 47.75 318 ASN A N 1
ATOM 2533 C CA . ASN A 1 318 ? -39.142 -23.183 42.064 1.00 47.75 318 ASN A CA 1
ATOM 2534 C C . ASN A 1 318 ? -39.775 -22.396 40.911 1.00 47.75 318 ASN A C 1
ATOM 2536 O O . ASN A 1 318 ? -40.982 -22.479 40.686 1.00 47.75 318 ASN A O 1
ATOM 2540 N N . SER A 1 319 ? -38.955 -21.639 40.192 1.00 45.41 319 SER A N 1
ATOM 2541 C CA . SER A 1 319 ? -39.261 -21.228 38.828 1.00 45.41 319 SER A CA 1
ATOM 2542 C C . SER A 1 319 ? -38.855 -22.388 37.926 1.00 45.41 319 SER A C 1
ATOM 2544 O O . SER A 1 319 ? -37.675 -22.580 37.644 1.00 45.41 319 SER A O 1
ATOM 2546 N N . ASP A 1 320 ? -39.836 -23.192 37.511 1.00 45.81 320 ASP A N 1
ATOM 2547 C CA . ASP A 1 320 ? -39.694 -23.935 36.262 1.00 45.81 320 ASP A CA 1
ATOM 2548 C C . ASP A 1 320 ? -39.515 -22.873 35.169 1.00 45.81 320 ASP A C 1
ATOM 2550 O O . ASP A 1 320 ? -40.445 -22.124 34.868 1.00 45.81 320 ASP A O 1
ATOM 2554 N N . GLU A 1 321 ? -38.289 -22.739 34.658 1.00 54.16 321 GLU A N 1
ATOM 2555 C CA . GLU A 1 321 ? -37.964 -21.823 33.566 1.00 54.16 321 GLU A CA 1
ATOM 2556 C C . GLU A 1 321 ? -38.673 -22.318 32.298 1.00 54.16 321 GLU A C 1
ATOM 2558 O O . GLU A 1 321 ? -38.136 -23.117 31.528 1.00 54.16 321 GLU A O 1
ATOM 2563 N N . GLU A 1 322 ? -39.904 -21.845 32.085 1.00 54.19 322 GLU A N 1
ATOM 2564 C CA . GLU A 1 322 ? -40.460 -21.750 30.742 1.00 54.19 322 GLU A CA 1
ATOM 2565 C C . GLU A 1 322 ? -39.433 -20.980 29.901 1.00 54.19 322 GLU A C 1
ATOM 2567 O O . GLU A 1 322 ? -39.099 -19.834 30.212 1.00 54.19 322 GLU A O 1
ATOM 2572 N N . GLU A 1 323 ? -38.900 -21.622 28.856 1.00 60.06 323 GLU A N 1
ATOM 2573 C CA . GLU A 1 323 ? -38.139 -20.940 27.810 1.00 60.06 323 GLU A CA 1
ATOM 2574 C C . GLU A 1 323 ? -39.104 -20.007 27.059 1.00 60.06 323 GLU A C 1
ATOM 2576 O O . GLU A 1 323 ? -39.530 -20.305 25.942 1.00 60.06 323 GLU A O 1
ATOM 2581 N N . GLU A 1 324 ? -39.469 -18.874 27.674 1.00 61.78 324 GLU A N 1
ATOM 2582 C CA . GLU A 1 324 ? -40.009 -17.734 26.944 1.00 61.78 324 GLU A CA 1
ATOM 2583 C C . GLU A 1 324 ? -39.032 -17.462 25.801 1.00 61.78 324 GLU A C 1
ATOM 2585 O O . GLU A 1 324 ? -37.834 -17.253 26.025 1.00 61.78 324 GLU A O 1
ATOM 2590 N N . GLU A 1 325 ? -39.536 -17.533 24.566 1.00 69.00 325 GLU A N 1
ATOM 2591 C CA . GLU A 1 325 ? -38.759 -17.332 23.347 1.00 69.00 325 GLU A CA 1
ATOM 2592 C C . GLU A 1 325 ? -38.278 -15.876 23.290 1.00 69.00 325 GLU A C 1
ATOM 2594 O O . GLU A 1 325 ? -38.866 -15.032 22.615 1.00 69.00 325 GLU A O 1
ATOM 2599 N N . ALA A 1 326 ? -37.206 -15.579 24.032 1.00 72.81 326 ALA A N 1
ATOM 2600 C CA . ALA A 1 326 ? -36.581 -14.271 24.074 1.00 72.81 326 ALA A CA 1
ATOM 2601 C C . ALA A 1 326 ? -36.295 -13.836 22.639 1.00 72.81 326 ALA A C 1
ATOM 2603 O O . ALA A 1 326 ? -35.607 -14.563 21.906 1.00 72.81 326 ALA A O 1
ATOM 2604 N N . ASP A 1 327 ? -36.853 -12.678 22.265 1.00 86.69 327 ASP A N 1
ATOM 2605 C CA . ASP A 1 327 ? -36.895 -12.185 20.889 1.00 86.69 327 ASP A CA 1
ATOM 2606 C C . ASP A 1 327 ? -35.521 -12.405 20.229 1.00 86.69 327 ASP A C 1
ATOM 2608 O O . ASP A 1 327 ? -34.494 -12.039 20.821 1.00 86.69 327 ASP A O 1
ATOM 2612 N N . PRO A 1 328 ? -35.435 -13.018 19.031 1.00 88.38 328 PRO A N 1
ATOM 2613 C CA . PRO A 1 328 ? -34.167 -13.149 18.320 1.00 88.38 328 PRO A CA 1
ATOM 2614 C C . PRO A 1 328 ? -33.385 -11.823 18.214 1.00 88.38 328 PRO A C 1
ATOM 2616 O O . PRO A 1 328 ? -32.152 -11.863 18.158 1.00 88.38 328 PRO A O 1
ATOM 2619 N N . LEU A 1 329 ? -34.054 -10.664 18.263 1.00 85.81 329 LEU A N 1
ATOM 2620 C CA . LEU A 1 329 ? -33.430 -9.348 18.397 1.00 85.81 329 LEU A CA 1
ATOM 2621 C C . LEU A 1 329 ? -32.766 -9.120 19.768 1.00 85.81 329 LEU A C 1
ATOM 2623 O O . LEU A 1 329 ? -31.607 -8.709 19.802 1.00 85.81 329 LEU A O 1
ATOM 2627 N N . ASP A 1 330 ? -33.420 -9.432 20.888 1.00 88.12 330 ASP A N 1
ATOM 2628 C CA . ASP A 1 330 ? -32.825 -9.332 22.233 1.00 88.12 330 ASP A CA 1
ATOM 2629 C C . ASP A 1 330 ? -31.690 -10.347 22.432 1.00 88.12 330 ASP A C 1
ATOM 2631 O O . ASP A 1 330 ? -30.640 -10.039 23.014 1.00 88.12 330 ASP A O 1
ATOM 2635 N N . LYS A 1 331 ? -31.828 -11.543 21.851 1.00 86.12 331 LYS A N 1
ATOM 2636 C CA . LYS A 1 331 ? -30.756 -12.547 21.779 1.00 86.12 331 LYS A CA 1
ATOM 2637 C C . LYS A 1 331 ? -29.559 -12.034 20.967 1.00 86.12 331 LYS A C 1
ATOM 2639 O O . LYS A 1 331 ? -28.405 -12.285 21.324 1.00 86.12 331 LYS A O 1
ATOM 2644 N N . PHE A 1 332 ? -29.798 -11.261 19.908 1.00 85.69 332 PHE A N 1
ATOM 2645 C CA . PHE A 1 332 ? -28.748 -10.599 19.132 1.00 85.69 332 PHE A CA 1
ATOM 2646 C C . PHE A 1 332 ? -28.107 -9.418 19.884 1.00 85.69 332 PHE A C 1
ATOM 2648 O O . PHE A 1 332 ? -26.879 -9.323 19.929 1.00 85.69 332 PHE A O 1
ATOM 2655 N N . MET A 1 333 ? -28.902 -8.567 20.538 1.00 86.12 333 MET A N 1
ATOM 2656 C CA . MET A 1 333 ? -28.437 -7.428 21.344 1.00 86.12 333 MET A CA 1
ATOM 2657 C C . MET A 1 333 ? -27.547 -7.888 22.507 1.00 86.12 333 MET A C 1
ATOM 2659 O O . MET A 1 333 ? -26.415 -7.423 22.652 1.00 86.12 333 MET A O 1
ATOM 2663 N N . SER A 1 334 ? -27.981 -8.895 23.267 1.00 78.75 334 SER A N 1
ATOM 2664 C CA . SER A 1 334 ? -27.177 -9.513 24.333 1.00 78.75 334 SER A CA 1
ATOM 2665 C C . SER A 1 334 ? -25.912 -10.220 23.804 1.00 78.75 334 SER A C 1
ATOM 2667 O O . SER A 1 334 ? -24.861 -10.210 24.460 1.00 78.75 334 SER A O 1
ATOM 2669 N N . THR A 1 335 ? -25.941 -10.750 22.574 1.00 78.38 335 THR A N 1
ATOM 2670 C CA . THR A 1 335 ? -24.743 -11.272 21.884 1.00 78.38 335 THR A CA 1
ATOM 2671 C C . THR A 1 335 ? -23.768 -10.154 21.465 1.00 78.38 335 THR A C 1
ATOM 2673 O O . THR A 1 335 ? -22.547 -10.332 21.530 1.00 78.38 335 THR A O 1
ATOM 2676 N N . LEU A 1 336 ? -24.264 -8.974 21.074 1.00 73.06 336 LEU A N 1
ATOM 2677 C CA . LEU A 1 336 ? -23.433 -7.798 20.777 1.00 73.06 336 LEU A CA 1
ATOM 2678 C C . LEU A 1 336 ? -22.787 -7.215 22.038 1.00 73.06 336 LEU A C 1
ATOM 2680 O O . LEU A 1 336 ? -21.591 -6.907 22.034 1.00 73.06 336 LEU A O 1
ATOM 2684 N N . GLU A 1 337 ? -23.536 -7.110 23.135 1.00 71.56 337 GLU A N 1
ATOM 2685 C CA . GLU A 1 337 ? -22.990 -6.666 24.418 1.00 71.56 337 GLU A CA 1
ATOM 2686 C C . GLU A 1 337 ? -21.918 -7.630 24.934 1.00 71.56 337 GLU A C 1
ATOM 2688 O O . GLU A 1 337 ? -20.831 -7.206 25.325 1.00 71.56 337 GLU A O 1
ATOM 2693 N N . THR A 1 338 ? -22.163 -8.943 24.888 1.00 67.25 338 THR A N 1
ATOM 2694 C CA . THR A 1 338 ? -21.164 -9.933 25.327 1.00 67.25 338 THR A CA 1
ATOM 2695 C C . THR A 1 338 ? -19.897 -9.915 24.471 1.00 67.25 338 THR A C 1
ATOM 2697 O O . THR A 1 338 ? -18.806 -10.012 25.031 1.00 67.25 338 THR A O 1
ATOM 2700 N N . LYS A 1 339 ? -19.993 -9.660 23.157 1.00 66.75 339 LYS A N 1
ATOM 2701 C CA . LYS A 1 339 ? -18.820 -9.410 22.293 1.00 66.75 339 LYS A CA 1
ATOM 2702 C C . LYS A 1 339 ? -18.086 -8.089 22.565 1.00 66.75 339 LYS A C 1
ATOM 2704 O O . LYS A 1 339 ? -16.939 -7.951 22.142 1.00 66.75 339 LYS A O 1
ATOM 2709 N N . THR A 1 340 ? -18.700 -7.115 23.241 1.00 63.25 340 THR A N 1
ATOM 2710 C CA . THR A 1 340 ? -18.134 -5.760 23.427 1.00 63.25 340 THR A CA 1
ATOM 2711 C C . THR A 1 340 ? -17.767 -5.398 24.874 1.00 63.25 340 THR A C 1
ATOM 2713 O O . THR A 1 340 ? -17.223 -4.308 25.091 1.00 63.25 340 THR A O 1
ATOM 2716 N N . LYS A 1 341 ? -17.929 -6.335 25.828 1.00 70.69 341 LYS A N 1
ATOM 2717 C CA . LYS A 1 341 ? -17.572 -6.266 27.272 1.00 70.69 341 LYS A CA 1
ATOM 2718 C C . LYS A 1 341 ? -16.073 -6.104 27.617 1.00 70.69 341 LYS A C 1
ATOM 2720 O O . LYS A 1 341 ? -15.691 -6.261 28.772 1.00 70.69 341 LYS A O 1
ATOM 2725 N N . LEU A 1 342 ? -15.227 -5.732 26.656 1.00 78.69 342 LEU A N 1
ATOM 2726 C CA . LEU A 1 342 ? -13.915 -5.133 26.940 1.00 78.69 342 LEU A CA 1
ATOM 2727 C C . LEU A 1 342 ? -14.111 -3.820 27.721 1.00 78.69 342 LEU A C 1
ATOM 2729 O O . LEU A 1 342 ? -14.910 -2.976 27.287 1.00 78.69 342 LEU A O 1
ATOM 2733 N N . SER A 1 343 ? -13.353 -3.614 28.807 1.00 87.75 343 SER A N 1
ATOM 2734 C CA . SER A 1 343 ? -13.311 -2.316 29.492 1.00 87.75 343 SER A CA 1
ATOM 2735 C C . SER A 1 343 ? -12.876 -1.219 28.515 1.00 87.75 343 SER A C 1
ATOM 2737 O O . SER A 1 343 ? -12.205 -1.483 27.512 1.00 87.75 343 SER A O 1
ATOM 2739 N N . MET A 1 344 ? -13.237 0.035 28.797 1.00 87.88 344 MET A N 1
ATOM 2740 C CA . MET A 1 344 ? -12.717 1.170 28.029 1.00 87.88 344 MET A CA 1
ATOM 2741 C C . MET A 1 344 ? -11.181 1.204 28.083 1.00 87.88 344 MET A C 1
ATOM 2743 O O . MET A 1 344 ? -10.544 1.414 27.052 1.00 87.88 344 MET A O 1
ATOM 2747 N N . ASP A 1 345 ? -10.601 0.873 29.239 1.00 92.56 345 ASP A N 1
ATOM 2748 C CA . ASP A 1 345 ? -9.152 0.755 29.426 1.00 92.56 345 ASP A CA 1
ATOM 2749 C C . ASP A 1 345 ? -8.550 -0.365 28.564 1.00 92.56 345 ASP A C 1
ATOM 2751 O O . ASP A 1 345 ? -7.553 -0.146 27.876 1.00 92.56 345 ASP A O 1
ATOM 2755 N N . ASP A 1 346 ? -9.194 -1.538 28.508 1.00 92.44 346 ASP A N 1
ATOM 2756 C CA . ASP A 1 346 ? -8.740 -2.654 27.667 1.00 92.44 346 ASP A CA 1
ATOM 2757 C C . ASP A 1 346 ? -8.804 -2.296 26.176 1.00 92.44 346 ASP A C 1
ATOM 2759 O O . ASP A 1 346 ? -7.936 -2.699 25.404 1.00 92.44 346 ASP A O 1
ATOM 2763 N N . LYS A 1 347 ? -9.812 -1.520 25.747 1.00 91.25 347 LYS A N 1
ATOM 2764 C CA . LYS A 1 347 ? -9.930 -1.021 24.362 1.00 91.25 347 LYS A CA 1
ATOM 2765 C C . LYS A 1 347 ? -8.795 -0.052 24.026 1.00 91.25 347 LYS A C 1
ATOM 2767 O O . LYS A 1 347 ? -8.216 -0.154 22.942 1.00 91.25 347 LYS A O 1
ATOM 2772 N N . ILE A 1 348 ? -8.454 0.850 24.949 1.00 93.62 348 ILE A N 1
ATOM 2773 C CA . ILE A 1 348 ? -7.340 1.798 24.801 1.00 93.62 348 ILE A CA 1
ATOM 2774 C C . ILE A 1 348 ? -6.007 1.042 24.741 1.00 93.62 348 ILE A C 1
ATOM 2776 O O . ILE A 1 348 ? -5.229 1.253 23.809 1.00 93.62 348 ILE A O 1
ATOM 2780 N N . GLU A 1 349 ? -5.759 0.109 25.661 1.00 95.25 349 GLU A N 1
ATOM 2781 C CA . GLU A 1 349 ? -4.509 -0.656 25.698 1.00 95.25 349 GLU A CA 1
ATOM 2782 C C . GLU A 1 349 ? -4.388 -1.617 24.501 1.00 95.25 349 GLU A C 1
ATOM 2784 O O . GLU A 1 349 ? -3.323 -1.716 23.892 1.00 95.25 349 GLU A O 1
ATOM 2789 N N . LYS A 1 350 ? -5.492 -2.238 24.061 1.00 94.06 350 LYS A N 1
ATOM 2790 C CA . LYS A 1 350 ? -5.555 -3.021 22.815 1.00 94.06 350 LYS A CA 1
ATOM 2791 C C . LYS A 1 350 ? -5.216 -2.173 21.587 1.00 94.06 350 LYS A C 1
ATOM 2793 O O . LYS A 1 350 ? -4.501 -2.645 20.701 1.00 94.06 350 LYS A O 1
ATOM 2798 N N . SER A 1 351 ? -5.702 -0.931 21.524 1.00 93.50 351 SER A N 1
ATOM 2799 C CA . SER A 1 351 ? -5.349 0.018 20.459 1.00 93.50 351 SER A CA 1
ATOM 2800 C C . SER A 1 351 ? -3.861 0.384 20.508 1.00 93.50 351 SER A C 1
ATOM 2802 O O . SER A 1 351 ? -3.167 0.311 19.495 1.00 93.50 351 SER A O 1
ATOM 2804 N N . ARG A 1 352 ? -3.333 0.670 21.706 1.00 96.50 352 ARG A N 1
ATOM 2805 C CA . ARG A 1 352 ? -1.915 0.979 21.934 1.00 96.50 352 ARG A CA 1
ATOM 2806 C C . ARG A 1 352 ? -0.991 -0.154 21.483 1.00 96.50 352 ARG A C 1
ATOM 2808 O O . ARG A 1 352 ? -0.041 0.112 20.751 1.00 96.50 352 ARG A O 1
ATOM 2815 N N . ILE A 1 353 ? -1.293 -1.398 21.860 1.00 96.25 353 ILE A N 1
ATOM 2816 C CA . ILE A 1 353 ? -0.528 -2.590 21.455 1.00 96.25 353 ILE A CA 1
ATOM 2817 C C . ILE A 1 353 ? -0.523 -2.744 19.933 1.00 96.25 353 ILE A C 1
ATOM 2819 O O . ILE A 1 353 ? 0.531 -2.967 19.343 1.00 96.25 353 ILE A O 1
ATOM 2823 N N . LYS A 1 354 ? -1.677 -2.575 19.272 1.00 94.38 354 LYS A N 1
ATOM 2824 C CA . LYS A 1 354 ? -1.761 -2.635 17.804 1.00 94.38 354 LYS A CA 1
ATOM 2825 C C . LYS A 1 354 ? -0.881 -1.579 17.132 1.00 94.38 354 LYS A C 1
ATOM 2827 O O . LYS A 1 354 ? -0.143 -1.916 16.210 1.00 94.38 354 LYS A O 1
ATOM 2832 N N . SER A 1 355 ? -0.900 -0.340 17.622 1.00 92.31 355 SER A N 1
ATOM 2833 C CA . SER A 1 355 ? -0.028 0.729 17.115 1.00 92.31 355 SER A CA 1
ATOM 2834 C C . SER A 1 355 ? 1.460 0.451 17.365 1.00 92.31 355 SER A C 1
ATOM 2836 O O . SER A 1 355 ? 2.289 0.781 16.520 1.00 92.31 355 SER A O 1
ATOM 2838 N N . GLN A 1 356 ? 1.814 -0.184 18.489 1.00 96.06 356 GLN A N 1
ATOM 2839 C CA . GLN A 1 356 ? 3.190 -0.610 18.772 1.00 96.06 356 GLN A CA 1
ATOM 2840 C C . GLN A 1 356 ? 3.650 -1.720 17.816 1.00 96.06 356 GLN A C 1
ATOM 2842 O O . GLN A 1 356 ? 4.724 -1.596 17.233 1.00 96.06 356 GLN A O 1
ATOM 2847 N N . ILE A 1 357 ? 2.825 -2.750 17.590 1.00 95.75 357 ILE A N 1
ATOM 2848 C CA . ILE A 1 357 ? 3.101 -3.828 16.624 1.00 95.75 357 ILE A CA 1
ATOM 2849 C C . ILE A 1 357 ? 3.332 -3.241 15.224 1.00 95.75 357 ILE A C 1
ATOM 2851 O O . ILE A 1 357 ? 4.388 -3.473 14.645 1.00 95.75 357 ILE A O 1
ATOM 2855 N N . ALA A 1 358 ? 2.430 -2.382 14.739 1.00 91.12 358 ALA A N 1
ATOM 2856 C CA . ALA A 1 358 ? 2.553 -1.737 13.427 1.00 91.12 358 ALA A CA 1
ATOM 2857 C C . ALA A 1 358 ? 3.737 -0.748 13.314 1.00 91.12 358 ALA A C 1
ATOM 2859 O O . ALA A 1 358 ? 4.117 -0.342 12.214 1.00 91.12 358 ALA A O 1
ATOM 2860 N N . SER A 1 359 ? 4.324 -0.310 14.433 1.00 92.75 359 SER A N 1
ATOM 2861 C CA . SER A 1 359 ? 5.581 0.450 14.430 1.00 92.75 359 SER A CA 1
ATOM 2862 C C . SER A 1 359 ? 6.793 -0.472 14.332 1.00 92.75 359 SER A C 1
ATOM 2864 O O . SER A 1 359 ? 7.669 -0.233 13.506 1.00 92.75 359 SER A O 1
ATOM 2866 N N . LEU A 1 360 ? 6.811 -1.549 15.121 1.00 95.50 360 LEU A N 1
ATOM 2867 C CA . LEU A 1 360 ? 7.888 -2.538 15.108 1.00 95.50 360 LEU A CA 1
ATOM 2868 C C . LEU A 1 360 ? 7.969 -3.289 13.771 1.00 95.50 360 LEU A C 1
ATOM 2870 O O . LEU A 1 360 ? 9.066 -3.552 13.294 1.00 95.50 360 LEU A O 1
ATOM 2874 N N . GLU A 1 361 ? 6.832 -3.596 13.140 1.00 93.69 361 GLU A N 1
ATOM 2875 C CA . GLU A 1 361 ? 6.774 -4.247 11.821 1.00 93.69 361 GLU A CA 1
ATOM 2876 C C . GLU A 1 361 ? 7.366 -3.353 10.714 1.00 93.69 361 GLU A C 1
ATOM 2878 O O . GLU A 1 361 ? 8.072 -3.850 9.837 1.00 93.69 361 GLU A O 1
ATOM 2883 N N . ARG A 1 362 ? 7.194 -2.023 10.797 1.00 89.56 362 ARG A N 1
ATOM 2884 C CA . ARG A 1 362 ? 7.859 -1.075 9.882 1.00 89.56 362 ARG A CA 1
ATOM 2885 C C . ARG A 1 362 ? 9.373 -1.035 10.093 1.00 89.56 362 ARG A C 1
ATOM 2887 O O . ARG A 1 362 ? 10.112 -1.127 9.118 1.00 89.56 362 ARG A O 1
ATOM 2894 N N . GLU A 1 363 ? 9.843 -0.976 11.342 1.00 93.19 363 GLU A N 1
ATOM 2895 C CA . GLU A 1 363 ? 11.285 -1.066 11.641 1.00 93.19 363 GLU A CA 1
ATOM 2896 C C . GLU A 1 363 ? 11.885 -2.418 11.216 1.00 93.19 363 GLU A C 1
ATOM 2898 O O . GLU A 1 363 ? 13.028 -2.477 10.759 1.00 93.19 363 GLU A O 1
ATOM 2903 N N . GLN A 1 364 ? 11.123 -3.511 11.336 1.00 95.44 364 GLN A N 1
ATOM 2904 C CA . GLN A 1 364 ? 11.541 -4.843 10.896 1.00 95.44 364 GLN A CA 1
ATOM 2905 C C . GLN A 1 364 ? 11.698 -4.895 9.370 1.00 95.44 364 GLN A C 1
ATOM 2907 O O . GLN A 1 364 ? 12.691 -5.442 8.885 1.00 95.44 364 GLN A O 1
ATOM 2912 N N . CYS A 1 365 ? 10.763 -4.297 8.626 1.00 91.88 365 CYS A N 1
ATOM 2913 C CA . CYS A 1 365 ? 10.833 -4.164 7.172 1.00 91.88 365 CYS A CA 1
ATOM 2914 C C . CYS A 1 365 ? 12.039 -3.313 6.735 1.00 91.88 365 CYS A C 1
ATOM 2916 O O . CYS A 1 365 ? 12.808 -3.726 5.867 1.00 91.88 365 CYS A O 1
ATOM 2918 N N . GLU A 1 366 ? 12.275 -2.170 7.389 1.00 90.94 366 GLU A N 1
ATOM 2919 C CA . GLU A 1 366 ? 13.449 -1.325 7.133 1.00 90.94 366 GLU A CA 1
ATOM 2920 C C . GLU A 1 366 ? 14.762 -2.089 7.381 1.00 90.94 366 GLU A C 1
ATOM 2922 O O . GLU A 1 366 ? 15.657 -2.087 6.532 1.00 90.94 366 GLU A O 1
ATOM 2927 N N . CYS A 1 367 ? 14.861 -2.817 8.500 1.00 94.25 367 CYS A N 1
ATOM 2928 C CA . CYS A 1 367 ? 16.020 -3.662 8.786 1.00 94.25 367 CYS A CA 1
ATOM 2929 C C . CYS A 1 367 ? 16.196 -4.769 7.735 1.00 94.25 367 CYS A C 1
ATOM 2931 O O . CYS A 1 367 ? 17.324 -5.023 7.321 1.00 94.25 367 CYS A O 1
ATOM 2933 N N . ALA A 1 368 ? 15.115 -5.401 7.266 1.00 93.06 368 ALA A N 1
ATOM 2934 C CA . ALA A 1 368 ? 15.177 -6.420 6.219 1.00 93.06 368 ALA A CA 1
ATOM 2935 C C . ALA A 1 368 ? 15.707 -5.855 4.886 1.00 93.06 368 ALA A C 1
ATOM 2937 O O . ALA A 1 368 ? 16.580 -6.473 4.271 1.00 93.06 368 ALA A O 1
ATOM 2938 N N . ARG A 1 369 ? 15.273 -4.651 4.485 1.00 89.00 369 ARG A N 1
ATOM 2939 C CA . ARG A 1 369 ? 15.794 -3.953 3.295 1.00 89.00 369 ARG A CA 1
ATOM 2940 C C . ARG A 1 369 ? 17.290 -3.651 3.426 1.00 89.00 369 ARG A C 1
ATOM 2942 O O . ARG A 1 369 ? 18.066 -3.947 2.520 1.00 89.00 369 ARG A O 1
ATOM 2949 N N . LEU A 1 370 ? 17.723 -3.141 4.582 1.00 92.75 370 LEU A N 1
ATOM 2950 C CA . LEU A 1 370 ? 19.145 -2.889 4.852 1.00 92.75 370 LEU A CA 1
ATOM 2951 C C . LEU A 1 370 ? 19.979 -4.183 4.849 1.00 92.75 370 LEU A C 1
ATOM 2953 O O . LEU A 1 370 ? 21.099 -4.177 4.344 1.00 92.75 370 LEU A O 1
ATOM 2957 N N . ILE A 1 371 ? 19.440 -5.299 5.354 1.00 94.38 371 ILE A N 1
ATOM 2958 C CA . ILE A 1 371 ? 20.075 -6.629 5.286 1.00 94.38 371 ILE A CA 1
ATOM 2959 C C . ILE A 1 371 ? 20.227 -7.091 3.833 1.00 94.38 371 ILE A C 1
ATOM 2961 O O . ILE A 1 371 ? 21.271 -7.647 3.497 1.00 94.38 371 ILE A O 1
ATOM 2965 N N . ALA A 1 372 ? 19.230 -6.862 2.972 1.00 90.94 372 ALA A N 1
ATOM 2966 C CA . ALA A 1 372 ? 19.299 -7.220 1.555 1.00 90.94 372 ALA A CA 1
ATOM 2967 C C . ALA A 1 372 ? 20.413 -6.450 0.823 1.00 90.94 372 ALA A C 1
ATOM 2969 O O . ALA A 1 372 ? 21.221 -7.069 0.134 1.00 90.94 372 ALA A O 1
ATOM 2970 N N . ILE A 1 373 ? 20.517 -5.135 1.053 1.00 91.00 373 ILE A N 1
ATOM 2971 C CA . ILE A 1 373 ? 21.569 -4.274 0.481 1.00 91.00 373 ILE A CA 1
ATOM 2972 C C . ILE A 1 373 ? 22.958 -4.630 1.043 1.00 91.00 373 ILE A C 1
ATOM 2974 O O . ILE A 1 373 ? 23.943 -4.661 0.309 1.00 91.00 373 ILE A O 1
ATOM 2978 N N . ALA A 1 374 ? 23.055 -4.919 2.345 1.00 91.75 374 ALA A N 1
ATOM 2979 C CA . ALA A 1 374 ? 24.317 -5.250 3.013 1.00 91.75 374 ALA A CA 1
ATOM 2980 C C . ALA A 1 374 ? 24.789 -6.699 2.783 1.00 91.75 374 ALA A C 1
ATOM 2982 O O . ALA A 1 374 ? 25.901 -7.051 3.186 1.00 91.75 374 ALA A O 1
ATOM 2983 N N . LYS A 1 375 ? 23.962 -7.561 2.177 1.00 90.88 375 LYS A N 1
ATOM 2984 C CA . LYS A 1 375 ? 24.311 -8.955 1.895 1.00 90.88 375 LYS A CA 1
ATOM 2985 C C . LYS A 1 375 ? 25.388 -8.989 0.802 1.00 90.88 375 LYS A C 1
ATOM 2987 O O . LYS A 1 375 ? 25.109 -8.569 -0.320 1.00 90.88 375 LYS A O 1
ATOM 2992 N N . PRO A 1 376 ? 26.601 -9.511 1.067 1.00 83.06 376 PRO A N 1
ATOM 2993 C CA . PRO A 1 376 ? 27.650 -9.553 0.054 1.00 83.06 376 PRO A CA 1
ATOM 2994 C C . PRO A 1 376 ? 27.189 -10.408 -1.129 1.00 83.06 376 PRO A C 1
ATOM 2996 O O . PRO A 1 376 ? 26.861 -11.588 -0.965 1.00 83.06 376 PRO A O 1
ATOM 2999 N N . SER A 1 377 ? 27.150 -9.813 -2.323 1.00 80.38 377 SER A N 1
ATOM 3000 C CA . SER A 1 377 ? 26.746 -10.502 -3.544 1.00 80.38 377 SER A CA 1
ATOM 3001 C C . SER A 1 377 ? 27.730 -11.636 -3.838 1.00 80.38 377 SER A C 1
ATOM 3003 O O . SER A 1 377 ? 28.900 -11.429 -4.154 1.00 80.38 377 SER A O 1
ATOM 3005 N N . ALA A 1 378 ? 27.258 -12.879 -3.730 1.00 76.19 378 ALA A N 1
ATOM 3006 C CA . ALA A 1 378 ? 28.101 -14.066 -3.891 1.00 76.19 378 ALA A CA 1
ATOM 3007 C C . ALA A 1 378 ? 28.624 -14.277 -5.333 1.00 76.19 378 ALA A C 1
ATOM 3009 O O . ALA A 1 378 ? 29.333 -15.247 -5.586 1.00 76.19 378 ALA A O 1
ATOM 3010 N N . SER A 1 379 ? 28.269 -13.385 -6.263 1.00 60.69 379 SER A N 1
ATOM 3011 C CA . SER A 1 379 ? 28.514 -13.458 -7.704 1.00 60.69 379 SER A CA 1
ATOM 3012 C C . SER A 1 379 ? 29.823 -12.814 -8.187 1.00 60.69 379 SER A C 1
ATOM 3014 O O . SER A 1 379 ? 30.103 -12.896 -9.378 1.00 60.69 379 SER A O 1
ATOM 3016 N N . SER A 1 380 ? 30.639 -12.195 -7.322 1.00 53.62 380 SER A N 1
ATOM 3017 C CA . SER A 1 380 ? 31.916 -11.562 -7.723 1.00 53.62 380 SER A CA 1
ATOM 3018 C C . SER A 1 380 ? 33.164 -12.442 -7.492 1.00 53.62 380 SER A C 1
ATOM 3020 O O . SER A 1 380 ? 34.216 -11.925 -7.103 1.00 53.62 380 SER A O 1
ATOM 3022 N N . LYS A 1 381 ? 33.046 -13.765 -7.657 1.00 48.03 381 LYS A N 1
ATOM 3023 C CA . LYS A 1 381 ? 34.152 -14.732 -7.517 1.00 48.03 381 LYS A CA 1
ATOM 3024 C C . LYS A 1 381 ? 34.580 -15.313 -8.857 1.00 48.03 381 LYS A C 1
ATOM 3026 O O . LYS A 1 381 ? 33.671 -15.697 -9.621 1.00 48.03 381 LYS A O 1
#

pLDDT: mean 71.41, std 20.7, range [37.16, 98.12]

Foldseek 3Di:
DDDDDPPPDDDDDDDDDDDDDDDDDDDDDDDDDDDDDPDDDPPDDDDDDDDDDDPDDDDDDDPDPPPCCDLVNVCVVQVVVLVVDDDPCLVVCVVPLVVLVCLLCVVVVNNVQADWDWDQDPPPRWIKIWHWDQDPNDIDIQIFDTHNDPVVNVSRSSSSVCSSCVSVVNSVVSVVVVVVVVVVVVVVVVVVVVVVVVVVVVVVVPVVVPPDDDDDDDDDDDDPDCPPPPPPDPPPPPPDPDALVNLVVVLVVLVVVLVVLVVVLVVLVVVLVPPPPDDPVPPDPDDDDDDDDDDDDDDDDDDDDDDDDDDDDDDPDPDPDDPPVDPVVVVVVVVVCSVVPRDPVSVVVSVVSVVVSVVSVVVSVVSVVVSVVNPPDPPPD

Radius of gyration: 38.4 Å; chains: 1; bounding box: 90×98×111 Å

Secondary structure (DSSP, 8-state):
---------------------------------------------PPPP---------------------HHHHHHHTHHHHHH---TTHHHHTT-HHHHHHHHHHHHT-TT----EEEE-TTT--EEEEEEEEETTEEEEEEPP-BSSHHHHHHHHHHHHHHHHHHTTHHHHHHHHHHHHHHHHHHHHHHHHHHHHHHHHHHHTTGGG-SSS-------------------TT-TTTT----HHHHHHHHHHHHHHHHHHHHHHHHHHHHHHS------TTS--------------------------------------------HHHHHHHHHHHHH---HHHHHHHHHHHHHHHHHHHHHHHHHHHHHHHS--TT--